Protein AF-0000000079923610 (afdb_homodimer)

Organism: NCBI:txid1123349

Radius of gyration: 21.25 Å; Cα contacts (8 Å, |Δi|>4): 1136; chains: 2; bounding box: 54×54×51 Å

Secondary structure (DSSP, 8-state):
--B-EEE-TTS-EEEEEE-BTTEEEHHHHHHHHHHHHHTT--EEEE-TTS-EEEEE-HHHHHHHHHHGGGGT-EE-B-SSBEEEEEE-S-STT--TT-SS-HHHHHHHHHHHHTT-B-SS-EEEEEESSTT-TT-GGGSSEEEEEEETTEEEEEE--B-SSSS-B--EEEEEEE-HHHHHHHHHHHHHHHHHHPPTT--HHHHHHHH-GGGG--TTS----------HHHH--/--B-EEE-TTS-EEEEEE-BTTEEEHHHHHHHHHHHHHTT--EEEE-TTS-EEEEE-HHHHHHHHHHGGGGT-EE-B-SSBEEEEEE-S-STT--TT-SS-HHHHHHHHHHHHTT-B-SS-EEEEEESSTT-TT-GGGSSEEEEEEETTEEEEEE--B-SSSS-B--EEEEEEE-HHHHHHHHHHHHHHHHHHPPTT--HHHHHHHH-GGGG--TTS----------HHHH--

Nearest PDB structures (foldseek):
  7npa-assembly3_I  TM=8.818E-01  e=2.682E-14  Methanothermococcus thermolithotrophicus DSM 2095
  7npa-assembly4_N  TM=8.803E-01  e=2.858E-14  Methanothermococcus thermolithotrophicus DSM 2095
  7np8-assembly1_B  TM=8.937E-01  e=8.966E-14  Methanocaldococcus jannaschii DSM 2661
  5h8v-assembly2_B  TM=7.619E-01  e=2.809E-09  Zea mays
  5h92-assembly2_B  TM=7.479E-01  e=3.859E-09  Zea mays

pLDDT: mean 93.89, std 13.65, range [26.11, 98.94]

Solvent-accessible surface area (backbone atoms only — not comparable to full-atom values): 22487 Å² total; per-residue (Å²): 129,56,61,32,63,43,72,23,63,68,66,35,27,37,34,35,31,33,40,59,35,16,43,40,44,23,66,36,52,21,56,48,27,47,51,38,44,74,60,62,35,57,34,33,31,39,33,55,64,19,29,47,31,41,38,31,46,64,71,48,47,56,54,46,64,69,50,35,54,83,49,61,27,41,77,27,64,50,62,42,17,28,41,72,28,28,26,31,62,12,32,94,40,51,33,71,69,42,38,30,50,23,22,55,52,26,35,52,49,30,74,72,40,49,64,43,74,35,35,18,56,38,40,37,14,19,10,13,22,66,53,17,76,42,33,20,43,38,16,39,36,12,32,30,20,77,27,75,62,18,26,33,33,25,37,36,12,34,57,41,37,84,77,58,35,70,30,45,78,77,46,48,36,21,36,62,70,49,50,53,52,47,50,51,49,36,50,52,48,41,53,70,68,33,47,85,71,32,44,61,42,57,39,31,70,72,72,39,64,69,75,57,55,63,82,84,63,69,60,47,77,75,79,72,79,78,59,65,76,61,70,81,100,130,56,62,32,64,42,72,24,62,70,66,34,27,38,35,36,32,34,40,60,36,14,41,39,44,24,65,36,51,20,56,47,26,48,51,38,42,75,60,62,36,58,36,34,31,39,31,56,66,19,29,46,30,40,37,32,46,64,70,47,47,55,54,45,66,68,50,35,54,83,50,62,27,41,75,28,64,49,62,43,17,29,42,72,28,29,26,33,64,11,34,93,44,52,33,72,69,43,39,30,49,22,22,55,51,28,35,54,49,28,74,72,42,50,63,42,74,34,36,19,58,37,40,37,13,19,10,12,23,64,51,17,75,41,32,18,43,38,16,38,36,10,31,32,21,75,28,74,62,18,26,32,33,26,38,36,12,35,55,40,38,85,76,59,37,70,30,47,79,77,45,49,37,20,36,62,68,49,50,54,52,46,49,52,50,35,50,51,47,40,52,70,69,32,46,83,71,34,43,60,44,57,41,32,71,73,73,39,64,69,75,57,56,62,85,86,62,69,60,47,78,74,80,72,79,80,60,66,74,60,71,82,99

InterPro domains:
  IPR006067 Nitrite/sulphite reductase 4Fe-4S domain [PF01077] (79-218)
  IPR045854 Nitrite and sulphite reductase 4Fe-4S domain-like superfamily [G3DSA:3.30.413.10] (77-231)
  IPR045854 Nitrite and sulphite reductase 4Fe-4S domain-like superfamily [SSF56014] (81-223)
  IPR052034 Nitrite reductase [NAD(P)H]-like [PTHR43809] (8-211)

Foldseek 3Di:
DAFQWDADPVRKIKWKKDALLLDFDPVLVVVLVVVLVVLVQPDWDQDLSNIIITIGHPVSVVVCQVCVVVSRIHTFHAWFFEGQENEDQQQDVRDPAFQEHQSVLSSVCRVPGGGHGFLTYFYAYEERAPVRPSQQQQGQWRWYHPHYQFIWIWHQFHDPDPDTGGTDTQAGTFGSVLSVVLVVQQRVCRRVQPHHNDRVNVSCVVPNPVSSHDPPGDHDPPPDDRPPVPVVD/DAFQWDADPVRKIKWKKDAQLLDFDPVLVVVLVVVLVVLVQPDWDQDLSNIIITIGHPVSVVVCQVCVVVSRIHTFHAWFFEGQENEDQQADVRDPAFQEHQSVLSSVCRVPGGGHGFLTYFYAYEERAPVRPSQQQQGQWRWYHPHYQFIWIWHQFHDPDPDTGGTDTQAGTFGSVLSVVLVVQQRVCRRVQPHHNDRVNVSCVVPNPVSSHDPVGDHDPPPDDRPVVPPVD

Structure (mmCIF, N/CA/C/O backbone):
data_AF-0000000079923610-model_v1
#
loop_
_entity.id
_entity.type
_entity.pdbx_description
1 polymer 'Nitrite and sulphite reductase 4Fe-4S domain-containing protein'
#
loop_
_atom_site.group_PDB
_atom_site.id
_atom_site.type_symbol
_atom_site.label_atom_id
_atom_site.label_alt_id
_atom_site.label_comp_id
_atom_site.label_asym_id
_atom_site.label_entity_id
_atom_site.label_seq_id
_atom_site.pdbx_PDB_ins_code
_atom_site.Cartn_x
_atom_site.Cartn_y
_atom_site.Cartn_z
_atom_site.occupancy
_atom_site.B_iso_or_equiv
_atom_site.auth_seq_id
_atom_site.auth_comp_id
_atom_site.auth_asym_id
_atom_site.auth_atom_id
_atom_site.pdbx_PDB_model_num
ATOM 1 N N . MET A 1 1 ? -1.993 -3.307 -24.953 1 66.62 1 MET A N 1
ATOM 2 C CA . MET A 1 1 ? -2.014 -3.08 -23.516 1 66.62 1 MET A CA 1
ATOM 3 C C . MET A 1 1 ? -1.85 -1.599 -23.203 1 66.62 1 MET A C 1
ATOM 5 O O . MET A 1 1 ? -0.992 -0.926 -23.766 1 66.62 1 MET A O 1
ATOM 9 N N . GLU A 1 2 ? -2.826 -1.087 -22.469 1 79.75 2 GLU A N 1
ATOM 10 C CA . GLU A 1 2 ? -2.674 0.305 -22.047 1 79.75 2 GLU A CA 1
ATOM 11 C C . GLU A 1 2 ? -1.567 0.454 -21.016 1 79.75 2 GLU A C 1
ATOM 13 O O . GLU A 1 2 ? -1.567 -0.243 -20 1 79.75 2 GLU A O 1
ATOM 18 N N . LYS A 1 3 ? -0.562 1.216 -21.406 1 88.75 3 LYS A N 1
ATOM 19 C CA . LYS A 1 3 ? 0.594 1.416 -20.547 1 88.75 3 LYS A CA 1
ATOM 20 C C . LYS A 1 3 ? 0.311 2.479 -19.484 1 88.75 3 LYS A C 1
ATOM 22 O O . LYS A 1 3 ? -0.433 3.43 -19.734 1 88.75 3 LYS A O 1
ATOM 27 N N . ALA A 1 4 ? 0.883 2.275 -18.297 1 91 4 ALA A N 1
ATOM 28 C CA . ALA A 1 4 ? 0.725 3.219 -17.188 1 91 4 ALA A CA 1
ATOM 29 C C . ALA A 1 4 ? 1.679 4.402 -17.328 1 91 4 ALA A C 1
ATOM 31 O O . ALA A 1 4 ? 2.639 4.531 -16.562 1 91 4 ALA A O 1
ATOM 32 N N . ILE A 1 5 ? 1.484 5.191 -18.297 1 92.75 5 ILE A N 1
ATOM 33 C CA . ILE A 1 5 ? 2.158 6.457 -18.578 1 92.75 5 ILE A CA 1
ATOM 34 C C . ILE A 1 5 ? 1.133 7.582 -18.641 1 92.75 5 ILE A C 1
ATOM 36 O O . ILE A 1 5 ? 0.252 7.574 -19.516 1 92.75 5 ILE A O 1
ATOM 40 N N . PHE A 1 6 ? 1.248 8.5 -17.734 1 93.75 6 PHE A N 1
ATOM 41 C CA . PHE A 1 6 ? 0.175 9.469 -17.547 1 93.75 6 PHE A CA 1
ATOM 42 C C . PHE A 1 6 ? 0.718 10.898 -17.609 1 93.75 6 PHE A C 1
ATOM 44 O O . PHE A 1 6 ? 1.656 11.234 -16.875 1 93.75 6 PHE A O 1
ATOM 51 N N . GLU A 1 7 ? 0.087 11.68 -18.375 1 94.81 7 GLU A N 1
ATOM 52 C CA . GLU A 1 7 ? 0.396 13.109 -18.328 1 94.81 7 GLU A CA 1
ATOM 53 C C . GLU A 1 7 ? -0.076 13.742 -17.031 1 94.81 7 GLU A C 1
ATOM 55 O O . GLU A 1 7 ? -1.139 13.391 -16.516 1 94.81 7 GLU A O 1
ATOM 60 N N . GLN A 1 8 ? 0.708 14.703 -16.516 1 95.19 8 GLN A N 1
ATOM 61 C CA . GLN A 1 8 ? 0.393 15.414 -15.281 1 95.19 8 GLN A CA 1
ATOM 62 C C . GLN A 1 8 ? -0.101 16.828 -15.57 1 95.19 8 GLN A C 1
ATOM 64 O O . GLN A 1 8 ? 0.015 17.312 -16.703 1 95.19 8 GLN A O 1
ATOM 69 N N . ILE A 1 9 ? -0.624 17.469 -14.539 1 94.19 9 ILE A N 1
ATOM 70 C CA . ILE A 1 9 ? -1.164 18.812 -14.672 1 94.19 9 ILE A CA 1
ATOM 71 C C . ILE A 1 9 ? -0.059 19.766 -15.109 1 94.19 9 ILE A C 1
ATOM 73 O O . ILE A 1 9 ? -0.289 20.656 -15.945 1 94.19 9 ILE A O 1
ATOM 77 N N . ASN A 1 10 ? 1.168 19.594 -14.664 1 95.44 10 ASN A N 1
ATOM 78 C CA . ASN A 1 10 ? 2.256 20.516 -14.938 1 95.44 10 ASN A CA 1
ATOM 79 C C . ASN A 1 10 ? 2.947 20.203 -16.266 1 95.44 10 ASN A C 1
ATOM 81 O O . ASN A 1 10 ? 3.973 20.797 -16.594 1 95.44 10 ASN A O 1
ATOM 85 N N . GLY A 1 11 ? 2.438 19.25 -16.969 1 96.19 11 GLY A N 1
ATOM 86 C CA . GLY A 1 11 ? 2.973 18.922 -18.281 1 96.19 11 GLY A CA 1
ATOM 87 C C . GLY A 1 11 ? 3.971 17.781 -18.25 1 96.19 11 GLY A C 1
ATOM 88 O O . GLY A 1 11 ? 4.328 17.234 -19.297 1 96.19 11 GLY A O 1
ATOM 89 N N . SER A 1 12 ? 4.43 17.422 -17.062 1 97 12 SER A N 1
ATOM 90 C CA . SER A 1 12 ? 5.289 16.25 -16.953 1 97 12 SER A CA 1
ATOM 91 C C . SER A 1 12 ? 4.488 14.969 -17.125 1 97 12 SER A C 1
ATOM 93 O O . SER A 1 12 ? 3.281 15.008 -17.375 1 97 12 SER A O 1
ATOM 95 N N . TYR A 1 13 ? 5.234 13.898 -17.109 1 97.81 13 TYR A N 1
ATOM 96 C CA . TYR A 1 13 ? 4.625 12.578 -17.203 1 97.81 13 TYR A CA 1
ATOM 97 C C . TYR A 1 13 ? 5.07 11.688 -16.047 1 97.81 13 TYR A C 1
ATOM 99 O O . TYR A 1 13 ? 6.152 11.883 -15.484 1 97.81 13 TYR A O 1
ATOM 107 N N . ALA A 1 14 ? 4.215 10.773 -15.688 1 98.12 14 ALA A N 1
ATOM 108 C CA . ALA A 1 14 ? 4.527 9.727 -14.727 1 98.12 14 ALA A CA 1
ATOM 109 C C . ALA A 1 14 ? 4.441 8.344 -15.367 1 98.12 14 ALA A C 1
ATOM 111 O O . ALA A 1 14 ? 3.496 8.047 -16.094 1 98.12 14 ALA A O 1
ATOM 112 N N . MET A 1 15 ? 5.426 7.531 -15.141 1 98.38 15 MET A N 1
ATOM 113 C CA . MET A 1 15 ? 5.469 6.156 -15.633 1 98.38 15 MET A CA 1
ATOM 114 C C . MET A 1 15 ? 5.648 5.172 -14.484 1 98.38 15 MET A C 1
ATOM 116 O O . MET A 1 15 ? 6.547 5.332 -13.656 1 98.38 15 MET A O 1
ATOM 120 N N . VAL A 1 16 ? 4.785 4.195 -14.453 1 98.5 16 VAL A N 1
ATOM 121 C CA . VAL A 1 16 ? 4.871 3.17 -13.414 1 98.5 16 VAL A CA 1
ATOM 122 C C . VAL A 1 16 ? 5.801 2.051 -13.875 1 98.5 16 VAL A C 1
ATOM 124 O O . VAL A 1 16 ? 5.641 1.506 -14.969 1 98.5 16 VAL A O 1
ATOM 127 N N . LEU A 1 17 ? 6.773 1.755 -13.062 1 98.81 17 LEU A N 1
ATOM 128 C CA . LEU A 1 17 ? 7.66 0.626 -13.32 1 98.81 17 LEU A CA 1
ATOM 129 C C . LEU A 1 17 ? 7.426 -0.492 -12.312 1 98.81 17 LEU A C 1
ATOM 131 O O . LEU A 1 17 ? 7.375 -0.245 -11.109 1 98.81 17 LEU A O 1
ATOM 135 N N . VAL A 1 18 ? 7.32 -1.68 -12.805 1 98.75 18 VAL A N 1
ATOM 136 C CA . VAL A 1 18 ? 6.977 -2.852 -12.008 1 98.75 18 VAL A CA 1
ATOM 137 C C . VAL A 1 18 ? 8.172 -3.799 -11.938 1 98.75 18 VAL A C 1
ATOM 139 O O . VAL A 1 18 ? 8.781 -4.117 -12.961 1 98.75 18 VAL A O 1
ATOM 142 N N . SER A 1 19 ? 8.562 -4.156 -10.719 1 98.62 19 SER A N 1
ATOM 143 C CA . SER A 1 19 ? 9.523 -5.227 -10.469 1 98.62 19 SER A CA 1
ATOM 144 C C . SER A 1 19 ? 8.828 -6.473 -9.922 1 98.62 19 SER A C 1
ATOM 146 O O . SER A 1 19 ? 7.605 -6.578 -9.977 1 98.62 19 SER A O 1
ATOM 148 N N . ASN A 1 20 ? 9.625 -7.438 -9.484 1 98.19 20 ASN A N 1
ATOM 149 C CA . ASN A 1 20 ? 9.07 -8.672 -8.938 1 98.19 20 ASN A CA 1
ATOM 150 C C . ASN A 1 20 ? 8.477 -8.453 -7.551 1 98.19 20 ASN A C 1
ATOM 152 O O . ASN A 1 20 ? 9.156 -8.656 -6.543 1 98.19 20 ASN A O 1
ATOM 156 N N . CYS A 1 21 ? 7.23 -8.094 -7.535 1 98.5 21 CYS A N 1
ATOM 157 C CA . CYS A 1 21 ? 6.543 -7.816 -6.281 1 98.5 21 CYS A CA 1
ATOM 158 C C . CYS A 1 21 ? 7.332 -6.828 -5.43 1 98.5 21 CYS A C 1
ATOM 160 O O . CYS A 1 21 ? 7.484 -7.027 -4.223 1 98.5 21 CYS A O 1
ATOM 162 N N . GLY A 1 22 ? 7.918 -5.863 -6.066 1 98.56 22 GLY A N 1
ATOM 163 C CA . GLY A 1 22 ? 8.602 -4.785 -5.371 1 98.56 22 GLY A CA 1
ATOM 164 C C . GLY A 1 22 ? 10.055 -5.109 -5.051 1 98.56 22 GLY A C 1
ATOM 165 O O . GLY A 1 22 ? 10.781 -4.266 -4.52 1 98.56 22 GLY A O 1
ATOM 166 N N . VAL A 1 23 ? 10.516 -6.336 -5.344 1 98.75 23 VAL A N 1
ATOM 167 C CA . VAL A 1 23 ? 11.898 -6.711 -5.07 1 98.75 23 VAL A CA 1
ATOM 168 C C . VAL A 1 23 ? 12.805 -6.176 -6.172 1 98.75 23 VAL A C 1
ATOM 170 O O . VAL A 1 23 ? 12.516 -6.336 -7.359 1 98.75 23 VAL A O 1
ATOM 173 N N . ILE A 1 24 ? 13.875 -5.543 -5.809 1 98.75 24 ILE A N 1
ATOM 174 C CA . ILE A 1 24 ? 14.859 -4.992 -6.727 1 98.75 24 ILE A CA 1
ATOM 175 C C . ILE A 1 24 ? 16.266 -5.312 -6.23 1 98.75 24 ILE A C 1
ATOM 177 O O . ILE A 1 24 ? 16.609 -5.008 -5.09 1 98.75 24 ILE A O 1
ATOM 181 N N . SER A 1 25 ? 17.047 -5.949 -7.027 1 98.69 25 SER A N 1
ATOM 182 C CA . SER A 1 25 ? 18.438 -6.102 -6.633 1 98.69 25 SER A CA 1
ATOM 183 C C . SER A 1 25 ? 19.125 -4.746 -6.523 1 98.69 25 SER A C 1
ATOM 185 O O . SER A 1 25 ? 18.844 -3.832 -7.301 1 98.69 25 SER A O 1
ATOM 187 N N . VAL A 1 26 ? 20.062 -4.672 -5.645 1 98.75 26 VAL A N 1
ATOM 188 C CA . VAL A 1 26 ? 20.781 -3.412 -5.48 1 98.75 26 VAL A CA 1
ATOM 189 C C . VAL A 1 26 ? 21.562 -3.094 -6.75 1 98.75 26 VAL A C 1
ATOM 191 O O . VAL A 1 26 ? 21.641 -1.934 -7.164 1 98.75 26 VAL A O 1
ATOM 194 N N . ASP A 1 27 ? 22.125 -4.105 -7.371 1 98.56 27 ASP A N 1
ATOM 195 C CA . ASP A 1 27 ? 22.828 -3.91 -8.633 1 98.56 27 ASP A CA 1
ATOM 196 C C . ASP A 1 27 ? 21.938 -3.248 -9.672 1 98.56 27 ASP A C 1
ATOM 198 O O . ASP A 1 27 ? 22.328 -2.264 -10.305 1 98.56 27 ASP A O 1
ATOM 202 N N . SER A 1 28 ? 20.75 -3.773 -9.852 1 98.56 28 SER A N 1
ATOM 203 C CA . SER A 1 28 ? 19.797 -3.229 -10.82 1 98.56 28 SER A CA 1
ATOM 204 C C . SER A 1 28 ? 19.375 -1.813 -10.438 1 98.56 28 SER A C 1
ATOM 206 O O . SER A 1 28 ? 19.281 -0.935 -11.297 1 98.56 28 SER A O 1
ATOM 208 N N . LEU A 1 29 ? 19.047 -1.631 -9.156 1 98.75 29 LEU A N 1
ATOM 209 C CA . LEU A 1 29 ? 18.641 -0.314 -8.688 1 98.75 29 LEU A CA 1
ATOM 210 C C . LEU A 1 29 ? 19.734 0.722 -8.945 1 98.75 29 LEU A C 1
ATOM 212 O O . LEU A 1 29 ? 19.438 1.831 -9.398 1 98.75 29 LEU A O 1
ATOM 216 N N . CYS A 1 30 ? 20.953 0.389 -8.578 1 98.69 30 CYS A N 1
ATOM 217 C CA . CYS A 1 30 ? 22.094 1.279 -8.758 1 98.69 30 CYS A CA 1
ATOM 218 C C . CYS A 1 30 ? 22.266 1.645 -10.219 1 98.69 30 CYS A C 1
ATOM 220 O O . CYS A 1 30 ? 22.266 2.824 -10.578 1 98.69 30 CYS A O 1
ATOM 222 N N . ASP A 1 31 ? 22.344 0.645 -11.078 1 98.56 31 ASP A N 1
ATOM 223 C CA . ASP A 1 31 ? 22.594 0.884 -12.5 1 98.56 31 ASP A CA 1
ATOM 224 C C . ASP A 1 31 ? 21.438 1.648 -13.141 1 98.56 31 ASP A C 1
ATOM 226 O O . ASP A 1 31 ? 21.656 2.535 -13.969 1 98.56 31 ASP A O 1
ATOM 230 N N . PHE A 1 32 ? 20.266 1.298 -12.797 1 98.88 32 PHE A N 1
ATOM 231 C CA . PHE A 1 32 ? 19.094 1.976 -13.328 1 98.88 32 PHE A CA 1
ATOM 232 C C . PHE A 1 32 ? 19.062 3.438 -12.898 1 98.88 32 PHE A C 1
ATOM 234 O O . PHE A 1 32 ? 18.797 4.324 -13.711 1 98.88 32 PHE A O 1
ATOM 241 N N . SER A 1 33 ? 19.328 3.711 -11.602 1 98.81 33 SER A N 1
ATOM 242 C CA . SER A 1 33 ? 19.281 5.074 -11.086 1 98.81 33 SER A CA 1
ATOM 243 C C . SER A 1 33 ? 20.375 5.934 -11.703 1 98.81 33 SER A C 1
ATOM 245 O O . SER A 1 33 ? 20.188 7.133 -11.914 1 98.81 33 SER A O 1
ATOM 247 N N . ILE A 1 34 ? 21.547 5.336 -12.016 1 98.69 34 ILE A N 1
ATOM 248 C CA . ILE A 1 34 ? 22.594 6.047 -12.727 1 98.69 34 ILE A CA 1
ATOM 249 C C . ILE A 1 34 ? 22.078 6.512 -14.086 1 98.69 34 ILE A C 1
ATOM 251 O O . ILE A 1 34 ? 22.297 7.664 -14.477 1 98.69 34 ILE A O 1
ATOM 255 N N . LYS A 1 35 ? 21.359 5.621 -14.781 1 98.75 35 LYS A N 1
ATOM 256 C CA . LYS A 1 35 ? 20.797 5.977 -16.078 1 98.75 35 LYS A CA 1
ATOM 257 C C . LYS A 1 35 ? 19.734 7.066 -15.945 1 98.75 35 LYS A C 1
ATOM 259 O O . LYS A 1 35 ? 19.656 7.973 -16.766 1 98.75 35 LYS A O 1
ATOM 264 N N . LEU A 1 36 ? 18.875 6.961 -14.93 1 98.88 36 LEU A N 1
ATOM 265 C CA . LEU A 1 36 ? 17.891 8.008 -14.688 1 98.88 36 LEU A CA 1
ATOM 266 C C . LEU A 1 36 ? 18.562 9.359 -14.508 1 98.88 36 LEU A C 1
ATOM 268 O O . LEU A 1 36 ? 18.094 10.375 -15.031 1 98.88 36 LEU A O 1
ATOM 272 N N . LYS A 1 37 ? 19.625 9.344 -13.703 1 98.75 37 LYS A N 1
ATOM 273 C CA . LYS A 1 37 ? 20.375 10.57 -13.445 1 98.75 37 LYS A CA 1
ATOM 274 C C . LYS A 1 37 ? 20.969 11.133 -14.734 1 98.75 37 LYS A C 1
ATOM 276 O O . LYS A 1 37 ? 20.922 12.344 -14.977 1 98.75 37 LYS A O 1
ATOM 281 N N . GLU A 1 38 ? 21.531 10.289 -15.602 1 98.62 38 GLU A N 1
ATOM 282 C CA . GLU A 1 38 ? 22.078 10.703 -16.891 1 98.62 38 GLU A CA 1
ATOM 283 C C . GLU A 1 38 ? 21 11.344 -17.766 1 98.62 38 GLU A C 1
ATOM 285 O O . GLU A 1 38 ? 21.281 12.281 -18.516 1 98.62 38 GLU A O 1
ATOM 290 N N . LEU A 1 39 ? 19.781 10.828 -17.672 1 98.75 39 LEU A N 1
ATOM 291 C CA . LEU A 1 39 ? 18.656 11.344 -18.438 1 98.75 39 LEU A CA 1
ATOM 292 C C . LEU A 1 39 ? 18.062 12.578 -17.781 1 98.75 39 LEU A C 1
ATOM 294 O O . LEU A 1 39 ? 17.109 13.164 -18.281 1 98.75 39 LEU A O 1
ATOM 298 N N . GLN A 1 40 ? 18.531 12.945 -16.594 1 98.62 40 GLN A N 1
ATOM 299 C CA . GLN A 1 40 ? 18.109 14.102 -15.82 1 98.62 40 GLN A CA 1
ATOM 300 C C . GLN A 1 40 ? 16.656 13.961 -15.367 1 98.62 40 GLN A C 1
ATOM 302 O O . GLN A 1 40 ? 15.914 14.945 -15.344 1 98.62 40 GLN A O 1
ATOM 307 N N . VAL A 1 41 ? 16.266 12.758 -15.219 1 98.75 41 VAL A N 1
ATOM 308 C CA . VAL A 1 41 ? 14.977 12.531 -14.57 1 98.75 41 VAL A CA 1
ATOM 309 C C . VAL A 1 41 ? 15.016 13.062 -13.141 1 98.75 41 VAL A C 1
ATOM 311 O O . VAL A 1 41 ? 15.938 12.734 -12.375 1 98.75 41 VAL A O 1
ATOM 314 N N . PRO A 1 42 ? 14.07 13.805 -12.719 1 98.31 42 PRO A N 1
ATOM 315 C CA . PRO A 1 42 ? 14.242 14.539 -11.469 1 98.31 42 PRO A CA 1
ATOM 316 C C . PRO A 1 42 ? 13.859 13.711 -10.242 1 98.31 42 PRO A C 1
ATOM 318 O O . PRO A 1 42 ? 14.492 13.828 -9.188 1 98.31 42 PRO A O 1
ATOM 321 N N . VAL A 1 43 ? 12.789 12.93 -10.375 1 98.38 43 VAL A N 1
ATOM 322 C CA . VAL A 1 43 ? 12.227 12.391 -9.141 1 98.38 43 VAL A CA 1
ATOM 323 C C . VAL A 1 43 ? 11.547 11.055 -9.422 1 98.38 43 VAL A C 1
ATOM 325 O O . VAL A 1 43 ? 11.117 10.797 -10.547 1 98.38 43 VAL A O 1
ATOM 328 N N . VAL A 1 44 ? 11.57 10.148 -8.461 1 98.69 44 VAL A N 1
ATOM 329 C CA . VAL A 1 44 ? 10.758 8.93 -8.453 1 98.69 44 VAL A CA 1
ATOM 330 C C . VAL A 1 44 ? 9.898 8.891 -7.191 1 98.69 44 VAL A C 1
ATOM 332 O O . VAL A 1 44 ? 10.148 9.633 -6.238 1 98.69 44 VAL A O 1
ATOM 335 N N . LYS A 1 45 ? 8.914 8.062 -7.219 1 98.69 45 LYS A N 1
ATOM 336 C CA . LYS A 1 45 ? 8.047 7.883 -6.059 1 98.69 45 LYS A CA 1
ATOM 337 C C . LYS A 1 45 ? 7.676 6.414 -5.867 1 98.69 45 LYS A C 1
ATOM 339 O O . LYS A 1 45 ? 7.367 5.719 -6.84 1 98.69 45 LYS A O 1
ATOM 344 N N . LEU A 1 46 ? 7.738 5.961 -4.625 1 98.81 46 LEU A N 1
ATOM 345 C CA . LEU A 1 46 ? 7.277 4.621 -4.27 1 98.81 46 LEU A CA 1
ATOM 346 C C . LEU A 1 46 ? 5.762 4.594 -4.113 1 98.81 46 LEU A C 1
ATOM 348 O O . LEU A 1 46 ? 5.184 5.461 -3.455 1 98.81 46 LEU A O 1
ATOM 352 N N . SER A 1 47 ? 5.117 3.635 -4.75 1 98.12 47 SER A N 1
ATOM 353 C CA . SER A 1 47 ? 3.66 3.588 -4.688 1 98.12 47 SER A CA 1
ATOM 354 C C . SER A 1 47 ? 3.184 2.557 -3.668 1 98.12 47 SER A C 1
ATOM 356 O O . SER A 1 47 ? 3.977 1.754 -3.172 1 98.12 47 SER A O 1
ATOM 358 N N . THR A 1 48 ? 1.899 2.564 -3.377 1 97.81 48 THR A N 1
ATOM 359 C CA . THR A 1 48 ? 1.294 1.642 -2.424 1 97.81 48 THR A CA 1
ATOM 360 C C . THR A 1 48 ? 1.247 0.227 -2.996 1 97.81 48 THR A C 1
ATOM 362 O O . THR A 1 48 ? 1.054 -0.741 -2.258 1 97.81 48 THR A O 1
ATOM 365 N N . ARG A 1 49 ? 1.353 0.094 -4.332 1 98.12 49 ARG A N 1
ATOM 366 C CA . ARG A 1 49 ? 1.346 -1.236 -4.934 1 98.12 49 ARG A CA 1
ATOM 367 C C . ARG A 1 49 ? 2.764 -1.718 -5.215 1 98.12 49 ARG A C 1
ATOM 369 O O . ARG A 1 49 ? 2.982 -2.531 -6.117 1 98.12 49 ARG A O 1
ATOM 376 N N . GLN A 1 50 ? 3.672 -1.146 -4.551 1 98.69 50 GLN A N 1
ATOM 377 C CA . GLN A 1 50 ? 5.066 -1.581 -4.543 1 98.69 50 GLN A CA 1
ATOM 378 C C . GLN A 1 50 ? 5.695 -1.429 -5.922 1 98.69 50 GLN A C 1
ATOM 380 O O . GLN A 1 50 ? 6.34 -2.354 -6.422 1 98.69 50 GLN A O 1
ATOM 385 N N . THR A 1 51 ? 5.461 -0.271 -6.543 1 98.75 51 THR A N 1
ATOM 386 C CA . THR A 1 51 ? 6.066 0.073 -7.824 1 98.75 51 THR A CA 1
ATOM 387 C C . THR A 1 51 ? 6.914 1.336 -7.699 1 98.75 51 THR A C 1
ATOM 389 O O . THR A 1 51 ? 6.828 2.051 -6.699 1 98.75 51 THR A O 1
ATOM 392 N N . LEU A 1 52 ? 7.754 1.489 -8.617 1 98.88 52 LEU A N 1
ATOM 393 C CA . LEU A 1 52 ? 8.547 2.703 -8.75 1 98.88 52 LEU A CA 1
ATOM 394 C C . LEU A 1 52 ? 7.965 3.627 -9.812 1 98.88 52 LEU A C 1
ATOM 396 O O . LEU A 1 52 ? 7.98 3.299 -11 1 98.88 52 LEU A O 1
ATOM 400 N N . VAL A 1 53 ? 7.441 4.758 -9.43 1 98.75 53 VAL A N 1
ATOM 401 C CA . VAL A 1 53 ? 6.887 5.723 -10.367 1 98.75 53 VAL A CA 1
ATOM 402 C C . VAL A 1 53 ? 7.953 6.742 -10.758 1 98.75 53 VAL A C 1
ATOM 404 O O . VAL A 1 53 ? 8.516 7.422 -9.898 1 98.75 53 VAL A O 1
ATOM 407 N N . VAL A 1 54 ? 8.242 6.84 -11.992 1 98.75 54 VAL A N 1
ATOM 408 C CA . VAL A 1 54 ? 9.219 7.789 -12.516 1 98.75 54 VAL A CA 1
ATOM 409 C C . VAL A 1 54 ? 8.508 9.008 -13.086 1 98.75 54 VAL A C 1
ATOM 411 O O . VAL A 1 54 ? 7.582 8.875 -13.891 1 98.75 54 VAL A O 1
ATOM 414 N N . VAL A 1 55 ? 8.898 10.172 -12.703 1 98.56 55 VAL A N 1
ATOM 415 C CA . VAL A 1 55 ? 8.266 11.406 -13.164 1 98.56 55 VAL A CA 1
ATOM 416 C C . VAL A 1 55 ? 9.289 12.25 -13.922 1 98.56 55 VAL A C 1
ATOM 418 O O . VAL A 1 55 ? 10.375 12.523 -13.414 1 98.56 55 VAL A O 1
ATOM 421 N N . GLY A 1 56 ? 8.961 12.641 -15.078 1 98.38 56 GLY A N 1
ATOM 422 C CA . GLY A 1 56 ? 9.828 13.438 -15.93 1 98.38 56 GLY A CA 1
ATOM 423 C C . GLY A 1 56 ? 9.148 13.891 -17.203 1 98.38 56 GLY A C 1
ATOM 424 O O . GLY A 1 56 ? 7.922 13.812 -17.328 1 98.38 56 GLY A O 1
ATOM 425 N N . SER A 1 57 ? 9.906 14.422 -18.125 1 98.25 57 SER A N 1
ATOM 426 C CA . SER A 1 57 ? 9.359 14.836 -19.406 1 98.25 57 SER A CA 1
ATOM 427 C C . SER A 1 57 ? 8.992 13.625 -20.266 1 98.25 57 SER A C 1
ATOM 429 O O . SER A 1 57 ? 9.422 12.508 -19.984 1 98.25 57 SER A O 1
ATOM 431 N N . GLU A 1 58 ? 8.195 13.922 -21.25 1 97.38 58 GLU A N 1
ATOM 432 C CA . GLU A 1 58 ? 7.805 12.875 -22.188 1 97.38 58 GLU A CA 1
ATOM 433 C C . GLU A 1 58 ? 9.031 12.234 -22.828 1 97.38 58 GLU A C 1
ATOM 435 O O . GLU A 1 58 ? 9.109 11.008 -22.953 1 97.38 58 GLU A O 1
ATOM 440 N N . GLU A 1 59 ? 10.008 13.023 -23.25 1 98.12 59 GLU A N 1
ATOM 441 C CA . GLU A 1 59 ? 11.219 12.539 -23.906 1 98.12 59 GLU A CA 1
ATOM 442 C C . GLU A 1 59 ? 12.039 11.656 -22.969 1 98.12 59 GLU A C 1
ATOM 444 O O . GLU A 1 59 ? 12.531 10.602 -23.375 1 98.12 59 GLU A O 1
ATOM 449 N N . GLN A 1 60 ? 12.172 12.125 -21.75 1 98.56 60 GLN A N 1
ATOM 450 C CA . GLN A 1 60 ? 12.875 11.344 -20.75 1 98.56 60 GLN A CA 1
ATOM 451 C C . GLN A 1 60 ? 12.227 9.969 -20.562 1 98.56 60 GLN A C 1
ATOM 453 O O . GLN A 1 60 ? 12.914 8.945 -20.547 1 98.56 60 GLN A O 1
ATOM 458 N N . LEU A 1 61 ? 10.93 9.883 -20.438 1 98.44 61 LEU A N 1
ATOM 459 C CA . LEU A 1 61 ? 10.227 8.656 -20.109 1 98.44 61 LEU A CA 1
ATOM 460 C C . LEU A 1 61 ? 10.195 7.703 -21.297 1 98.44 61 LEU A C 1
ATOM 462 O O . LEU A 1 61 ? 10.156 6.48 -21.125 1 98.44 61 LEU A O 1
ATOM 466 N N . LYS A 1 62 ? 10.227 8.25 -22.547 1 98.06 62 LYS A N 1
ATOM 467 C CA . LYS A 1 62 ? 10.375 7.383 -23.719 1 98.06 62 LYS A CA 1
ATOM 468 C C . LYS A 1 62 ? 11.672 6.578 -23.641 1 98.06 62 LYS A C 1
ATOM 470 O O . LYS A 1 62 ? 11.688 5.387 -23.953 1 98.06 62 LYS A O 1
ATOM 475 N N . LYS A 1 63 ? 12.703 7.234 -23.25 1 98.62 63 LYS A N 1
ATOM 476 C CA . LYS A 1 63 ? 13.992 6.566 -23.094 1 98.62 63 LYS A CA 1
ATOM 477 C C . LYS A 1 63 ? 13.961 5.574 -21.938 1 98.62 63 LYS A C 1
ATOM 479 O O . LYS A 1 63 ? 14.531 4.484 -22.031 1 98.62 63 LYS A O 1
ATOM 484 N N . VAL A 1 64 ? 13.297 5.93 -20.828 1 98.69 64 VAL A N 1
ATOM 485 C CA . VAL A 1 64 ? 13.164 5.055 -19.672 1 98.69 64 VAL A CA 1
ATOM 486 C C . VAL A 1 64 ? 12.406 3.791 -20.062 1 98.69 64 VAL A C 1
ATOM 488 O O . VAL A 1 64 ? 12.781 2.682 -19.672 1 98.69 64 VAL A O 1
ATOM 491 N N . GLU A 1 65 ? 11.336 3.99 -20.797 1 98 65 GLU A N 1
ATOM 492 C CA . GLU A 1 65 ? 10.523 2.865 -21.234 1 98 65 GLU A CA 1
ATOM 493 C C . GLU A 1 65 ? 11.367 1.839 -21.984 1 98 65 GLU A C 1
ATOM 495 O O . GLU A 1 65 ? 11.188 0.632 -21.812 1 98 65 GLU A O 1
ATOM 500 N N . ILE A 1 66 ? 12.32 2.279 -22.781 1 97.81 66 ILE A N 1
ATOM 501 C CA . ILE A 1 66 ? 13.141 1.418 -23.625 1 97.81 66 ILE A CA 1
ATOM 502 C C . ILE A 1 66 ? 14.172 0.687 -22.781 1 97.81 66 ILE A C 1
ATOM 504 O O . ILE A 1 66 ? 14.414 -0.508 -22.969 1 97.81 66 ILE A O 1
ATOM 508 N N . MET A 1 67 ? 14.703 1.316 -21.797 1 97.75 67 MET A N 1
ATOM 509 C CA . MET A 1 67 ? 15.844 0.747 -21.078 1 97.75 67 MET A CA 1
ATOM 510 C C . MET A 1 67 ? 15.391 -0.055 -19.859 1 97.75 67 MET A C 1
ATOM 512 O O . MET A 1 67 ? 16.125 -0.892 -19.359 1 97.75 67 MET A O 1
ATOM 516 N N . ALA A 1 68 ? 14.219 0.164 -19.328 1 98 68 ALA A N 1
ATOM 517 C CA . ALA A 1 68 ? 13.75 -0.359 -18.047 1 98 68 ALA A CA 1
ATOM 518 C C . ALA A 1 68 ? 13.875 -1.878 -17.984 1 98 68 ALA A C 1
ATOM 520 O O . ALA A 1 68 ? 14.312 -2.438 -16.984 1 98 68 ALA A O 1
ATOM 521 N N . PRO A 1 69 ? 13.523 -2.59 -19.125 1 97.62 69 PRO A N 1
ATOM 522 C CA . PRO A 1 69 ? 13.594 -4.051 -19.094 1 97.62 69 PRO A CA 1
ATOM 523 C C . PRO A 1 69 ? 15.008 -4.566 -18.828 1 97.62 69 PRO A C 1
ATOM 525 O O . PRO A 1 69 ? 15.18 -5.641 -18.25 1 97.62 69 PRO A O 1
ATOM 528 N N . GLU A 1 70 ? 16.047 -3.844 -19.25 1 97.88 70 GLU A N 1
ATOM 529 C CA . GLU A 1 70 ? 17.422 -4.242 -19.031 1 97.88 70 GLU A CA 1
ATOM 530 C C . GLU A 1 70 ? 17.75 -4.312 -17.547 1 97.88 70 GLU A C 1
ATOM 532 O O . GLU A 1 70 ? 18.719 -4.969 -17.141 1 97.88 70 GLU A O 1
ATOM 537 N N . TYR A 1 71 ? 17 -3.684 -16.75 1 97.81 71 TYR A N 1
ATOM 538 C CA . TYR A 1 71 ? 17.234 -3.637 -15.312 1 97.81 71 TYR A CA 1
ATOM 539 C C . TYR A 1 71 ? 16.125 -4.371 -14.555 1 97.81 71 TYR A C 1
ATOM 541 O O . TYR A 1 71 ? 15.898 -4.105 -13.375 1 97.81 71 TYR A O 1
ATOM 549 N N . ASN A 1 72 ? 15.344 -5.16 -15.242 1 97.25 72 ASN A N 1
ATOM 550 C CA . ASN A 1 72 ? 14.344 -6.066 -14.688 1 97.25 72 ASN A CA 1
ATOM 551 C C . ASN A 1 72 ? 13.094 -5.316 -14.242 1 97.25 72 ASN A C 1
ATOM 553 O O . ASN A 1 72 ? 12.484 -5.676 -13.234 1 97.25 72 ASN A O 1
ATOM 557 N N . PHE A 1 73 ? 12.82 -4.219 -14.906 1 98.12 73 PHE A N 1
ATOM 558 C CA . PHE A 1 73 ? 11.562 -3.506 -14.727 1 98.12 73 PHE A CA 1
ATOM 559 C C . PHE A 1 73 ? 10.656 -3.695 -15.93 1 98.12 73 PHE A C 1
ATOM 561 O O . PHE A 1 73 ? 11.133 -3.76 -17.062 1 98.12 73 PHE A O 1
ATOM 568 N N . LYS A 1 74 ? 9.422 -3.805 -15.734 1 96.94 74 LYS A N 1
ATOM 569 C CA . LYS A 1 74 ? 8.422 -3.676 -16.797 1 96.94 74 LYS A CA 1
ATOM 570 C C . LYS A 1 74 ? 7.578 -2.416 -16.594 1 96.94 74 LYS A C 1
ATOM 572 O O . LYS A 1 74 ? 7.391 -1.954 -15.477 1 96.94 74 LYS A O 1
ATOM 577 N N . VAL A 1 75 ? 7.145 -1.896 -17.703 1 97.5 75 VAL A N 1
ATOM 578 C CA . VAL A 1 75 ? 6.223 -0.767 -17.609 1 97.5 75 VAL A CA 1
ATOM 579 C C . VAL A 1 75 ? 4.867 -1.246 -17.094 1 97.5 75 VAL A C 1
ATOM 581 O O . VAL A 1 75 ? 4.32 -2.23 -17.594 1 97.5 75 VAL A O 1
ATOM 584 N N . GLY A 1 76 ? 4.395 -0.595 -16.078 1 97.25 76 GLY A N 1
ATOM 585 C CA . GLY A 1 76 ? 3.109 -0.949 -15.5 1 97.25 76 GLY A CA 1
ATOM 586 C C . GLY A 1 76 ? 1.958 -0.812 -16.484 1 97.25 76 GLY A C 1
ATOM 587 O O . GLY A 1 76 ? 2.125 -0.258 -17.562 1 97.25 76 GLY A O 1
ATOM 588 N N . ASN A 1 77 ? 0.84 -1.332 -16.062 1 94.44 77 ASN A N 1
ATOM 589 C CA . ASN A 1 77 ? -0.357 -1.261 -16.891 1 94.44 77 ASN A CA 1
ATOM 590 C C . ASN A 1 77 ? -1.496 -0.543 -16.172 1 94.44 77 ASN A C 1
ATOM 592 O O . ASN A 1 77 ? -1.378 -0.21 -14.992 1 94.44 77 ASN A O 1
ATOM 596 N N . PHE A 1 78 ? -2.463 -0.223 -16.922 1 89.88 78 PHE A N 1
ATOM 597 C CA . PHE A 1 78 ? -3.664 0.426 -16.406 1 89.88 78 PHE A CA 1
ATOM 598 C C . PHE A 1 78 ? -4.898 -0.041 -17.156 1 89.88 78 PHE A C 1
ATOM 600 O O . PHE A 1 78 ? -4.781 -0.689 -18.203 1 89.88 78 PHE A O 1
ATOM 607 N N . GLY A 1 79 ? -6.031 0.171 -16.547 1 90.81 79 GLY A N 1
ATOM 608 C CA . GLY A 1 79 ? -7.27 -0.175 -17.234 1 90.81 79 GLY A CA 1
ATOM 609 C C . GLY A 1 79 ? -7.715 -1.602 -16.969 1 90.81 79 GLY A C 1
ATOM 610 O O . GLY A 1 79 ? -7.516 -2.129 -15.875 1 90.81 79 GLY A O 1
ATOM 611 N N . SER A 1 80 ? -8.344 -2.258 -17.953 1 95.44 80 SER A N 1
ATOM 612 C CA . SER A 1 80 ? -9.055 -3.523 -17.828 1 95.44 80 SER A CA 1
ATOM 613 C C . SER A 1 80 ? -8.109 -4.711 -17.984 1 95.44 80 SER A C 1
ATOM 615 O O . SER A 1 80 ? -8.211 -5.457 -18.969 1 95.44 80 SER A O 1
ATOM 617 N N . GLN A 1 81 ? -7.285 -4.934 -17 1 97.38 81 GLN A N 1
ATOM 618 C CA . GLN A 1 81 ? -6.289 -6 -17.031 1 97.38 81 GLN A CA 1
ATOM 619 C C . GLN A 1 81 ? -5.836 -6.367 -15.625 1 97.38 81 GLN A C 1
ATOM 621 O O . GLN A 1 81 ? -6.027 -5.594 -14.688 1 97.38 81 GLN A O 1
ATOM 626 N N . VAL A 1 82 ? -5.191 -7.496 -15.477 1 98.5 82 VAL A N 1
ATOM 627 C CA . VAL A 1 82 ? -4.562 -7.895 -14.227 1 98.5 82 VAL A CA 1
ATOM 628 C C . VAL A 1 82 ? -3.367 -6.988 -13.938 1 98.5 82 VAL A C 1
ATOM 630 O O . VAL A 1 82 ? -2.482 -6.832 -14.781 1 98.5 82 VAL A O 1
ATOM 633 N N . ARG A 1 83 ? -3.344 -6.383 -12.773 1 98 83 ARG A N 1
ATOM 634 C CA . ARG A 1 83 ? -2.281 -5.477 -12.352 1 98 83 ARG A CA 1
ATOM 635 C C . ARG A 1 83 ? -1.13 -6.242 -11.711 1 98 83 ARG A C 1
ATOM 637 O O . ARG A 1 83 ? -1.202 -7.465 -11.555 1 98 83 ARG A O 1
ATOM 644 N N . ASN A 1 84 ? -0.035 -5.488 -11.414 1 98.38 84 ASN A N 1
ATOM 645 C CA . ASN A 1 84 ? 1.052 -6.117 -10.664 1 98.38 84 ASN A CA 1
ATOM 646 C C . ASN A 1 84 ? 0.58 -6.625 -9.305 1 98.38 84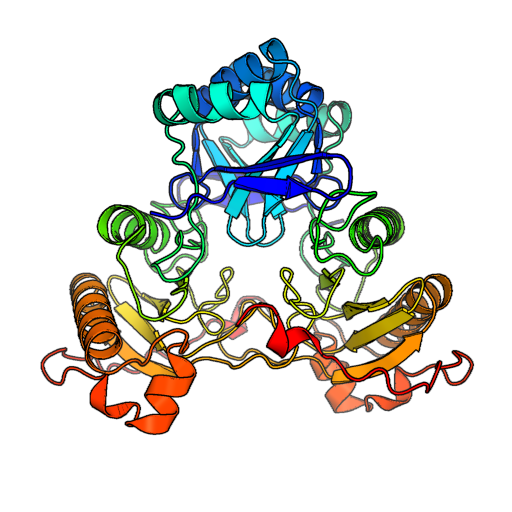 ASN A C 1
ATOM 648 O O . ASN A 1 84 ? -0.432 -6.156 -8.781 1 98.38 84 ASN A O 1
ATOM 652 N N . VAL A 1 85 ? 1.318 -7.57 -8.766 1 98.81 85 VAL A N 1
ATOM 653 C CA . VAL A 1 85 ? 0.911 -8.25 -7.539 1 98.81 85 VAL A CA 1
ATOM 654 C C . VAL A 1 85 ? 1.604 -7.613 -6.336 1 98.81 85 VAL A C 1
ATOM 656 O O . VAL A 1 85 ? 2.811 -7.363 -6.367 1 98.81 85 VAL A O 1
ATOM 659 N N . LYS A 1 86 ? 0.817 -7.273 -5.305 1 98.56 86 LYS A N 1
ATOM 660 C CA . LYS A 1 86 ? 1.413 -6.938 -4.016 1 98.56 86 LYS A CA 1
ATOM 661 C C . LYS A 1 86 ? 1.832 -8.195 -3.26 1 98.56 86 LYS A C 1
ATOM 663 O O . LYS A 1 86 ? 0.998 -9.055 -2.959 1 98.56 86 LYS A O 1
ATOM 668 N N . GLY A 1 87 ? 3.088 -8.273 -3.008 1 98.69 87 GLY A N 1
ATOM 669 C CA . GLY A 1 87 ? 3.604 -9.414 -2.268 1 98.69 87 GLY A CA 1
ATOM 670 C C . GLY A 1 87 ? 4.32 -9.023 -0.989 1 98.69 87 GLY A C 1
ATOM 671 O O . GLY A 1 87 ? 5.129 -8.094 -0.986 1 98.69 87 GLY A O 1
ATOM 672 N N . CYS A 1 88 ? 4.023 -9.734 0.101 1 97.56 88 CYS A N 1
ATOM 673 C CA . CYS A 1 88 ? 4.73 -9.43 1.341 1 97.56 88 CYS A CA 1
ATOM 674 C C . CYS A 1 88 ? 6.184 -9.875 1.266 1 97.56 88 CYS A C 1
ATOM 676 O O . CYS A 1 88 ? 6.664 -10.258 0.198 1 97.56 88 CYS A O 1
ATOM 678 N N . SER A 1 89 ? 6.926 -9.766 2.303 1 95.75 89 SER A N 1
ATOM 679 C CA . SER A 1 89 ? 8.367 -10.016 2.287 1 95.75 89 SER A CA 1
ATOM 680 C C . SER A 1 89 ? 8.672 -11.469 2.604 1 95.75 89 SER A C 1
ATOM 682 O O . SER A 1 89 ? 9.844 -11.844 2.748 1 95.75 89 SER A O 1
ATOM 684 N N . ALA A 1 90 ? 7.652 -12.273 2.689 1 93.81 90 ALA A N 1
ATOM 685 C CA . ALA A 1 90 ? 7.824 -13.672 3.09 1 93.81 90 ALA A CA 1
ATOM 686 C C . ALA A 1 90 ? 8.445 -14.492 1.963 1 93.81 90 ALA A C 1
ATOM 688 O O . ALA A 1 90 ? 7.816 -15.414 1.444 1 93.81 90 ALA A O 1
ATOM 689 N N . GLY A 1 91 ? 9.656 -14.203 1.568 1 94.56 91 GLY A N 1
ATOM 690 C CA . GLY A 1 91 ? 10.477 -15.039 0.702 1 94.56 91 GLY A CA 1
ATOM 691 C C . GLY A 1 91 ? 11.258 -16.094 1.456 1 94.56 91 GLY A C 1
ATOM 692 O O . GLY A 1 91 ? 10.992 -16.344 2.635 1 94.56 91 GLY A O 1
ATOM 693 N N . GLU A 1 92 ? 12.141 -16.797 0.792 1 92.56 92 GLU A N 1
ATOM 694 C CA . GLU A 1 92 ? 12.914 -17.844 1.452 1 92.56 92 GLU A CA 1
ATOM 695 C C . GLU A 1 92 ? 13.711 -17.281 2.625 1 92.56 92 GLU A C 1
ATOM 697 O O . GLU A 1 92 ? 14.766 -16.672 2.43 1 92.56 92 GLU A O 1
ATOM 702 N N . GLY A 1 93 ? 13.125 -17.422 3.885 1 90.94 93 GLY A N 1
ATOM 7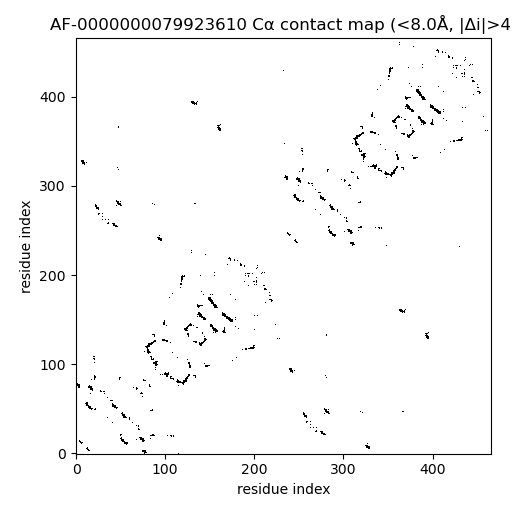03 C CA . GLY A 1 93 ? 13.789 -17.047 5.117 1 90.94 93 GLY A CA 1
ATOM 704 C C . GLY A 1 93 ? 13.82 -15.539 5.352 1 90.94 93 GLY A C 1
ATOM 705 O O . GLY A 1 93 ? 14.656 -15.039 6.109 1 90.94 93 GLY A O 1
ATOM 706 N N . LEU A 1 94 ? 12.93 -14.727 4.77 1 93.75 94 LEU A N 1
ATOM 707 C CA . LEU A 1 94 ? 13.078 -13.273 4.758 1 93.75 94 LEU A CA 1
ATOM 708 C C . LEU A 1 94 ? 12.047 -12.617 5.668 1 93.75 94 LEU A C 1
ATOM 710 O O . LEU A 1 94 ? 11.797 -11.406 5.566 1 93.75 94 LEU A O 1
ATOM 714 N N . CYS A 1 95 ? 11.414 -13.289 6.555 1 94.88 95 CYS A N 1
ATOM 715 C CA . CYS A 1 95 ? 10.508 -12.789 7.582 1 94.88 95 CYS A CA 1
ATOM 716 C C . CYS A 1 95 ? 10.375 -13.781 8.727 1 94.88 95 CYS A C 1
ATOM 718 O O . CYS A 1 95 ? 10.156 -14.977 8.5 1 94.88 95 CYS A O 1
ATOM 720 N N . LYS A 1 96 ? 10.398 -13.32 9.891 1 93.75 96 LYS A N 1
ATOM 721 C CA . LYS A 1 96 ? 10.328 -14.203 11.055 1 93.75 96 LYS A CA 1
ATOM 722 C C . LYS A 1 96 ? 8.914 -14.742 11.242 1 93.75 96 LYS A C 1
ATOM 724 O O . LYS A 1 96 ? 8.727 -15.773 11.891 1 93.75 96 LYS A O 1
ATOM 729 N N . ARG A 1 97 ? 8.016 -14.117 10.641 1 94.38 97 ARG A N 1
ATOM 730 C CA . ARG A 1 97 ? 6.617 -14.484 10.875 1 94.38 97 ARG A CA 1
ATOM 731 C C . ARG A 1 97 ? 6.094 -15.391 9.766 1 94.38 97 ARG A C 1
ATOM 733 O O . ARG A 1 97 ? 4.996 -15.938 9.867 1 94.38 97 ARG A O 1
ATOM 740 N N . GLN A 1 98 ? 6.871 -15.57 8.734 1 96.56 98 GLN A N 1
ATOM 741 C CA . GLN A 1 98 ? 6.367 -16.234 7.539 1 96.56 98 GLN A CA 1
ATOM 742 C C . GLN A 1 98 ? 5.973 -17.688 7.848 1 96.56 98 GLN A C 1
ATOM 744 O O . GLN A 1 98 ? 6.711 -18.406 8.516 1 96.56 98 GLN A O 1
ATOM 749 N N . LEU A 1 99 ? 4.816 -18.031 7.367 1 97.12 99 LEU A N 1
ATOM 750 C CA . LEU A 1 99 ? 4.348 -19.406 7.488 1 97.12 99 LEU A CA 1
ATOM 751 C C . LEU A 1 99 ? 4.648 -20.203 6.219 1 97.12 99 LEU A C 1
ATOM 753 O O . LEU A 1 99 ? 4.738 -21.438 6.254 1 97.12 99 LEU A O 1
ATOM 757 N N . ASP A 1 100 ? 4.711 -19.516 5.133 1 97.31 100 ASP A N 1
ATOM 758 C CA . ASP A 1 100 ? 5.164 -20.031 3.846 1 97.31 100 ASP A CA 1
ATOM 759 C C . ASP A 1 100 ? 5.734 -18.906 2.977 1 97.31 100 ASP A C 1
ATOM 761 O O . ASP A 1 100 ? 5.73 -17.75 3.375 1 97.31 100 ASP A O 1
ATOM 765 N N . THR A 1 101 ? 6.273 -19.25 1.787 1 97.88 101 THR A N 1
ATOM 766 C CA . THR A 1 101 ? 6.957 -18.297 0.915 1 97.88 101 THR A CA 1
ATOM 767 C C . THR A 1 101 ? 5.969 -17.641 -0.041 1 97.88 101 THR A C 1
ATOM 769 O O . THR A 1 101 ? 6.039 -17.844 -1.255 1 97.88 101 THR A O 1
ATOM 772 N N . ALA A 1 102 ? 5.152 -16.781 0.565 1 98.19 102 ALA A N 1
ATOM 773 C CA . ALA A 1 102 ? 4.102 -16.094 -0.18 1 98.19 102 ALA A CA 1
ATOM 774 C C . ALA A 1 102 ? 4.695 -15.164 -1.233 1 98.19 102 ALA A C 1
ATOM 776 O O . ALA A 1 102 ? 4.117 -14.977 -2.305 1 98.19 102 ALA A O 1
ATOM 777 N N . LEU A 1 103 ? 5.867 -14.586 -0.947 1 98.62 103 LEU A N 1
ATOM 778 C CA . LEU A 1 103 ? 6.531 -13.727 -1.923 1 98.62 103 LEU A CA 1
ATOM 779 C C . LEU A 1 103 ? 6.82 -14.492 -3.211 1 98.62 103 LEU A C 1
ATOM 781 O O . LEU A 1 103 ? 6.551 -13.992 -4.305 1 98.62 103 LEU A O 1
ATOM 785 N N . ASN A 1 104 ? 7.375 -15.688 -3.096 1 98.5 104 ASN A N 1
ATOM 786 C CA . ASN A 1 104 ? 7.66 -16.516 -4.266 1 98.5 104 ASN A CA 1
ATOM 787 C C . ASN A 1 104 ? 6.395 -16.812 -5.066 1 98.5 104 ASN A C 1
ATOM 789 O O . ASN A 1 104 ? 6.402 -16.734 -6.297 1 98.5 104 ASN A O 1
ATOM 793 N N . LEU A 1 105 ? 5.34 -17.109 -4.363 1 98.75 105 LEU A N 1
ATOM 794 C CA . LEU A 1 105 ? 4.059 -17.359 -5.02 1 98.75 105 LEU A CA 1
ATOM 795 C C . LEU A 1 105 ? 3.582 -16.109 -5.754 1 98.75 105 LEU A C 1
ATOM 797 O O . LEU A 1 105 ? 3.137 -16.188 -6.898 1 98.75 105 LEU A O 1
ATOM 801 N N . GLY A 1 106 ? 3.637 -14.961 -5.07 1 98.81 106 GLY A N 1
ATOM 802 C CA . GLY A 1 106 ? 3.242 -13.703 -5.684 1 98.81 106 GLY A CA 1
ATOM 803 C C . GLY A 1 106 ? 4.004 -13.398 -6.961 1 98.81 106 GLY A C 1
ATOM 804 O O . GLY A 1 106 ? 3.418 -12.969 -7.953 1 98.81 106 GLY A O 1
ATOM 805 N N . ILE A 1 107 ? 5.32 -13.625 -6.941 1 98.69 107 ILE A N 1
ATOM 806 C CA . ILE A 1 107 ? 6.168 -13.359 -8.094 1 98.69 107 ILE A CA 1
ATOM 807 C C . ILE A 1 107 ? 5.773 -14.281 -9.25 1 98.69 107 ILE A C 1
ATOM 809 O O . ILE A 1 107 ? 5.676 -13.844 -10.398 1 98.69 107 ILE A O 1
ATOM 813 N N . GLU A 1 108 ? 5.523 -15.531 -8.945 1 98.69 108 GLU A N 1
ATOM 814 C CA . GLU A 1 108 ? 5.078 -16.484 -9.961 1 98.69 108 GLU A CA 1
ATOM 815 C C . GLU A 1 108 ? 3.764 -16.031 -10.594 1 98.69 108 GLU A C 1
ATOM 817 O O . GLU A 1 108 ? 3.625 -16.031 -11.82 1 98.69 108 GLU A O 1
ATOM 822 N N . ILE A 1 109 ? 2.83 -15.633 -9.766 1 98.81 109 ILE A N 1
ATOM 823 C CA . ILE A 1 109 ? 1.516 -15.195 -10.227 1 98.81 109 ILE A CA 1
ATOM 824 C C . ILE A 1 109 ? 1.662 -13.938 -11.086 1 98.81 109 ILE A C 1
ATOM 826 O O . ILE A 1 109 ? 1.047 -13.828 -12.148 1 98.81 109 ILE A O 1
ATOM 830 N N . GLU A 1 110 ? 2.447 -12.984 -10.633 1 98.69 110 GLU A N 1
ATOM 831 C CA . GLU A 1 110 ? 2.658 -11.742 -11.375 1 98.69 110 GLU A CA 1
ATOM 832 C C . GLU A 1 110 ? 3.207 -12.023 -12.773 1 98.69 110 GLU A C 1
ATOM 834 O O . GLU A 1 110 ? 2.713 -11.477 -13.758 1 98.69 110 GLU A O 1
ATOM 839 N N . ASN A 1 111 ? 4.207 -12.875 -12.828 1 97.69 111 ASN A N 1
ATOM 840 C CA . ASN A 1 111 ? 4.852 -13.18 -14.102 1 97.69 111 ASN A CA 1
ATOM 841 C C . ASN A 1 111 ? 3.9 -13.898 -15.055 1 97.69 111 ASN A C 1
ATOM 843 O O . ASN A 1 111 ? 3.996 -13.734 -16.266 1 97.69 111 ASN A O 1
ATOM 847 N N . GLU A 1 112 ? 3.01 -14.625 -14.523 1 98.25 112 GLU A N 1
ATOM 848 C CA . GLU A 1 112 ? 2.109 -15.422 -15.344 1 98.25 112 GLU A CA 1
ATOM 849 C C . GLU A 1 112 ? 0.887 -14.617 -15.766 1 98.25 112 GLU A C 1
ATOM 851 O O . GLU A 1 112 ? 0.372 -14.797 -16.875 1 98.25 112 GLU A O 1
ATOM 856 N N . TYR A 1 113 ? 0.438 -13.688 -14.945 1 98.56 113 TYR A N 1
ATOM 857 C CA . TYR A 1 113 ? -0.907 -13.172 -15.18 1 98.56 113 TYR A CA 1
ATOM 858 C C . TYR A 1 113 ? -0.875 -11.68 -15.492 1 98.56 113 TYR A C 1
ATOM 860 O O . TYR A 1 113 ? -1.866 -11.117 -15.969 1 98.56 113 TYR A O 1
ATOM 868 N N . PHE A 1 114 ? 0.207 -11.008 -15.195 1 98.19 114 PHE A N 1
ATOM 869 C CA . PHE A 1 114 ? 0.31 -9.578 -15.438 1 98.19 114 PHE A CA 1
ATOM 870 C C . PHE A 1 114 ? -0.102 -9.234 -16.859 1 98.19 114 PHE A C 1
ATOM 872 O O . PHE A 1 114 ? 0.41 -9.82 -17.812 1 98.19 114 PHE A O 1
ATOM 879 N N . GLY A 1 115 ? -1.124 -8.367 -17.047 1 97.06 115 GLY A N 1
ATOM 880 C CA . GLY A 1 115 ? -1.472 -7.855 -18.359 1 97.06 115 GLY A CA 1
ATOM 881 C C . GLY A 1 115 ? -2.615 -8.609 -19.016 1 97.06 115 GLY A C 1
ATOM 882 O O . GLY A 1 115 ? -3.145 -8.18 -20.047 1 97.06 115 GLY A O 1
ATOM 883 N N . ILE A 1 116 ? -2.99 -9.711 -18.406 1 97.75 116 ILE A N 1
ATOM 884 C CA . ILE A 1 116 ? -4.145 -10.43 -18.938 1 97.75 116 ILE A CA 1
ATOM 885 C C . ILE A 1 116 ? -5.375 -9.523 -18.906 1 97.75 116 ILE A C 1
ATOM 887 O O . ILE A 1 116 ? -5.637 -8.852 -17.906 1 97.75 116 ILE A O 1
ATOM 891 N N . GLN A 1 117 ? -6.09 -9.539 -20.031 1 97.56 117 GLN A N 1
ATOM 892 C CA . GLN A 1 117 ? -7.258 -8.672 -20.141 1 97.56 117 GLN A CA 1
ATOM 893 C C . GLN A 1 117 ? -8.414 -9.188 -19.281 1 97.56 117 GLN A C 1
ATOM 895 O O . GLN A 1 117 ? -8.703 -10.383 -19.281 1 97.56 117 GLN A O 1
ATOM 900 N N . THR A 1 118 ? -9.055 -8.359 -18.547 1 98.19 118 THR A N 1
ATOM 901 C CA . THR A 1 118 ? -10.219 -8.609 -17.703 1 98.19 118 THR A CA 1
ATOM 902 C C . THR A 1 118 ? -11.273 -7.531 -17.906 1 98.19 118 THR A C 1
ATOM 904 O O . THR A 1 118 ? -11.008 -6.504 -18.547 1 98.19 118 THR A O 1
ATOM 907 N N . PRO A 1 119 ? -12.453 -7.746 -17.469 1 98.06 119 PRO A N 1
ATOM 908 C CA . PRO A 1 119 ? -13.516 -6.758 -17.656 1 98.06 119 PRO A CA 1
ATOM 909 C C . PRO A 1 119 ? -13.164 -5.391 -17.078 1 98.06 119 PRO A C 1
ATOM 911 O O . PRO A 1 119 ? -13.562 -4.359 -17.625 1 98.06 119 PRO A O 1
ATOM 914 N N . HIS A 1 120 ? -12.516 -5.336 -16.016 1 97.56 120 HIS A N 1
ATOM 915 C CA . HIS A 1 120 ? -11.969 -4.176 -15.328 1 97.56 120 HIS A CA 1
ATOM 916 C C . HIS A 1 120 ? -10.664 -4.523 -14.617 1 97.56 120 HIS A C 1
ATOM 918 O O . HIS A 1 120 ? -10.195 -5.664 -14.688 1 97.56 120 HIS A O 1
ATOM 924 N N . ASP A 1 121 ? -10.031 -3.527 -13.992 1 96.12 121 ASP A N 1
ATOM 925 C CA . ASP A 1 121 ? -8.758 -3.816 -13.336 1 96.12 121 ASP A CA 1
ATOM 926 C C . ASP A 1 121 ? -8.914 -4.941 -12.312 1 96.12 121 ASP A C 1
ATOM 928 O O . ASP A 1 121 ? -9.969 -5.074 -11.688 1 96.12 121 ASP A O 1
ATOM 932 N N . PHE A 1 122 ? -7.977 -5.785 -12.25 1 98.56 122 PHE A N 1
ATOM 933 C CA . PHE A 1 122 ? -7.938 -6.934 -11.352 1 98.56 122 PHE A CA 1
ATOM 934 C C . PHE A 1 122 ? -6.652 -6.938 -10.531 1 98.56 122 PHE A C 1
ATOM 936 O O . PHE A 1 122 ? -5.574 -7.207 -11.062 1 98.56 122 PHE A O 1
ATOM 943 N N . LYS A 1 123 ? -6.777 -6.707 -9.219 1 98.62 123 LYS A N 1
ATOM 944 C CA . LYS A 1 123 ? -5.613 -6.57 -8.344 1 98.62 123 LYS A CA 1
ATOM 945 C C . LYS A 1 123 ? -5.465 -7.789 -7.438 1 98.62 123 LYS A C 1
ATOM 947 O O . LYS A 1 123 ? -6.441 -8.258 -6.852 1 98.62 123 LYS A O 1
ATOM 952 N N . ILE A 1 124 ? -4.258 -8.258 -7.316 1 98.88 124 ILE A N 1
ATOM 953 C CA . ILE A 1 124 ? -3.941 -9.445 -6.523 1 98.88 124 ILE A CA 1
ATOM 954 C C . ILE A 1 124 ? -3.004 -9.07 -5.383 1 98.88 124 ILE A C 1
ATOM 956 O O . ILE A 1 124 ? -2.115 -8.227 -5.551 1 98.88 124 ILE A O 1
ATOM 960 N N . ALA A 1 125 ? -3.18 -9.641 -4.215 1 98.88 125 ALA A N 1
ATOM 961 C CA . ALA A 1 125 ? -2.301 -9.453 -3.064 1 98.88 125 ALA A CA 1
ATOM 962 C C . ALA A 1 125 ? -2.045 -10.773 -2.348 1 98.88 125 ALA A C 1
ATOM 964 O O . ALA A 1 125 ? -2.963 -11.578 -2.164 1 98.88 125 ALA A O 1
ATOM 965 N N . VAL A 1 126 ? -0.804 -11.039 -1.956 1 98.88 126 VAL A N 1
ATOM 966 C CA . VAL A 1 126 ? -0.423 -12.281 -1.293 1 98.88 126 VAL A CA 1
ATOM 967 C C . VAL A 1 126 ? 0.322 -11.969 0.003 1 98.88 126 VAL A C 1
ATOM 969 O O . VAL A 1 126 ? 1.171 -11.078 0.038 1 98.88 126 VAL A O 1
ATOM 972 N N . ALA A 1 127 ? -0.006 -12.695 1.063 1 98.75 127 ALA A N 1
ATOM 973 C CA . ALA A 1 127 ? 0.623 -12.516 2.369 1 98.75 127 ALA A CA 1
ATOM 974 C C . ALA A 1 127 ? 1.089 -13.844 2.943 1 98.75 127 ALA A C 1
ATOM 976 O O . ALA A 1 127 ? 0.434 -14.875 2.754 1 98.75 127 ALA A O 1
ATOM 977 N N . GLY A 1 128 ? 2.158 -13.797 3.668 1 98.38 128 GLY A N 1
ATOM 978 C CA . GLY A 1 128 ? 2.789 -15.016 4.145 1 98.38 128 GLY A CA 1
ATOM 979 C C . GLY A 1 128 ? 2.314 -15.43 5.527 1 98.38 128 GLY A C 1
ATOM 980 O O . GLY A 1 128 ? 2.736 -16.469 6.047 1 98.38 128 GLY A O 1
ATOM 981 N N . CYS A 1 129 ? 1.497 -14.656 6.145 1 97.75 129 CYS A N 1
ATOM 982 C CA . CYS A 1 129 ? 0.916 -14.953 7.449 1 97.75 129 CYS A CA 1
ATOM 983 C C . CYS A 1 129 ? -0.338 -14.125 7.695 1 97.75 129 CYS A C 1
ATOM 985 O O . CYS A 1 129 ? -0.71 -13.297 6.863 1 97.75 129 CYS A O 1
ATOM 987 N N . SER A 1 130 ? -0.949 -14.281 8.805 1 95.62 130 SER A N 1
ATOM 988 C CA . SER A 1 130 ? -2.248 -13.688 9.109 1 95.62 130 SER A CA 1
ATOM 989 C C . SER A 1 130 ? -2.127 -12.188 9.352 1 95.62 130 SER A C 1
ATOM 991 O O . SER A 1 130 ? -3.133 -11.477 9.391 1 95.62 130 SER A O 1
ATOM 993 N N . ARG A 1 131 ? -0.896 -11.719 9.523 1 94.81 131 ARG A N 1
ATOM 994 C CA . ARG A 1 131 ? -0.745 -10.266 9.633 1 94.81 131 ARG A CA 1
ATOM 995 C C . ARG A 1 131 ? -1.273 -9.57 8.391 1 94.81 131 ARG A C 1
ATOM 997 O O . ARG A 1 131 ? -1.852 -8.484 8.477 1 94.81 131 ARG A O 1
ATOM 1004 N N . GLY A 1 132 ? -1.071 -10.242 7.25 1 96.62 132 GLY A N 1
ATOM 1005 C CA . GLY A 1 132 ? -1.648 -9.703 6.031 1 96.62 132 GLY A CA 1
ATOM 1006 C C . GLY A 1 132 ? -1.125 -8.32 5.684 1 96.62 132 GLY A C 1
ATOM 1007 O O . GLY A 1 132 ? -1.903 -7.406 5.395 1 96.62 132 GLY A O 1
ATOM 1008 N N . CYS A 1 133 ? 0.186 -8.141 5.664 1 96.5 133 CYS A N 1
ATOM 1009 C CA . CYS A 1 133 ? 0.808 -6.828 5.5 1 96.5 133 CYS A CA 1
ATOM 1010 C C . CYS A 1 133 ? 0.47 -6.23 4.141 1 96.5 133 CYS A C 1
ATOM 1012 O O . CYS A 1 133 ? 0.58 -5.016 3.943 1 96.5 133 CYS A O 1
ATOM 1014 N N . THR A 1 134 ? 0.031 -7.078 3.211 1 98.25 134 THR A N 1
ATOM 1015 C CA . THR A 1 134 ? -0.279 -6.594 1.87 1 98.25 134 THR A CA 1
ATOM 1016 C C . THR A 1 134 ? -1.78 -6.375 1.708 1 98.25 134 THR A C 1
ATOM 1018 O O . THR A 1 134 ? -2.264 -6.152 0.597 1 98.25 134 THR A O 1
ATOM 1021 N N . ASP A 1 135 ? -2.559 -6.562 2.74 1 97.88 135 ASP A N 1
ATOM 1022 C CA . ASP A 1 135 ? -4 -6.344 2.797 1 97.88 135 ASP A CA 1
ATOM 1023 C C . ASP A 1 135 ? -4.723 -7.188 1.75 1 97.88 135 ASP A C 1
ATOM 1025 O O . ASP A 1 135 ? -5.488 -6.66 0.938 1 97.88 135 ASP A O 1
ATOM 1029 N N . PRO A 1 136 ? -4.59 -8.477 1.848 1 98.56 136 PRO A N 1
ATOM 1030 C CA . PRO A 1 136 ? -5.207 -9.344 0.841 1 98.56 136 PRO A CA 1
ATOM 1031 C C . PRO A 1 136 ? -6.727 -9.18 0.771 1 98.56 136 PRO A C 1
ATOM 1033 O O . PRO A 1 136 ? -7.316 -9.344 -0.298 1 98.56 136 PRO A O 1
ATOM 1036 N N . LEU A 1 137 ? -7.355 -8.797 1.826 1 98.31 137 LEU A N 1
ATOM 1037 C CA . LEU A 1 137 ? -8.805 -8.68 1.844 1 98.31 137 LEU A CA 1
ATOM 1038 C C . LEU A 1 137 ? -9.266 -7.418 1.122 1 98.31 137 LEU A C 1
ATOM 1040 O O . LEU A 1 137 ? -10.461 -7.223 0.894 1 98.31 137 LEU A O 1
ATOM 1044 N N . CYS A 1 138 ? -8.367 -6.582 0.772 1 97.25 138 CYS A N 1
ATOM 1045 C CA . CYS A 1 138 ? -8.703 -5.359 0.053 1 97.25 138 CYS A CA 1
ATOM 1046 C C . CYS A 1 138 ? -8.445 -5.52 -1.441 1 97.25 138 CYS A C 1
ATOM 1048 O O . CYS A 1 138 ? -8.539 -4.547 -2.197 1 97.25 138 CYS A O 1
ATOM 1050 N N . ALA A 1 139 ? -8.156 -6.695 -1.902 1 98.31 139 ALA A N 1
ATOM 1051 C CA . ALA A 1 139 ? -7.844 -6.977 -3.301 1 98.31 139 ALA A CA 1
ATOM 1052 C C . ALA A 1 139 ? -8.953 -7.789 -3.959 1 98.31 139 ALA A C 1
ATOM 1054 O O . ALA A 1 139 ? -9.781 -8.391 -3.273 1 98.31 139 ALA A O 1
ATOM 1055 N N . ASP A 1 140 ? -8.961 -7.781 -5.27 1 98.81 140 ASP A N 1
ATOM 1056 C CA . ASP A 1 140 ? -9.898 -8.617 -6.016 1 98.81 140 ASP A CA 1
ATOM 1057 C C . ASP A 1 140 ? -9.656 -10.102 -5.738 1 98.81 140 ASP A C 1
ATOM 1059 O O . ASP A 1 140 ? -10.602 -10.883 -5.672 1 98.81 140 ASP A O 1
ATOM 1063 N N . PHE A 1 141 ? -8.445 -10.453 -5.629 1 98.94 141 PHE A N 1
ATOM 1064 C CA . PHE A 1 141 ? -7.984 -11.789 -5.281 1 98.94 141 PHE A CA 1
ATOM 1065 C C . PHE A 1 141 ? -6.887 -11.727 -4.227 1 98.94 141 PHE A C 1
ATOM 1067 O O . PHE A 1 141 ? -5.812 -11.18 -4.473 1 98.94 141 PHE A O 1
ATOM 1074 N N . GLY A 1 142 ? -7.168 -12.258 -3.062 1 98.88 142 GLY A N 1
ATOM 1075 C CA . GLY A 1 142 ? -6.242 -12.219 -1.941 1 98.88 142 GLY A CA 1
ATOM 1076 C C . GLY A 1 142 ? -5.867 -13.602 -1.433 1 98.88 142 GLY A C 1
ATOM 1077 O O . GLY A 1 142 ? -6.707 -14.5 -1.389 1 98.88 142 GLY A O 1
ATOM 1078 N N . VAL A 1 143 ? -4.613 -13.742 -1.046 1 98.94 143 VAL A N 1
ATOM 1079 C CA . VAL A 1 143 ? -4.082 -15.016 -0.579 1 98.94 143 VAL A CA 1
ATOM 1080 C C . VAL A 1 143 ? -3.342 -14.812 0.743 1 98.94 143 VAL A C 1
ATOM 1082 O O . VAL A 1 143 ? -2.557 -13.875 0.886 1 98.94 143 VAL A O 1
ATOM 1085 N N . ILE A 1 144 ? -3.594 -15.656 1.724 1 98.75 144 ILE A N 1
ATOM 1086 C CA . ILE A 1 144 ? -2.898 -15.602 3.004 1 98.75 144 ILE A CA 1
ATOM 1087 C C . ILE A 1 144 ? -2.387 -16.984 3.377 1 98.75 144 ILE A C 1
ATOM 1089 O O . ILE A 1 144 ? -3.16 -17.953 3.432 1 98.75 144 ILE A O 1
ATOM 1093 N N . ALA A 1 145 ? -1.117 -17.094 3.637 1 98.56 145 ALA A N 1
ATOM 1094 C CA . ALA A 1 145 ? -0.562 -18.359 4.117 1 98.56 145 ALA A CA 1
ATOM 1095 C C . ALA A 1 145 ? -1.022 -18.656 5.543 1 98.56 145 ALA A C 1
ATOM 1097 O O . ALA A 1 145 ? -1.032 -17.766 6.395 1 98.56 145 ALA A O 1
ATOM 1098 N N . LYS A 1 146 ? -1.379 -19.859 5.75 1 97.25 146 LYS A N 1
ATOM 1099 C CA . LYS A 1 146 ? -1.842 -20.312 7.062 1 97.25 146 LYS A CA 1
ATOM 1100 C C . LYS A 1 146 ? -0.914 -21.375 7.637 1 97.25 146 LYS A C 1
ATOM 1102 O O . LYS A 1 146 ? -1.079 -21.797 8.781 1 97.25 146 LYS A O 1
ATOM 1107 N N . GLY A 1 147 ? -0.008 -21.781 6.918 1 96.69 147 GLY A N 1
ATOM 1108 C CA . GLY A 1 147 ? 0.995 -22.797 7.188 1 96.69 147 GLY A CA 1
ATOM 1109 C C . GLY A 1 147 ? 1.774 -23.219 5.957 1 96.69 147 GLY A C 1
ATOM 1110 O O . GLY A 1 147 ? 1.656 -22.594 4.902 1 96.69 147 GLY A O 1
ATOM 1111 N N . LYS A 1 148 ? 2.629 -24.234 6.105 1 95.94 148 LYS A N 1
ATOM 1112 C CA . LYS A 1 148 ? 3.363 -24.75 4.949 1 95.94 148 LYS A CA 1
ATOM 1113 C C . LYS A 1 148 ? 2.412 -25.328 3.906 1 95.94 148 LYS A C 1
ATOM 1115 O O . LYS A 1 148 ? 1.63 -26.234 4.207 1 95.94 148 LYS A O 1
ATOM 1120 N N . ASP A 1 149 ? 2.432 -24.766 2.764 1 96.81 149 ASP A N 1
ATOM 1121 C CA . ASP A 1 149 ? 1.634 -25.188 1.615 1 96.81 149 ASP A CA 1
ATOM 1122 C C . ASP A 1 149 ? 0.142 -25.141 1.938 1 96.81 149 ASP A C 1
ATOM 1124 O O . ASP A 1 149 ? -0.619 -26 1.494 1 96.81 149 ASP A O 1
ATOM 1128 N N . LYS A 1 150 ? -0.28 -24.25 2.746 1 97.69 150 LYS A N 1
ATOM 1129 C CA . LYS A 1 150 ? -1.668 -24.016 3.129 1 97.69 150 LYS A CA 1
ATOM 1130 C C . LYS A 1 150 ? -2.023 -22.531 3.006 1 97.69 150 LYS A C 1
ATOM 1132 O O . LYS A 1 150 ? -1.399 -21.688 3.646 1 97.69 150 LYS A O 1
ATOM 1137 N N . TYR A 1 151 ? -2.994 -22.266 2.217 1 98.38 151 TYR A N 1
ATOM 1138 C CA . TYR A 1 151 ? -3.365 -20.891 1.936 1 98.38 151 TYR A CA 1
ATOM 1139 C C . TYR A 1 151 ? -4.879 -20.719 1.971 1 98.38 151 TYR A C 1
ATOM 1141 O O . TYR A 1 151 ? -5.621 -21.594 1.521 1 98.38 151 TYR A O 1
ATOM 1149 N N . ASP A 1 152 ? -5.305 -19.641 2.553 1 98.56 152 ASP A N 1
ATOM 1150 C CA . ASP A 1 152 ? -6.676 -19.172 2.373 1 98.56 152 ASP A CA 1
ATOM 1151 C C . ASP A 1 152 ? -6.781 -18.234 1.171 1 98.56 152 ASP A C 1
ATOM 1153 O O . ASP A 1 152 ? -5.836 -17.516 0.863 1 98.56 152 ASP A O 1
ATOM 1157 N N . VAL A 1 153 ? -7.918 -18.281 0.493 1 98.81 153 VAL A N 1
ATOM 1158 C CA . VAL A 1 153 ? -8.133 -17.438 -0.677 1 98.81 153 VAL A CA 1
ATOM 1159 C C . VAL A 1 153 ? -9.391 -16.594 -0.477 1 98.81 153 VAL A C 1
ATOM 1161 O O . VAL A 1 153 ? -10.414 -17.094 -0.006 1 98.81 153 VAL A O 1
ATOM 1164 N N . TYR A 1 154 ? -9.266 -15.367 -0.8 1 98.81 154 TYR A N 1
ATOM 1165 C CA . TYR A 1 154 ? -10.344 -14.391 -0.695 1 98.81 154 TYR A CA 1
ATOM 1166 C C . TYR A 1 154 ? -10.602 -13.719 -2.039 1 98.81 154 TYR A C 1
ATOM 1168 O O . TYR A 1 154 ? -9.672 -13.492 -2.816 1 98.81 154 TYR A O 1
ATOM 1176 N N . ILE A 1 155 ? -11.922 -13.328 -2.32 1 98.88 155 ILE A N 1
ATOM 1177 C CA . ILE A 1 155 ? -12.18 -12.609 -3.564 1 98.88 155 ILE A CA 1
ATOM 1178 C C . ILE A 1 155 ? -13.195 -11.5 -3.314 1 98.88 155 ILE A C 1
ATOM 1180 O O . ILE A 1 155 ? -13.945 -11.539 -2.336 1 98.88 155 ILE A O 1
ATOM 1184 N N . GLY A 1 156 ? -13.125 -10.484 -4.148 1 98.69 156 GLY A N 1
ATOM 1185 C CA . GLY A 1 156 ? -14.18 -9.484 -4.188 1 98.69 156 GLY A CA 1
ATOM 1186 C C . GLY A 1 156 ? -13.859 -8.242 -3.367 1 98.69 156 GLY A C 1
ATOM 1187 O O . GLY A 1 156 ? -14.734 -7.418 -3.111 1 98.69 156 GLY A O 1
ATOM 1188 N N . GLY A 1 157 ? -12.641 -8.133 -2.896 1 98.12 157 GLY A N 1
ATOM 1189 C CA . GLY A 1 157 ? -12.234 -6.914 -2.223 1 98.12 157 GLY A CA 1
ATOM 1190 C C . GLY A 1 157 ? -12.094 -5.73 -3.162 1 98.12 157 GLY A C 1
ATOM 1191 O O . GLY A 1 157 ? -11.961 -5.91 -4.375 1 98.12 157 GLY A O 1
ATOM 1192 N N . ARG A 1 158 ? -12.172 -4.574 -2.584 1 96.12 158 ARG A N 1
ATOM 1193 C CA . ARG A 1 158 ? -12.039 -3.336 -3.342 1 96.12 158 ARG A CA 1
ATOM 1194 C C . ARG A 1 158 ? -11.391 -2.244 -2.5 1 96.12 158 ARG A C 1
ATOM 1196 O O . ARG A 1 158 ? -11.836 -1.964 -1.385 1 96.12 158 ARG A O 1
ATOM 1203 N N . GLY A 1 159 ? -10.281 -1.75 -3.002 1 93.81 159 GLY A N 1
ATOM 1204 C CA . GLY A 1 159 ? -9.633 -0.604 -2.385 1 93.81 159 GLY A CA 1
ATOM 1205 C C . GLY A 1 159 ? -9.562 0.606 -3.299 1 93.81 159 GLY A C 1
ATOM 1206 O O . GLY A 1 159 ? -10.266 0.664 -4.312 1 93.81 159 GLY A O 1
ATOM 1207 N N . SER A 1 160 ? -8.859 1.633 -2.822 1 92.12 160 SER A N 1
ATOM 1208 C CA . SER A 1 160 ? -8.688 2.863 -3.586 1 92.12 160 SER A CA 1
ATOM 1209 C C . SER A 1 160 ? -10.031 3.484 -3.951 1 92.12 160 SER A C 1
ATOM 1211 O O . SER A 1 160 ? -10.297 3.756 -5.125 1 92.12 160 SER A O 1
ATOM 1213 N N . THR A 1 161 ? -10.859 3.617 -3.027 1 92 161 THR A N 1
ATOM 1214 C CA . THR A 1 161 ? -12.195 4.168 -3.189 1 92 161 THR A CA 1
ATOM 1215 C C . THR A 1 161 ? -12.75 4.648 -1.852 1 92 161 THR A C 1
ATOM 1217 O O . THR A 1 161 ? -12.242 4.277 -0.793 1 92 161 THR A O 1
ATOM 1220 N N . VAL A 1 162 ? -13.703 5.484 -1.926 1 92.5 162 VAL A N 1
ATOM 1221 C CA . VAL A 1 162 ? -14.383 5.945 -0.722 1 92.5 162 VAL A CA 1
ATOM 1222 C C . VAL A 1 162 ? -15.422 4.914 -0.288 1 92.5 162 VAL A C 1
ATOM 1224 O O . VAL A 1 162 ? -16.016 5.035 0.79 1 92.5 162 VAL A O 1
ATOM 1227 N N . LYS A 1 163 ? -15.688 3.949 -1.054 1 94.94 163 LYS A N 1
ATOM 1228 C CA . LYS A 1 163 ? -16.609 2.867 -0.715 1 94.94 163 LYS A CA 1
ATOM 1229 C C . LYS A 1 163 ? -15.914 1.513 -0.762 1 94.94 163 LYS A C 1
ATOM 1231 O O . LYS A 1 163 ? -16.297 0.637 -1.54 1 94.94 163 LYS A O 1
ATOM 1236 N N . PRO A 1 164 ? -15.008 1.341 0.088 1 96.88 164 PRO A N 1
ATOM 1237 C CA . PRO A 1 164 ? -14.211 0.109 0.052 1 96.88 164 PRO A CA 1
ATOM 1238 C C . PRO A 1 164 ? -15.008 -1.115 0.507 1 96.88 164 PRO A C 1
ATOM 1240 O O . PRO A 1 164 ? -15.984 -0.981 1.247 1 96.88 164 PRO A O 1
ATOM 1243 N N . ILE A 1 165 ? -14.625 -2.291 -0 1 97.62 165 ILE A N 1
ATOM 1244 C CA . ILE A 1 165 ? -15.227 -3.58 0.324 1 97.62 165 ILE A CA 1
ATOM 1245 C C . ILE A 1 165 ? -14.133 -4.574 0.713 1 97.62 165 ILE A C 1
ATOM 1247 O O . ILE A 1 165 ? -13.078 -4.633 0.073 1 97.62 165 ILE A O 1
ATOM 1251 N N . HIS A 1 166 ? -14.352 -5.316 1.794 1 98.25 166 HIS A N 1
ATOM 1252 C CA . HIS A 1 166 ? -13.453 -6.41 2.141 1 98.25 166 HIS A CA 1
ATOM 1253 C C . HIS A 1 166 ? -13.867 -7.707 1.452 1 98.25 166 HIS A C 1
ATOM 1255 O O . HIS A 1 166 ? -15.055 -8.008 1.355 1 98.25 166 HIS A O 1
ATOM 1261 N N . ALA A 1 167 ? -12.961 -8.438 1.036 1 98.56 167 ALA A N 1
ATOM 1262 C CA . ALA A 1 167 ? -13.164 -9.664 0.278 1 98.56 167 ALA A CA 1
ATOM 1263 C C . ALA A 1 167 ? -13.758 -10.766 1.159 1 98.56 167 ALA A C 1
ATOM 1265 O O . ALA A 1 167 ? -13.727 -10.664 2.389 1 98.56 167 ALA A O 1
ATOM 1266 N N . THR A 1 168 ? -14.312 -11.789 0.493 1 98.25 168 THR A N 1
ATOM 1267 C CA . THR A 1 168 ? -14.891 -12.953 1.147 1 98.25 168 THR A CA 1
ATOM 1268 C C . THR A 1 168 ? -14.016 -14.188 0.928 1 98.25 168 THR A C 1
ATOM 1270 O O . THR A 1 168 ? -13.539 -14.422 -0.184 1 98.25 168 THR A O 1
ATOM 1273 N N . LYS A 1 169 ? -13.844 -14.938 2.012 1 97.94 169 LYS A N 1
ATOM 1274 C CA . LYS A 1 169 ? -13.062 -16.172 1.908 1 97.94 169 LYS A CA 1
ATOM 1275 C C . LYS A 1 169 ? -13.805 -17.234 1.11 1 97.94 169 LYS A C 1
ATOM 1277 O O . LYS A 1 169 ? -14.977 -17.516 1.382 1 97.94 169 LYS A O 1
ATOM 1282 N N . ILE A 1 170 ? -13.078 -17.875 0.119 1 98.12 170 ILE A N 1
ATOM 1283 C CA . ILE A 1 170 ? -13.781 -18.875 -0.672 1 98.12 170 ILE A CA 1
ATOM 1284 C C . ILE A 1 170 ? -13.07 -20.219 -0.54 1 98.12 170 ILE A C 1
ATOM 1286 O O . ILE A 1 170 ? -13.641 -21.266 -0.854 1 98.12 170 ILE A O 1
ATOM 1290 N N . TYR A 1 171 ? -11.82 -20.266 -0.214 1 97.94 171 TYR A N 1
ATOM 1291 C CA . TYR A 1 171 ? -11.094 -21.5 0.041 1 97.94 171 TYR A CA 1
ATOM 1292 C C . TYR A 1 171 ? -10.305 -21.406 1.342 1 97.94 171 TYR A C 1
ATOM 1294 O O . TYR A 1 171 ? -9.719 -20.359 1.65 1 97.94 171 TYR A O 1
ATOM 1302 N N . ASN A 1 172 ? -10.281 -22.453 2.078 1 96.62 172 ASN A N 1
ATOM 1303 C CA . ASN A 1 172 ? -9.523 -22.594 3.32 1 96.62 172 ASN A CA 1
ATOM 1304 C C . ASN A 1 172 ? -8.43 -23.641 3.205 1 96.62 172 ASN A C 1
ATOM 1306 O O . ASN A 1 172 ? -8.703 -24.797 2.869 1 96.62 172 ASN A O 1
ATOM 1310 N N . ASN A 1 173 ? -7.18 -23.188 3.463 1 96.94 173 ASN A N 1
ATOM 1311 C CA . ASN A 1 173 ? -6.059 -24.109 3.609 1 96.94 173 ASN A CA 1
ATOM 1312 C C . ASN A 1 173 ? -5.852 -24.953 2.348 1 96.94 173 ASN A C 1
ATOM 1314 O O . ASN A 1 173 ? -5.746 -26.172 2.42 1 96.94 173 ASN A O 1
ATOM 1318 N N . ILE A 1 174 ? -5.828 -24.328 1.294 1 97.81 174 ILE A N 1
ATOM 1319 C CA . ILE A 1 174 ? -5.559 -25.078 0.068 1 97.81 174 ILE A CA 1
ATOM 1320 C C . ILE A 1 174 ? -4.074 -24.984 -0.274 1 97.81 174 ILE A C 1
ATOM 1322 O O . ILE A 1 174 ? -3.367 -24.109 0.216 1 97.81 174 ILE A O 1
ATOM 1326 N N . SER A 1 175 ? -3.607 -25.891 -1.09 1 97.19 175 SER A N 1
ATOM 1327 C CA . SER A 1 175 ? -2.195 -25.953 -1.45 1 97.19 175 SER A CA 1
ATOM 1328 C C . SER A 1 175 ? -1.81 -24.812 -2.379 1 97.19 175 SER A C 1
ATOM 1330 O O . SER A 1 175 ? -2.68 -24.156 -2.957 1 97.19 175 SER A O 1
ATOM 1332 N N . ARG A 1 176 ? -0.54 -24.609 -2.508 1 97.69 176 ARG A N 1
ATOM 1333 C CA . ARG A 1 176 ? 0.016 -23.609 -3.418 1 97.69 176 ARG A CA 1
ATOM 1334 C C . ARG A 1 176 ? -0.48 -23.828 -4.844 1 97.69 176 ARG A C 1
ATOM 1336 O O . ARG A 1 176 ? -0.889 -22.891 -5.52 1 97.69 176 ARG A O 1
ATOM 1343 N N . GLU A 1 177 ? -0.38 -25.047 -5.277 1 97.31 177 GLU A N 1
ATOM 1344 C CA . GLU A 1 177 ? -0.862 -25.391 -6.613 1 97.31 177 GLU A CA 1
ATOM 1345 C C . GLU A 1 177 ? -2.348 -25.062 -6.762 1 97.31 177 GLU A C 1
ATOM 1347 O O . GLU A 1 177 ? -2.777 -24.547 -7.797 1 97.31 177 GLU A O 1
ATOM 1352 N N . ASN A 1 178 ? -3.098 -25.328 -5.738 1 98.12 178 ASN A N 1
ATOM 1353 C CA . ASN A 1 178 ? -4.535 -25.078 -5.797 1 98.12 178 ASN A CA 1
ATOM 1354 C C . ASN A 1 178 ? -4.859 -23.594 -5.73 1 98.12 178 ASN A C 1
ATOM 1356 O O . ASN A 1 178 ? -5.918 -23.156 -6.199 1 98.12 178 ASN A O 1
ATOM 1360 N N . VAL A 1 179 ? -3.971 -22.797 -5.117 1 98.75 179 VAL A N 1
ATOM 1361 C CA . VAL A 1 179 ? -4.137 -21.344 -5.199 1 98.75 179 VAL A CA 1
ATOM 1362 C C . VAL A 1 179 ? -4.086 -20.906 -6.66 1 98.75 179 VAL A C 1
ATOM 1364 O O . VAL A 1 179 ? -4.91 -20.094 -7.098 1 98.75 179 VAL A O 1
ATOM 1367 N N . LYS A 1 180 ? -3.139 -21.453 -7.391 1 98.56 180 LYS A N 1
ATOM 1368 C CA . LYS A 1 180 ? -2.998 -21.125 -8.805 1 98.56 180 LYS A CA 1
ATOM 1369 C C . LYS A 1 180 ? -4.219 -21.578 -9.602 1 98.56 180 LYS A C 1
ATOM 1371 O O . LYS A 1 180 ? -4.719 -20.844 -10.453 1 98.56 180 LYS A O 1
ATOM 1376 N N . ASN A 1 181 ? -4.656 -22.766 -9.289 1 98.44 181 ASN A N 1
ATOM 1377 C CA . ASN A 1 181 ? -5.867 -23.266 -9.938 1 98.44 181 ASN A CA 1
ATOM 1378 C C . ASN A 1 181 ? -7.07 -22.375 -9.617 1 98.44 181 ASN A C 1
ATOM 1380 O O . ASN A 1 181 ? -7.902 -22.125 -10.492 1 98.44 181 ASN A O 1
ATOM 1384 N N . ALA A 1 182 ? -7.152 -22 -8.375 1 98.75 182 ALA A N 1
ATOM 1385 C CA . ALA A 1 182 ? -8.242 -21.125 -7.953 1 98.75 182 ALA A CA 1
ATOM 1386 C C . ALA A 1 182 ? -8.211 -19.797 -8.711 1 98.75 182 ALA A C 1
ATOM 1388 O O . ALA A 1 182 ? -9.25 -19.328 -9.18 1 98.75 182 ALA A O 1
ATOM 1389 N N . LEU A 1 183 ? -7.055 -19.203 -8.812 1 98.88 183 LEU A N 1
ATOM 1390 C CA . LEU A 1 183 ? -6.91 -17.953 -9.539 1 98.88 183 LEU A CA 1
ATOM 1391 C C . LEU A 1 183 ? -7.344 -18.109 -10.992 1 98.88 183 LEU A C 1
ATOM 1393 O O . LEU A 1 183 ? -8.086 -17.281 -11.516 1 98.88 183 LEU A O 1
ATOM 1397 N N . LYS A 1 184 ? -6.848 -19.156 -11.609 1 98.75 184 LYS A N 1
ATOM 1398 C CA . LYS A 1 184 ? -7.234 -19.422 -12.992 1 98.75 184 LYS A CA 1
ATOM 1399 C C . LYS A 1 184 ? -8.75 -19.516 -13.133 1 98.75 184 LYS A C 1
ATOM 1401 O O . LYS A 1 184 ? -9.344 -18.922 -14.031 1 98.75 184 LYS A O 1
ATOM 1406 N N . TYR A 1 185 ? -9.336 -20.234 -12.258 1 98.81 185 TYR A N 1
ATOM 1407 C CA . TYR A 1 185 ? -10.773 -20.453 -12.312 1 98.81 185 TYR A CA 1
ATOM 1408 C C . TYR A 1 185 ? -11.523 -19.141 -12.102 1 98.81 185 TYR A C 1
ATOM 1410 O O . TYR A 1 185 ? -12.445 -18.812 -12.852 1 98.81 185 TYR A O 1
ATOM 1418 N N . VAL A 1 186 ? -11.148 -18.391 -11.102 1 98.88 186 VAL A N 1
ATOM 1419 C CA . VAL A 1 186 ? -11.781 -17.125 -10.789 1 98.88 186 VAL A CA 1
ATOM 1420 C C . VAL A 1 186 ? -11.664 -16.172 -11.984 1 98.88 186 VAL A C 1
ATOM 1422 O O . VAL A 1 186 ? -12.641 -15.531 -12.375 1 98.88 186 VAL A O 1
ATOM 1425 N N . LEU A 1 187 ? -10.484 -16.094 -12.57 1 98.88 187 LEU A N 1
ATOM 1426 C CA . LEU A 1 187 ? -10.258 -15.219 -13.719 1 98.88 187 LEU A CA 1
ATOM 1427 C C . LEU A 1 187 ? -11.102 -15.664 -14.914 1 98.88 187 LEU A C 1
ATOM 1429 O O . LEU A 1 187 ? -11.68 -14.828 -15.609 1 98.88 187 LEU A O 1
ATOM 1433 N N . ASP A 1 188 ? -11.148 -16.969 -15.156 1 98.69 188 ASP A N 1
ATOM 1434 C CA . ASP A 1 188 ? -11.953 -17.484 -16.266 1 98.69 188 ASP A CA 1
ATOM 1435 C C . ASP A 1 188 ? -13.422 -17.094 -16.109 1 98.69 188 ASP A C 1
ATOM 1437 O O . ASP A 1 188 ? -14.047 -16.609 -17.062 1 98.69 188 ASP A O 1
ATOM 1441 N N . VAL A 1 189 ? -13.977 -17.328 -14.93 1 98.81 189 VAL A N 1
ATOM 1442 C CA . VAL A 1 189 ? -15.367 -16.969 -14.664 1 98.81 189 VAL A CA 1
ATOM 1443 C C . VAL A 1 189 ? -15.555 -15.469 -14.828 1 98.81 189 VAL A C 1
ATOM 1445 O O . VAL A 1 189 ? -16.516 -15.023 -15.461 1 98.81 189 VAL A O 1
ATOM 1448 N N . TYR A 1 190 ? -14.688 -14.68 -14.273 1 98.88 190 TYR A N 1
ATOM 1449 C CA . TYR A 1 190 ? -14.773 -13.227 -14.336 1 98.88 190 TYR A CA 1
ATOM 1450 C C . TYR A 1 190 ? -14.75 -12.734 -15.781 1 98.88 190 TYR A C 1
ATOM 1452 O O . TYR A 1 190 ? -15.555 -11.891 -16.172 1 98.88 190 TYR A O 1
ATOM 1460 N N . ILE A 1 191 ? -13.828 -13.273 -16.594 1 98.56 191 ILE A N 1
ATOM 1461 C CA . ILE A 1 191 ? -13.688 -12.883 -17.984 1 98.56 191 ILE A CA 1
ATOM 1462 C C . ILE A 1 191 ? -14.938 -13.289 -18.766 1 98.56 191 ILE A C 1
ATOM 1464 O O . ILE A 1 191 ? -15.398 -12.547 -19.641 1 98.56 191 ILE A O 1
ATOM 1468 N N . GLU A 1 192 ? -15.516 -14.367 -18.422 1 98.5 192 GLU A N 1
ATOM 1469 C CA . GLU A 1 192 ? -16.688 -14.883 -19.125 1 98.5 192 GLU A CA 1
ATOM 1470 C C . GLU A 1 192 ? -17.953 -14.141 -18.719 1 98.5 192 GLU A C 1
ATOM 1472 O O . GLU A 1 192 ? -18.781 -13.797 -19.562 1 98.5 192 GLU A O 1
ATOM 1477 N N . GLU A 1 193 ? -18.078 -13.906 -17.438 1 98.62 193 GLU A N 1
ATOM 1478 C CA . GLU A 1 193 ? -19.359 -13.461 -16.906 1 98.62 193 GLU A CA 1
ATOM 1479 C C . GLU A 1 193 ? -19.359 -11.961 -16.641 1 98.62 193 GLU A C 1
ATOM 1481 O O . GLU A 1 193 ? -20.406 -11.344 -16.484 1 98.62 193 GLU A O 1
ATOM 1486 N N . GLY A 1 194 ? -18.188 -11.367 -16.453 1 98.5 194 GLY A N 1
ATOM 1487 C CA . GLY A 1 194 ? -18.109 -9.945 -16.141 1 98.5 194 GLY A CA 1
ATOM 1488 C C . GLY A 1 194 ? -18.562 -9.062 -17.281 1 98.5 194 GLY A C 1
ATOM 1489 O O . GLY A 1 194 ? -18.328 -9.367 -18.453 1 98.5 194 GLY A O 1
ATOM 1490 N N . LYS A 1 195 ? -19.156 -7.957 -16.969 1 98.12 195 LYS A N 1
ATOM 1491 C CA . LYS A 1 195 ? -19.516 -6.938 -17.953 1 98.12 195 LYS A CA 1
ATOM 1492 C C . LYS A 1 195 ? -18.391 -5.902 -18.109 1 98.12 195 LYS A C 1
ATOM 1494 O O . LYS A 1 195 ? -17.562 -5.754 -17.219 1 98.12 195 LYS A O 1
ATOM 1499 N N . LYS A 1 196 ? -18.406 -5.238 -19.234 1 96.38 196 LYS A N 1
ATOM 1500 C CA . LYS A 1 196 ? -17.391 -4.211 -19.484 1 96.38 196 LYS A CA 1
ATOM 1501 C C . LYS A 1 196 ? -17.375 -3.17 -18.359 1 96.38 196 LYS A C 1
ATOM 1503 O O . LYS A 1 196 ? -18.438 -2.658 -17.969 1 96.38 196 LYS A O 1
ATOM 1508 N N . LYS A 1 197 ? -16.203 -2.934 -17.781 1 94.94 197 LYS A N 1
ATOM 1509 C CA . LYS A 1 197 ? -15.945 -1.928 -16.75 1 94.94 197 LYS A CA 1
ATOM 1510 C C . LYS A 1 197 ? -16.562 -2.34 -15.422 1 94.94 197 LYS A C 1
ATOM 1512 O O . LYS A 1 197 ? -16.844 -1.49 -14.57 1 94.94 197 LYS A O 1
ATOM 1517 N N . GLU A 1 198 ? -16.844 -3.564 -15.336 1 97 198 GLU A N 1
ATOM 1518 C CA . GLU A 1 198 ? -17.375 -4.094 -14.094 1 97 198 GLU A CA 1
ATOM 1519 C C . GLU A 1 198 ? -16.281 -4.727 -13.242 1 97 198 GLU A C 1
ATOM 1521 O O . GLU A 1 198 ? -15.641 -5.691 -13.656 1 97 198 GLU A O 1
ATOM 1526 N N . ARG A 1 199 ? -16.094 -4.152 -12.062 1 97.12 199 ARG A N 1
ATOM 1527 C CA . ARG A 1 199 ? -15.18 -4.789 -11.117 1 97.12 199 ARG A CA 1
ATOM 1528 C C . ARG A 1 199 ? -15.719 -6.133 -10.648 1 97.12 199 ARG A C 1
ATOM 1530 O O . ARG A 1 199 ? -16.938 -6.34 -10.617 1 97.12 199 ARG A O 1
ATOM 1537 N N . ILE A 1 200 ? -14.875 -6.98 -10.242 1 98.56 200 ILE A N 1
ATOM 1538 C CA . ILE A 1 200 ? -15.273 -8.359 -9.977 1 98.56 200 ILE A CA 1
ATOM 1539 C C . ILE A 1 200 ? -16.281 -8.398 -8.828 1 98.56 200 ILE A C 1
ATOM 1541 O O . ILE A 1 200 ? -17.172 -9.242 -8.812 1 98.56 200 ILE A O 1
ATOM 1545 N N . PHE A 1 201 ? -16.172 -7.508 -7.816 1 98.06 201 PHE A N 1
ATOM 1546 C CA . PHE A 1 201 ? -17.125 -7.535 -6.711 1 98.06 201 PHE A CA 1
ATOM 1547 C C . PHE A 1 201 ? -18.547 -7.348 -7.215 1 98.06 201 PHE A C 1
ATOM 1549 O O . PHE A 1 201 ? -19.5 -7.93 -6.672 1 98.06 201 PHE A O 1
ATOM 1556 N N . ARG A 1 202 ? -18.75 -6.559 -8.211 1 98 202 ARG A N 1
ATOM 1557 C CA . ARG A 1 202 ? -20.062 -6.359 -8.805 1 98 202 ARG A CA 1
ATOM 1558 C C . ARG A 1 202 ? -20.531 -7.613 -9.539 1 98 202 ARG A C 1
ATOM 1560 O O . ARG A 1 202 ? -21.719 -7.945 -9.531 1 98 202 ARG A O 1
ATOM 1567 N N . THR A 1 203 ? -19.609 -8.227 -10.281 1 98.69 203 THR A N 1
ATOM 1568 C CA . THR A 1 203 ? -19.938 -9.492 -10.938 1 98.69 203 THR A CA 1
ATOM 1569 C C . THR A 1 203 ? -20.391 -10.531 -9.922 1 98.69 203 THR A C 1
ATOM 1571 O O . THR A 1 203 ? -21.391 -11.219 -10.133 1 98.69 203 THR A O 1
ATOM 1574 N N . ILE A 1 204 ? -19.656 -10.602 -8.812 1 98.75 204 ILE A N 1
ATOM 1575 C CA . ILE A 1 204 ? -19.984 -11.523 -7.734 1 98.75 204 ILE A CA 1
ATOM 1576 C C . ILE A 1 204 ? -21.406 -11.227 -7.23 1 98.75 204 ILE A C 1
ATOM 1578 O O . ILE A 1 204 ? -22.188 -12.148 -7.023 1 98.75 204 ILE A O 1
ATOM 1582 N N . ASN A 1 205 ? -21.703 -9.961 -7.031 1 98.06 205 ASN A N 1
ATOM 1583 C CA . ASN A 1 205 ? -23.016 -9.562 -6.547 1 98.06 205 ASN A CA 1
ATOM 1584 C C . ASN A 1 205 ? -24.125 -9.969 -7.52 1 98.06 205 ASN A C 1
ATOM 1586 O O . ASN A 1 205 ? -25.234 -10.312 -7.105 1 98.06 205 ASN A O 1
ATOM 1590 N N . ARG A 1 206 ? -23.828 -9.906 -8.805 1 98.31 206 ARG A N 1
ATOM 1591 C CA . ARG A 1 206 ? -24.828 -10.164 -9.836 1 98.31 206 ARG A CA 1
ATOM 1592 C C . ARG A 1 206 ? -25.078 -11.664 -9.992 1 98.31 206 ARG A C 1
ATOM 1594 O O . ARG A 1 206 ? -26.219 -12.102 -10.086 1 98.31 206 ARG A O 1
ATOM 1601 N N . ILE A 1 207 ? -24.016 -12.484 -9.969 1 98.44 207 ILE A N 1
ATOM 1602 C CA . ILE A 1 207 ? -24.219 -13.867 -10.391 1 98.44 207 ILE A CA 1
ATOM 1603 C C . ILE A 1 207 ? -24.047 -14.805 -9.195 1 98.44 207 ILE A C 1
ATOM 1605 O O . ILE A 1 207 ? -24.359 -15.992 -9.273 1 98.44 207 ILE A O 1
ATOM 1609 N N . GLY A 1 208 ? -23.484 -14.297 -8.07 1 98.44 208 GLY A N 1
ATOM 1610 C CA . GLY A 1 208 ? -23.281 -15.102 -6.879 1 98.44 208 GLY A CA 1
ATOM 1611 C C . GLY A 1 208 ? -21.859 -15.57 -6.715 1 98.44 208 GLY A C 1
ATOM 1612 O O . GLY A 1 208 ? -21.203 -15.961 -7.691 1 98.44 208 GLY A O 1
ATOM 1613 N N . ILE A 1 209 ? -21.391 -15.656 -5.484 1 98.38 209 ILE A N 1
ATOM 1614 C CA . ILE A 1 209 ? -20 -15.969 -5.176 1 98.38 209 ILE A CA 1
ATOM 1615 C C . ILE A 1 209 ? -19.734 -17.453 -5.422 1 98.38 209 ILE A C 1
ATOM 1617 O O . ILE A 1 209 ? -18.609 -17.844 -5.734 1 98.38 209 ILE A O 1
ATOM 1621 N N . ASP A 1 210 ? -20.781 -18.266 -5.332 1 97.69 210 ASP A N 1
ATOM 1622 C CA . ASP A 1 210 ? -20.641 -19.703 -5.492 1 97.69 210 ASP A CA 1
ATOM 1623 C C . ASP A 1 210 ? -20.141 -20.062 -6.895 1 97.69 210 ASP A C 1
ATOM 1625 O O . ASP A 1 210 ? -19.453 -21.062 -7.082 1 97.69 210 ASP A O 1
ATOM 1629 N N . LYS A 1 211 ? -20.438 -19.203 -7.844 1 98.25 211 LYS A N 1
ATOM 1630 C CA . LYS A 1 211 ? -20.031 -19.438 -9.227 1 98.25 211 LYS A CA 1
ATOM 1631 C C . LYS A 1 211 ? -18.516 -19.344 -9.375 1 98.25 211 LYS A C 1
ATOM 1633 O O . LYS A 1 211 ? -17.953 -19.812 -10.367 1 98.25 211 LYS A O 1
ATOM 1638 N N . PHE A 1 212 ? -17.844 -18.781 -8.367 1 98.69 212 PHE A N 1
ATOM 1639 C CA . PHE A 1 212 ? -16.406 -18.578 -8.43 1 98.69 212 PHE A CA 1
ATOM 1640 C C . PHE A 1 212 ? -15.664 -19.672 -7.656 1 98.69 212 PHE A C 1
ATOM 1642 O O . PHE A 1 212 ? -14.445 -19.625 -7.516 1 98.69 212 PHE A O 1
ATOM 1649 N N . ILE A 1 213 ? -16.391 -20.625 -7.207 1 98 213 ILE A N 1
ATOM 1650 C CA . ILE A 1 213 ? -15.805 -21.719 -6.445 1 98 213 ILE A CA 1
ATOM 1651 C C . ILE A 1 213 ? -15.742 -22.984 -7.309 1 98 213 ILE A C 1
ATOM 1653 O O . ILE A 1 213 ? -16.766 -23.453 -7.805 1 98 213 ILE A O 1
ATOM 1657 N N . ASP A 1 214 ? -14.555 -23.438 -7.57 1 97.38 214 ASP A N 1
ATOM 1658 C CA . ASP A 1 214 ? -14.352 -24.719 -8.227 1 97.38 214 ASP A CA 1
ATOM 1659 C C . ASP A 1 214 ? -14.422 -25.875 -7.227 1 97.38 214 ASP A C 1
ATOM 1661 O O . ASP A 1 214 ? -13.508 -26.047 -6.414 1 97.38 214 ASP A O 1
ATOM 1665 N N . GLU A 1 215 ? -15.352 -26.672 -7.336 1 93 215 GLU A N 1
ATOM 1666 C CA . GLU A 1 215 ? -15.617 -27.734 -6.387 1 93 215 GLU A CA 1
ATOM 1667 C C . GLU A 1 215 ? -14.516 -28.797 -6.43 1 93 215 GLU A C 1
ATOM 1669 O O . GLU A 1 215 ? -14.375 -29.594 -5.5 1 93 215 GLU A O 1
ATOM 1674 N N . ASN A 1 216 ? -13.75 -28.781 -7.453 1 94.12 216 ASN A N 1
ATOM 1675 C CA . ASN A 1 216 ? -12.688 -29.766 -7.59 1 94.12 216 ASN A CA 1
ATOM 1676 C C . ASN A 1 216 ? -11.461 -29.406 -6.758 1 94.12 216 ASN A C 1
ATOM 1678 O O . ASN A 1 216 ? -10.555 -30.219 -6.59 1 94.12 216 ASN A O 1
ATOM 1682 N N . ILE A 1 217 ? -11.438 -28.188 -6.242 1 94 217 ILE A N 1
ATOM 1683 C CA . ILE A 1 217 ? -10.32 -27.766 -5.406 1 94 217 ILE A CA 1
ATOM 1684 C C . ILE A 1 217 ? -10.555 -28.219 -3.967 1 94 217 ILE A C 1
ATOM 1686 O O . ILE A 1 217 ? -11.492 -27.75 -3.309 1 94 217 ILE A O 1
ATOM 1690 N N . LYS A 1 218 ? -9.766 -29.141 -3.492 1 85 218 LYS A N 1
ATOM 1691 C CA . LYS A 1 218 ? -9.898 -29.766 -2.178 1 85 218 LYS A CA 1
ATOM 1692 C C . LYS A 1 218 ? -9.359 -28.844 -1.082 1 85 218 LYS A C 1
ATOM 1694 O O . LYS A 1 218 ? -8.25 -28.328 -1.189 1 85 218 LYS A O 1
ATOM 1699 N N . GLU A 1 219 ? -10.195 -28.578 -0.103 1 87.5 219 GLU A N 1
ATOM 1700 C CA . GLU A 1 219 ? -9.781 -27.812 1.067 1 87.5 219 GLU A CA 1
ATOM 1701 C C . GLU A 1 219 ? -9.273 -28.719 2.178 1 87.5 219 GLU A C 1
ATOM 1703 O O . GLU A 1 219 ? -9.672 -29.891 2.26 1 87.5 219 GLU A O 1
ATOM 1708 N N . ASN A 1 220 ? -8.172 -28.297 2.754 1 77 220 ASN A N 1
ATOM 1709 C CA . ASN A 1 220 ? -7.688 -29.031 3.916 1 77 220 ASN A CA 1
ATOM 1710 C C . ASN A 1 220 ? -8.359 -28.562 5.203 1 77 220 ASN A C 1
ATOM 1712 O O . ASN A 1 220 ? -8.234 -27.391 5.574 1 77 220 ASN A O 1
ATOM 1716 N N . LYS A 1 221 ? -9.461 -29.031 5.648 1 61.62 221 LYS A N 1
ATOM 1717 C CA . LYS A 1 221 ? -10.289 -28.625 6.781 1 61.62 221 LYS A CA 1
ATOM 1718 C C . LYS A 1 221 ? -9.523 -28.734 8.094 1 61.62 221 LYS A C 1
ATOM 1720 O O . LYS A 1 221 ? -10.125 -28.766 9.172 1 61.62 221 LYS A O 1
ATOM 1725 N N . LYS A 1 222 ? -8.305 -28.984 8.227 1 55.78 222 LYS A N 1
ATOM 1726 C CA . LYS A 1 222 ? -7.852 -29.016 9.617 1 55.78 222 LYS A CA 1
ATOM 1727 C C . LYS A 1 222 ? -7.797 -27.625 10.219 1 55.78 222 LYS A C 1
ATOM 1729 O O . LYS A 1 222 ? -7.234 -26.703 9.617 1 55.78 222 LYS A O 1
ATOM 1734 N N . GLU A 1 223 ? -8.75 -27.203 11.023 1 49.03 223 GLU A N 1
ATOM 1735 C CA . GLU A 1 223 ? -8.93 -25.906 11.68 1 49.03 223 GLU A CA 1
ATOM 1736 C C . GLU A 1 223 ? -7.66 -25.484 12.414 1 49.03 223 GLU A C 1
ATOM 1738 O O . GLU A 1 223 ? -7.168 -26.203 13.281 1 49.03 223 GLU A O 1
ATOM 1743 N N . TYR A 1 224 ? -6.723 -25 11.82 1 45.25 224 TYR A N 1
ATOM 1744 C CA . TYR A 1 224 ? -5.609 -24.5 12.609 1 45.25 224 TYR A CA 1
ATOM 1745 C C . TYR A 1 224 ? -6.008 -23.234 13.375 1 45.25 224 TYR A C 1
ATOM 1747 O O . TYR A 1 224 ? -6.758 -22.406 12.859 1 45.25 224 TYR A O 1
ATOM 1755 N N . ILE A 1 225 ? -6.039 -23.312 14.719 1 40.12 225 ILE A N 1
ATOM 1756 C CA . ILE A 1 225 ? -6.234 -22.203 15.641 1 40.12 225 ILE A CA 1
ATOM 1757 C C . ILE A 1 225 ? -5.215 -21.109 15.344 1 40.12 225 ILE A C 1
ATOM 1759 O O . ILE A 1 225 ? -4.012 -21.359 15.273 1 40.12 225 ILE A O 1
ATOM 1763 N N . ASP A 1 226 ? -5.492 -20.156 14.68 1 42.75 226 ASP A N 1
ATOM 1764 C CA . ASP A 1 226 ? -4.746 -18.922 14.461 1 42.75 226 ASP A CA 1
ATOM 1765 C C . ASP A 1 226 ? -4.215 -18.359 15.773 1 42.75 226 ASP A C 1
ATOM 1767 O O . ASP A 1 226 ? -4.984 -17.891 16.609 1 42.75 226 ASP A O 1
ATOM 1771 N N . GLU A 1 227 ? -3.273 -18.984 16.375 1 36.84 227 GLU A N 1
ATOM 1772 C CA . GLU A 1 227 ? -2.662 -18.469 17.594 1 36.84 227 GLU A CA 1
ATOM 1773 C C . GLU A 1 227 ? -2.111 -17.062 17.391 1 36.84 227 GLU A C 1
ATOM 1775 O O . GLU A 1 227 ? -1.522 -16.469 18.297 1 36.84 227 GLU A O 1
ATOM 1780 N N . GLU A 1 228 ? -2.057 -16.609 16.344 1 37.16 228 GLU A N 1
ATOM 1781 C CA . GLU A 1 228 ? -1.166 -15.477 16.094 1 37.16 228 GLU A CA 1
ATOM 1782 C C . GLU A 1 228 ? -1.553 -14.266 16.938 1 37.16 228 GLU A C 1
ATOM 1784 O O . GLU A 1 228 ? -0.845 -13.258 16.953 1 37.16 228 GLU A O 1
ATOM 1789 N N . PHE A 1 229 ? -2.771 -13.977 17.266 1 35.81 229 PHE A N 1
ATOM 1790 C CA . PHE A 1 229 ? -2.922 -12.766 18.062 1 35.81 229 PHE A CA 1
ATOM 1791 C C . PHE A 1 229 ? -2.092 -12.844 19.344 1 35.81 229 PHE A C 1
ATOM 1793 O O . PHE A 1 229 ? -1.817 -11.828 19.969 1 35.81 229 PHE A O 1
ATOM 1800 N N . LEU A 1 230 ? -1.71 -13.969 19.812 1 33.06 230 LEU A N 1
ATOM 1801 C CA . LEU A 1 230 ? -1.099 -14.031 21.141 1 33.06 230 LEU A CA 1
ATOM 1802 C C . LEU A 1 230 ? 0.301 -13.43 21.125 1 33.06 230 LEU A C 1
ATOM 1804 O O . LEU A 1 230 ? 0.833 -13.055 22.172 1 33.06 230 LEU A O 1
ATOM 1808 N N . ALA A 1 231 ? 1.053 -13.758 20.047 1 30.86 231 ALA A N 1
ATOM 1809 C CA . ALA A 1 231 ? 2.475 -13.5 20.25 1 30.86 231 ALA A CA 1
ATOM 1810 C C . ALA A 1 231 ? 2.775 -12.008 20.203 1 30.86 231 ALA A C 1
ATOM 1812 O O . ALA A 1 231 ? 3.889 -11.578 20.5 1 30.86 231 ALA A O 1
ATOM 1813 N N . PHE A 1 232 ? 2.08 -11.219 19.359 1 31.69 232 PHE A N 1
ATOM 1814 C CA . PHE A 1 232 ? 2.523 -9.828 19.422 1 31.69 232 PHE A CA 1
ATOM 1815 C C . PHE A 1 232 ? 2.055 -9.164 20.719 1 31.69 232 PHE A C 1
ATOM 1817 O O . PHE A 1 232 ? 2.344 -7.992 20.953 1 31.69 232 PHE A O 1
ATOM 1824 N N . ILE A 1 233 ? 1.258 -9.812 21.453 1 26.47 233 ILE A N 1
ATOM 1825 C CA . ILE A 1 233 ? 1.041 -9.156 22.734 1 26.47 233 ILE A CA 1
ATOM 1826 C C . ILE A 1 233 ? 2.332 -9.18 23.562 1 26.47 233 ILE A C 1
ATOM 1828 O O . ILE A 1 233 ? 2.945 -10.234 23.734 1 26.47 233 ILE A O 1
ATOM 1832 N N . MET B 1 1 ? 13.156 5.25 20.703 1 66.94 1 MET B N 1
ATOM 1833 C CA . MET B 1 1 ? 12.305 4.844 19.578 1 66.94 1 MET B CA 1
ATOM 1834 C C . MET B 1 1 ? 12.719 3.475 19.047 1 66.94 1 MET B C 1
ATOM 1836 O O . MET B 1 1 ? 13.914 3.213 18.875 1 66.94 1 MET B O 1
ATOM 1840 N N . GLU B 1 2 ? 11.75 2.561 19.062 1 79 2 GLU B N 1
ATOM 1841 C CA . GLU B 1 2 ? 12.07 1.262 18.469 1 79 2 GLU B CA 1
ATOM 1842 C C . GLU B 1 2 ? 12.242 1.364 16.953 1 79 2 GLU B C 1
ATOM 1844 O O . GLU B 1 2 ? 11.359 1.885 16.266 1 79 2 GLU B O 1
ATOM 1849 N N . LYS B 1 3 ? 13.445 1.054 16.531 1 88.75 3 LYS B N 1
ATOM 1850 C CA . LYS B 1 3 ? 13.781 1.151 15.117 1 88.75 3 LYS B CA 1
ATOM 1851 C C . LYS B 1 3 ? 13.281 -0.071 14.352 1 88.75 3 LYS B C 1
ATOM 1853 O O . LYS B 1 3 ? 13.25 -1.178 14.891 1 88.75 3 LYS B O 1
ATOM 1858 N N . ALA B 1 4 ? 12.875 0.162 13.094 1 90.62 4 ALA B N 1
ATOM 1859 C CA . ALA B 1 4 ? 12.391 -0.911 12.219 1 90.62 4 ALA B CA 1
ATOM 1860 C C . ALA B 1 4 ? 13.562 -1.663 11.586 1 90.62 4 ALA B C 1
ATOM 1862 O O . ALA B 1 4 ? 13.797 -1.554 10.383 1 90.62 4 ALA B O 1
ATOM 1863 N N . ILE B 1 5 ? 14.305 -2.342 12.359 1 92.31 5 ILE B N 1
ATOM 1864 C CA . ILE B 1 5 ? 15.383 -3.25 11.984 1 92.31 5 ILE B CA 1
ATOM 1865 C C . ILE B 1 5 ? 15.102 -4.645 12.547 1 92.31 5 ILE B C 1
ATOM 1867 O O . ILE B 1 5 ? 15.023 -4.828 13.766 1 92.31 5 ILE B O 1
ATOM 1871 N N . PHE B 1 6 ? 14.93 -5.574 11.656 1 93.5 6 PHE B N 1
ATOM 1872 C CA . PHE B 1 6 ? 14.398 -6.867 12.07 1 93.5 6 PHE B CA 1
ATOM 1873 C C . PHE B 1 6 ? 15.297 -8 11.594 1 93.5 6 PHE B C 1
ATOM 1875 O O . PHE B 1 6 ? 15.625 -8.086 10.406 1 93.5 6 PHE B O 1
ATOM 1882 N N . GLU B 1 7 ? 15.609 -8.852 12.477 1 94.69 7 GLU B N 1
ATOM 1883 C CA . GLU B 1 7 ? 16.297 -10.078 12.078 1 94.69 7 GLU B CA 1
ATOM 1884 C C . GLU B 1 7 ? 15.359 -11.008 11.297 1 94.69 7 GLU B C 1
ATOM 1886 O O . GLU B 1 7 ? 14.172 -11.109 11.617 1 94.69 7 GLU B O 1
ATOM 1891 N N . GLN B 1 8 ? 15.914 -11.703 10.289 1 94.94 8 GLN B N 1
ATOM 1892 C CA . GLN B 1 8 ? 15.148 -12.625 9.461 1 94.94 8 GLN B CA 1
ATOM 1893 C C . GLN B 1 8 ? 15.477 -14.078 9.812 1 94.94 8 GLN B C 1
ATOM 1895 O O . GLN B 1 8 ? 16.438 -14.344 10.523 1 94.94 8 GLN B O 1
ATOM 1900 N N . ILE B 1 9 ? 14.672 -14.977 9.289 1 94 9 ILE B N 1
ATOM 1901 C CA . ILE B 1 9 ? 14.844 -16.406 9.562 1 94 9 ILE B CA 1
ATOM 1902 C C . ILE B 1 9 ? 16.219 -16.859 9.047 1 94 9 ILE B C 1
ATOM 1904 O O . ILE B 1 9 ? 16.891 -17.656 9.703 1 94 9 ILE B O 1
ATOM 1908 N N . ASN B 1 10 ? 16.703 -16.328 7.945 1 95.31 10 ASN B N 1
ATOM 1909 C CA . ASN B 1 10 ? 17.953 -16.781 7.332 1 95.31 10 ASN B CA 1
ATOM 1910 C C . ASN B 1 10 ? 19.156 -16.094 7.938 1 95.31 10 ASN B C 1
ATOM 1912 O O . ASN B 1 10 ? 20.281 -16.25 7.457 1 95.31 10 ASN B O 1
ATOM 1916 N N . GLY B 1 11 ? 18.938 -15.289 8.945 1 96.06 11 GLY B N 1
ATOM 1917 C CA . GLY B 1 11 ? 20.031 -14.648 9.656 1 96.06 11 GLY B CA 1
ATOM 1918 C C . GLY B 1 11 ? 20.312 -13.242 9.156 1 96.06 11 GLY B C 1
ATOM 1919 O O . GLY B 1 11 ? 21.031 -12.484 9.805 1 96.06 11 GLY B O 1
ATOM 1920 N N . SER B 1 12 ? 19.75 -12.883 7.988 1 96.94 12 SER B N 1
ATOM 1921 C CA . SER B 1 12 ? 19.891 -11.508 7.52 1 96.94 12 SER B CA 1
ATOM 1922 C C . SER B 1 12 ? 19 -10.555 8.312 1 96.94 12 SER B C 1
ATOM 1924 O O . SER B 1 12 ? 18.328 -10.977 9.258 1 96.94 12 SER B O 1
ATOM 1926 N N . TYR B 1 13 ? 19.156 -9.32 7.977 1 97.75 13 TYR B N 1
ATOM 1927 C CA . TYR B 1 13 ? 18.344 -8.281 8.602 1 97.75 13 TYR B CA 1
ATOM 1928 C C . TYR B 1 13 ? 17.625 -7.445 7.543 1 97.75 13 TYR B C 1
ATOM 1930 O O . TYR B 1 13 ? 18.094 -7.328 6.41 1 97.75 13 TYR B O 1
ATOM 1938 N N . ALA B 1 14 ? 16.484 -6.926 7.934 1 98.12 14 ALA B N 1
ATOM 1939 C CA . ALA B 1 14 ? 15.742 -5.965 7.125 1 98.12 14 ALA B CA 1
ATOM 1940 C C . ALA B 1 14 ? 15.609 -4.629 7.848 1 98.12 14 ALA B C 1
ATOM 1942 O O . ALA B 1 14 ? 15.305 -4.59 9.047 1 98.12 14 ALA B O 1
ATOM 1943 N N . MET B 1 15 ? 15.867 -3.562 7.16 1 98.38 15 MET B N 1
ATOM 1944 C CA . MET B 1 15 ? 15.734 -2.205 7.684 1 98.38 15 MET B CA 1
ATOM 1945 C C . MET B 1 15 ? 14.805 -1.374 6.812 1 98.38 15 MET B C 1
ATOM 1947 O O . MET B 1 15 ? 14.969 -1.319 5.594 1 98.38 15 MET B O 1
ATOM 1951 N N . VAL B 1 16 ? 13.852 -0.767 7.449 1 98.44 16 VAL B N 1
ATOM 1952 C CA . VAL B 1 16 ? 12.906 0.083 6.73 1 98.44 16 VAL B CA 1
ATOM 1953 C C . VAL B 1 16 ? 13.461 1.505 6.641 1 98.44 16 VAL B C 1
ATOM 1955 O O . VAL B 1 16 ? 13.836 2.094 7.656 1 98.44 16 VAL B O 1
ATOM 1958 N N . LEU B 1 17 ? 13.531 2.02 5.453 1 98.81 17 LEU B N 1
ATOM 1959 C CA . LEU B 1 17 ? 13.922 3.408 5.242 1 98.81 17 LEU B CA 1
ATOM 1960 C C . LEU B 1 17 ? 12.742 4.238 4.75 1 98.81 17 LEU B C 1
ATOM 1962 O O . LEU B 1 17 ? 12.039 3.836 3.822 1 98.81 17 LEU B O 1
ATOM 1966 N N . VAL B 1 18 ? 12.57 5.355 5.34 1 98.75 18 VAL B N 1
ATOM 1967 C CA . VAL B 1 18 ? 11.422 6.223 5.094 1 98.75 18 VAL B CA 1
ATOM 1968 C C . VAL B 1 18 ? 11.883 7.508 4.41 1 98.75 18 VAL B C 1
ATOM 1970 O O . VAL B 1 18 ? 12.844 8.148 4.855 1 98.75 18 VAL B O 1
ATOM 1973 N N . SER B 1 19 ? 11.273 7.828 3.277 1 98.56 19 SER B N 1
ATOM 1974 C CA . SER B 1 19 ? 11.422 9.125 2.621 1 98.56 19 SER B CA 1
ATOM 1975 C C . SER B 1 19 ? 10.164 9.977 2.789 1 98.56 19 SER B C 1
ATOM 1977 O O . SER B 1 19 ? 9.312 9.664 3.619 1 98.56 19 SER B O 1
ATOM 1979 N N . ASN B 1 20 ? 10.109 11.086 2.07 1 98.12 20 ASN B N 1
ATOM 1980 C CA . ASN B 1 20 ? 8.961 11.977 2.158 1 98.12 20 ASN B CA 1
ATOM 1981 C C . ASN B 1 20 ? 7.746 11.391 1.438 1 98.12 20 ASN B C 1
ATOM 1983 O O . ASN B 1 20 ? 7.512 11.688 0.266 1 98.12 20 ASN B O 1
ATOM 1987 N N . CYS B 1 21 ? 6.992 10.625 2.158 1 98.5 21 CYS B N 1
ATOM 1988 C CA . CYS B 1 21 ? 5.82 9.969 1.594 1 98.5 21 CYS B CA 1
ATOM 1989 C C . CYS B 1 21 ? 6.176 9.211 0.318 1 98.5 21 CYS B C 1
ATOM 1991 O O . CYS B 1 21 ? 5.457 9.297 -0.679 1 98.5 21 CYS B O 1
ATOM 1993 N N . GLY B 1 22 ? 7.328 8.594 0.31 1 98.56 22 GLY B N 1
ATOM 1994 C CA . GLY B 1 22 ? 7.738 7.742 -0.793 1 98.56 22 GLY B CA 1
ATOM 1995 C C . GLY B 1 22 ? 8.438 8.5 -1.905 1 98.56 22 GLY B C 1
ATOM 1996 O O . GLY B 1 22 ? 8.898 7.898 -2.877 1 98.56 22 GLY B O 1
ATOM 1997 N N . VAL B 1 23 ? 8.516 9.836 -1.808 1 98.75 23 VAL B N 1
ATOM 1998 C CA . VAL B 1 23 ? 9.188 10.625 -2.838 1 98.75 23 VAL B CA 1
ATOM 1999 C C . VAL B 1 23 ? 10.695 10.586 -2.623 1 98.75 23 VAL B C 1
ATOM 2001 O O . VAL B 1 23 ? 11.18 10.789 -1.507 1 98.75 23 VAL B O 1
ATOM 2004 N N . ILE B 1 24 ? 11.43 10.32 -3.662 1 98.75 24 ILE B N 1
ATOM 2005 C CA . ILE B 1 24 ? 12.891 10.258 -3.637 1 98.75 24 ILE B CA 1
ATOM 2006 C C . ILE B 1 24 ? 13.453 10.984 -4.855 1 98.75 24 ILE B C 1
ATOM 2008 O O . ILE B 1 24 ? 13.086 10.68 -5.992 1 98.75 24 ILE B O 1
ATOM 2012 N N . SER B 1 25 ? 14.273 11.938 -4.645 1 98.69 25 SER B N 1
ATOM 2013 C CA . SER B 1 25 ? 14.953 12.516 -5.797 1 98.69 25 SER B CA 1
ATOM 2014 C C . SER B 1 25 ? 15.836 11.477 -6.488 1 98.69 25 SER B C 1
ATOM 2016 O O . SER B 1 25 ? 16.438 10.625 -5.824 1 98.69 25 SER B O 1
ATOM 2018 N N . VAL B 1 26 ? 15.969 11.617 -7.766 1 98.75 26 VAL B N 1
ATOM 2019 C CA . VAL B 1 26 ? 16.797 10.672 -8.5 1 98.75 26 VAL B CA 1
ATOM 2020 C C . VAL B 1 26 ? 18.25 10.805 -8.055 1 98.75 26 VAL B C 1
ATOM 2022 O O . VAL B 1 26 ? 18.969 9.805 -7.934 1 98.75 26 VAL B O 1
ATOM 2025 N N . ASP B 1 27 ? 18.688 12.016 -7.793 1 98.5 27 ASP B N 1
ATOM 2026 C CA . ASP B 1 27 ? 20.047 12.234 -7.293 1 98.5 27 ASP B CA 1
ATOM 2027 C C . ASP B 1 27 ? 20.297 11.438 -6.012 1 98.5 27 ASP B C 1
ATOM 2029 O O . ASP B 1 27 ? 21.297 10.734 -5.898 1 98.5 27 ASP B O 1
ATOM 2033 N N . SER B 1 28 ? 19.391 11.555 -5.062 1 98.56 28 SER B N 1
ATOM 2034 C CA . SER B 1 28 ? 19.516 10.836 -3.797 1 98.56 28 SER B CA 1
ATOM 2035 C C . SER B 1 28 ? 19.469 9.328 -4.008 1 98.56 28 SER B C 1
ATOM 2037 O O . SER B 1 28 ? 20.234 8.586 -3.398 1 98.56 28 SER B O 1
ATOM 2039 N N . LEU B 1 29 ? 18.516 8.891 -4.816 1 98.75 29 LEU B N 1
ATOM 2040 C CA . LEU B 1 29 ? 18.375 7.461 -5.09 1 98.75 29 LEU B CA 1
ATOM 2041 C C . LEU B 1 29 ? 19.656 6.906 -5.707 1 98.75 29 LEU B C 1
ATOM 2043 O O . LEU B 1 29 ? 20.125 5.828 -5.32 1 98.75 29 LEU B O 1
ATOM 2047 N N . CYS B 1 30 ? 20.172 7.594 -6.711 1 98.69 30 CYS B N 1
ATOM 2048 C CA . CYS B 1 30 ? 21.391 7.184 -7.402 1 98.69 30 CYS B CA 1
ATOM 2049 C C . CYS B 1 30 ? 22.562 7.09 -6.434 1 98.69 30 CYS B C 1
ATOM 2051 O O . CYS B 1 30 ? 23.172 6.035 -6.305 1 98.69 30 CYS B O 1
ATOM 2053 N N . ASP B 1 31 ? 22.797 8.148 -5.688 1 98.56 31 ASP B N 1
ATOM 2054 C CA . ASP B 1 31 ? 23.953 8.188 -4.789 1 98.56 31 ASP B CA 1
ATOM 2055 C C . ASP B 1 31 ? 23.797 7.164 -3.666 1 98.56 31 ASP B C 1
ATOM 2057 O O . ASP B 1 31 ? 24.781 6.52 -3.279 1 98.56 31 ASP B O 1
ATOM 2061 N N . PHE B 1 32 ? 22.656 7.051 -3.145 1 98.88 32 PHE B N 1
ATOM 2062 C CA . PHE B 1 32 ? 22.391 6.082 -2.084 1 98.88 32 PHE B CA 1
ATOM 2063 C C . PHE B 1 32 ? 22.609 4.66 -2.586 1 98.88 32 PHE B C 1
ATOM 2065 O O . PHE B 1 32 ? 23.234 3.844 -1.903 1 98.88 32 PHE B O 1
ATOM 2072 N N . SER B 1 33 ? 22.078 4.324 -3.781 1 98.75 33 SER B N 1
ATOM 2073 C CA . SER B 1 33 ? 22.188 2.977 -4.324 1 98.75 33 SER B CA 1
ATOM 2074 C C . SER B 1 33 ? 23.641 2.633 -4.645 1 98.75 33 SER B C 1
ATOM 2076 O O . SER B 1 33 ? 24.047 1.479 -4.516 1 98.75 33 SER B O 1
ATOM 2078 N N . ILE B 1 34 ? 24.453 3.625 -5.07 1 98.75 34 ILE B N 1
ATOM 2079 C CA . ILE B 1 34 ? 25.875 3.42 -5.27 1 98.75 34 ILE B CA 1
ATOM 2080 C C . ILE B 1 34 ? 26.531 2.979 -3.959 1 98.75 34 ILE B C 1
ATOM 2082 O O . ILE B 1 34 ? 27.312 2.031 -3.938 1 98.75 34 ILE B O 1
ATOM 2086 N N . LYS B 1 35 ? 26.141 3.65 -2.854 1 98.75 35 LYS B N 1
ATOM 2087 C CA . LYS B 1 35 ? 26.688 3.291 -1.546 1 98.75 35 LYS B CA 1
ATOM 2088 C C . LYS B 1 35 ? 26.234 1.895 -1.129 1 98.75 35 LYS B C 1
ATOM 2090 O O . LYS B 1 35 ? 27.016 1.128 -0.559 1 98.75 35 LYS B O 1
ATOM 2095 N N . LEU B 1 36 ? 24.969 1.57 -1.352 1 98.88 36 LEU B N 1
ATOM 2096 C CA . LEU B 1 36 ? 24.484 0.225 -1.05 1 98.88 36 LEU B CA 1
ATOM 2097 C C . LEU B 1 36 ? 25.312 -0.824 -1.787 1 98.88 36 LEU B C 1
ATOM 2099 O O . LEU B 1 36 ? 25.656 -1.86 -1.217 1 98.88 36 LEU B O 1
ATOM 2103 N N . LYS B 1 37 ? 25.547 -0.553 -3.08 1 98.75 37 LYS B N 1
ATOM 2104 C CA . LYS B 1 37 ? 26.328 -1.474 -3.896 1 98.75 37 LYS B CA 1
ATOM 2105 C C . LYS B 1 37 ? 27.75 -1.624 -3.348 1 98.75 37 LYS B C 1
ATOM 2107 O O . LYS B 1 37 ? 28.281 -2.734 -3.275 1 98.75 37 LYS B O 1
ATOM 2112 N N . GLU B 1 38 ? 28.391 -0.524 -2.936 1 98.62 38 GLU B N 1
ATOM 2113 C CA . GLU B 1 38 ? 29.719 -0.56 -2.332 1 98.62 38 GLU B CA 1
ATOM 2114 C C . GLU B 1 38 ? 29.734 -1.415 -1.068 1 98.62 38 GLU B C 1
ATOM 2116 O O . GLU B 1 38 ? 30.719 -2.102 -0.786 1 98.62 38 GLU B O 1
ATOM 2121 N N . LEU B 1 39 ? 28.656 -1.355 -0.3 1 98.69 39 LEU B N 1
ATOM 2122 C CA . LEU B 1 39 ? 28.531 -2.125 0.933 1 98.69 39 LEU B CA 1
ATOM 2123 C C . LEU B 1 39 ? 28.125 -3.564 0.636 1 98.69 39 LEU B C 1
ATOM 2125 O O . LEU B 1 39 ? 27.969 -4.375 1.555 1 98.69 39 LEU B O 1
ATOM 2129 N N . GLN B 1 40 ? 27.844 -3.891 -0.625 1 98.62 40 GLN B N 1
ATOM 2130 C CA . GLN B 1 40 ? 27.453 -5.215 -1.103 1 98.62 40 GLN B CA 1
ATOM 2131 C C . GLN B 1 40 ? 26.109 -5.645 -0.522 1 98.62 40 GLN B C 1
ATOM 2133 O O . GLN B 1 40 ? 25.922 -6.816 -0.194 1 98.62 40 GLN B O 1
ATOM 2138 N N . VAL B 1 41 ? 25.312 -4.68 -0.239 1 98.69 41 VAL B N 1
ATOM 2139 C CA . VAL B 1 41 ? 23.938 -4.996 0.098 1 98.69 41 VAL B CA 1
ATOM 2140 C C . VAL B 1 41 ? 23.25 -5.66 -1.095 1 98.69 41 VAL B C 1
ATOM 2142 O O . VAL B 1 41 ? 23.297 -5.148 -2.215 1 98.69 41 VAL B O 1
ATOM 2145 N N . PRO B 1 42 ? 22.578 -6.734 -0.907 1 98.31 42 PRO B N 1
ATOM 2146 C CA . PRO B 1 42 ? 22.172 -7.52 -2.07 1 98.31 42 PRO B CA 1
ATOM 2147 C C . PRO B 1 42 ? 20.844 -7.035 -2.67 1 98.31 42 PRO B C 1
ATOM 2149 O O . PRO B 1 42 ? 20.672 -7.059 -3.891 1 98.31 42 PRO B O 1
ATOM 2152 N N . VAL B 1 43 ? 19.922 -6.66 -1.8 1 98.44 43 VAL B N 1
ATOM 2153 C CA . VAL B 1 43 ? 18.562 -6.5 -2.336 1 98.44 43 VAL B CA 1
ATOM 2154 C C . VAL B 1 43 ? 17.812 -5.453 -1.525 1 98.44 43 VAL B C 1
ATOM 2156 O O . VAL B 1 43 ? 18.109 -5.223 -0.354 1 98.44 43 VAL B O 1
ATOM 2159 N N . VAL B 1 44 ? 16.906 -4.719 -2.168 1 98.69 44 VAL B N 1
ATOM 2160 C CA . VAL B 1 44 ? 15.922 -3.869 -1.517 1 98.69 44 VAL B CA 1
ATOM 2161 C C . VAL B 1 44 ? 14.516 -4.293 -1.945 1 98.69 44 VAL B C 1
ATOM 2163 O O . VAL B 1 44 ? 14.352 -5.016 -2.932 1 98.69 44 VAL B O 1
ATOM 2166 N N . LYS B 1 45 ? 13.547 -3.863 -1.188 1 98.69 45 LYS B N 1
ATOM 2167 C CA . LYS B 1 45 ? 12.156 -4.141 -1.524 1 98.69 45 LYS B CA 1
ATOM 2168 C C . LYS B 1 45 ? 11.273 -2.928 -1.251 1 98.69 45 LYS B C 1
ATOM 2170 O O . LYS B 1 45 ? 11.422 -2.266 -0.222 1 98.69 45 LYS B O 1
ATOM 2175 N N . LEU B 1 46 ? 10.383 -2.643 -2.189 1 98.81 46 LEU B N 1
ATOM 2176 C CA . LEU B 1 46 ? 9.375 -1.602 -2.004 1 98.81 46 LEU B CA 1
ATOM 2177 C C . LEU B 1 46 ? 8.203 -2.117 -1.172 1 98.81 46 LEU B C 1
ATOM 2179 O O . LEU B 1 46 ? 7.688 -3.207 -1.429 1 98.81 46 LEU B O 1
ATOM 2183 N N . SER B 1 47 ? 7.828 -1.361 -0.157 1 98.12 47 SER B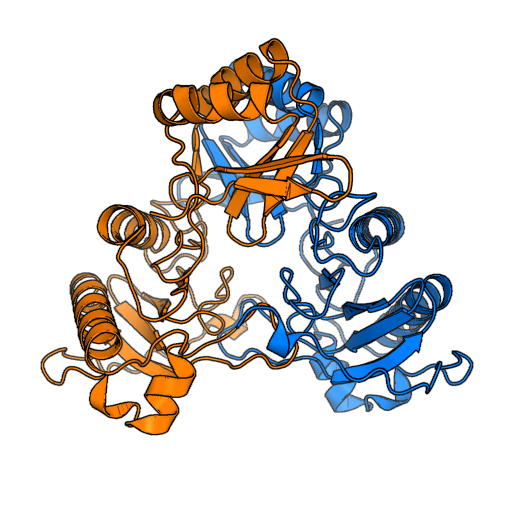 N 1
ATOM 2184 C CA . SER B 1 47 ? 6.754 -1.828 0.715 1 98.12 47 SER B CA 1
ATOM 2185 C C . SER B 1 47 ? 5.426 -1.169 0.359 1 98.12 47 SER B C 1
ATOM 2187 O O . SER B 1 47 ? 5.391 -0.209 -0.413 1 98.12 47 SER B O 1
ATOM 2189 N N . THR B 1 48 ? 4.348 -1.671 0.929 1 97.75 48 THR B N 1
ATOM 2190 C CA . THR B 1 48 ? 3.008 -1.147 0.691 1 97.75 48 THR B CA 1
ATOM 2191 C C . THR B 1 48 ? 2.838 0.222 1.343 1 97.75 48 THR B C 1
ATOM 2193 O O . THR B 1 48 ? 1.904 0.958 1.02 1 97.75 48 THR B O 1
ATOM 2196 N N . ARG B 1 49 ? 3.705 0.563 2.33 1 98.06 49 ARG B N 1
ATOM 2197 C CA . ARG B 1 49 ? 3.615 1.871 2.971 1 98.06 49 ARG B CA 1
ATOM 2198 C C . ARG B 1 49 ? 4.609 2.85 2.357 1 98.06 49 ARG B C 1
ATOM 2200 O O . ARG B 1 49 ? 5.035 3.803 3.014 1 98.06 49 ARG B O 1
ATOM 2207 N N . GLN B 1 50 ? 5.027 2.545 1.192 1 98.69 50 GLN B N 1
ATOM 2208 C CA . GLN B 1 50 ? 5.848 3.43 0.372 1 98.69 50 GLN B CA 1
ATOM 2209 C C . GLN B 1 50 ? 7.203 3.686 1.023 1 98.69 50 GLN B C 1
ATOM 2211 O O . GLN B 1 50 ? 7.645 4.832 1.119 1 98.69 50 GLN B O 1
ATOM 2216 N N . THR B 1 51 ? 7.82 2.611 1.501 1 98.75 51 THR B N 1
ATOM 2217 C CA . THR B 1 51 ? 9.164 2.666 2.066 1 98.75 51 THR B CA 1
ATOM 2218 C C . THR B 1 51 ? 10.117 1.766 1.283 1 98.75 51 THR B C 1
ATOM 2220 O O . THR B 1 51 ? 9.68 0.945 0.473 1 98.75 51 THR B O 1
ATOM 2223 N N . LEU B 1 52 ? 11.336 2.033 1.44 1 98.88 52 LEU B N 1
ATOM 2224 C CA . LEU B 1 52 ? 12.398 1.196 0.89 1 98.88 52 LEU B CA 1
ATOM 2225 C C . LEU B 1 52 ? 12.969 0.271 1.959 1 98.88 52 LEU B C 1
ATOM 2227 O O . LEU B 1 52 ? 13.602 0.732 2.91 1 98.88 52 LEU B O 1
ATOM 2231 N N . VAL B 1 53 ? 12.758 -1.009 1.842 1 98.75 53 VAL B N 1
ATOM 2232 C CA . VAL B 1 53 ? 13.289 -1.979 2.793 1 98.75 53 VAL B CA 1
ATOM 2233 C C . VAL B 1 53 ? 14.633 -2.508 2.293 1 98.75 53 VAL B C 1
ATOM 2235 O O . VAL B 1 53 ? 14.727 -3.053 1.19 1 98.75 53 VAL B O 1
ATOM 2238 N N . VAL B 1 54 ? 15.641 -2.346 3.051 1 98.75 54 VAL B N 1
ATOM 2239 C CA . VAL B 1 54 ? 16.984 -2.824 2.721 1 98.75 54 VAL B CA 1
ATOM 2240 C C . VAL B 1 54 ? 17.25 -4.137 3.455 1 98.75 54 VAL B C 1
ATOM 2242 O O . VAL B 1 54 ? 17.062 -4.223 4.672 1 98.75 54 VAL B O 1
ATOM 2245 N N . VAL B 1 55 ? 17.688 -5.133 2.762 1 98.56 55 VAL B N 1
ATOM 2246 C CA . VAL B 1 55 ? 17.953 -6.441 3.35 1 98.56 55 VAL B CA 1
ATOM 2247 C C . VAL B 1 55 ? 19.438 -6.785 3.193 1 98.56 55 VAL B C 1
ATOM 2249 O O . VAL B 1 55 ? 19.984 -6.73 2.088 1 98.56 55 VAL B O 1
ATOM 2252 N N . GLY B 1 56 ? 20.078 -7.105 4.238 1 98.38 56 GLY B N 1
ATOM 2253 C CA . GLY B 1 56 ? 21.484 -7.449 4.254 1 98.38 56 GLY B CA 1
ATOM 2254 C C . GLY B 1 56 ? 21.969 -7.941 5.605 1 98.38 56 GLY B C 1
ATOM 2255 O O . GLY B 1 56 ? 21.156 -8.273 6.473 1 98.38 56 GLY B O 1
ATOM 2256 N N . SER B 1 57 ? 23.25 -8.047 5.77 1 98.25 57 SER B N 1
ATOM 2257 C CA . SER B 1 57 ? 23.812 -8.461 7.051 1 98.25 57 SER B CA 1
ATOM 2258 C C . SER B 1 57 ? 23.672 -7.355 8.094 1 98.25 57 SER B C 1
ATOM 2260 O O . SER B 1 57 ? 23.422 -6.199 7.754 1 98.25 57 SER B O 1
ATOM 2262 N N . GLU B 1 58 ? 23.828 -7.789 9.312 1 97.25 58 GLU B N 1
ATOM 2263 C CA . GLU B 1 58 ? 23.781 -6.824 10.406 1 97.25 58 GLU B CA 1
ATOM 2264 C C . GLU B 1 58 ? 24.828 -5.73 10.227 1 97.25 58 GLU B C 1
ATOM 2266 O O . GLU B 1 58 ? 24.531 -4.547 10.438 1 97.25 58 GLU B O 1
ATOM 2271 N N . GLU B 1 59 ? 26.047 -6.07 9.844 1 98.12 59 GLU B N 1
ATOM 2272 C CA . GLU B 1 59 ? 27.125 -5.117 9.648 1 98.12 59 GLU B CA 1
ATOM 2273 C C . GLU B 1 59 ? 26.812 -4.133 8.523 1 98.12 59 GLU B C 1
ATOM 2275 O O . GLU B 1 59 ? 27.047 -2.932 8.664 1 98.12 59 GLU B O 1
ATOM 2280 N N . GLN B 1 60 ? 26.312 -4.68 7.445 1 98.5 60 GLN B N 1
ATOM 2281 C CA . GLN B 1 60 ? 25.906 -3.832 6.328 1 98.5 60 GLN B CA 1
ATOM 2282 C C . GLN B 1 60 ? 24.859 -2.807 6.758 1 98.5 60 GLN B C 1
ATOM 2284 O O . GLN B 1 60 ? 24.984 -1.62 6.453 1 98.5 60 GLN B O 1
ATOM 2289 N N . LEU B 1 61 ? 23.859 -3.191 7.5 1 98.38 61 LEU B N 1
ATOM 2290 C CA . LEU B 1 61 ? 22.719 -2.332 7.84 1 98.38 61 LEU B CA 1
ATOM 2291 C C . LEU B 1 61 ? 23.125 -1.303 8.891 1 98.38 61 LEU B C 1
ATOM 2293 O O . LEU B 1 61 ? 22.562 -0.203 8.93 1 98.38 61 LEU B O 1
ATOM 2297 N N . LYS B 1 62 ? 24.109 -1.637 9.758 1 98.06 62 LYS B N 1
ATOM 2298 C CA . LYS B 1 62 ? 24.641 -0.631 10.672 1 98.06 62 LYS B CA 1
ATOM 2299 C C . LYS B 1 62 ? 25.234 0.552 9.906 1 98.06 62 LYS B C 1
ATOM 2301 O O . LYS B 1 62 ? 25.031 1.707 10.289 1 98.06 62 LYS B O 1
ATOM 2306 N N . LYS B 1 63 ? 25.953 0.247 8.883 1 98.62 63 LYS B N 1
ATOM 2307 C CA . LYS B 1 63 ? 26.531 1.293 8.047 1 98.62 63 LYS B CA 1
ATOM 2308 C C . LYS B 1 63 ? 25.438 2.057 7.297 1 98.62 63 LYS B C 1
ATOM 2310 O O . LYS B 1 63 ? 25.516 3.279 7.148 1 98.62 63 LYS B O 1
ATOM 2315 N N . VAL B 1 64 ? 24.406 1.356 6.812 1 98.69 64 VAL B N 1
ATOM 2316 C CA . VAL B 1 64 ? 23.281 1.981 6.113 1 98.69 64 VAL B CA 1
ATOM 2317 C C . VAL B 1 64 ? 22.562 2.945 7.055 1 98.69 64 VAL B C 1
ATOM 2319 O O . VAL B 1 64 ? 22.203 4.055 6.656 1 98.69 64 VAL B O 1
ATOM 2322 N N . GLU B 1 65 ? 22.328 2.475 8.258 1 98 65 GLU B N 1
ATOM 2323 C CA . GLU B 1 65 ? 21.656 3.301 9.25 1 98 65 GLU B CA 1
ATOM 2324 C C . GLU B 1 65 ? 22.359 4.641 9.43 1 98 65 GLU B C 1
ATOM 2326 O O . GLU B 1 65 ? 21.703 5.68 9.555 1 98 65 GLU B O 1
ATOM 2331 N N . ILE B 1 66 ? 23.672 4.664 9.383 1 97.81 66 ILE B N 1
ATOM 2332 C CA . ILE B 1 66 ? 24.484 5.855 9.625 1 97.81 66 ILE B CA 1
ATOM 2333 C C . ILE B 1 66 ? 24.422 6.781 8.414 1 97.81 66 ILE B C 1
ATOM 2335 O O . ILE B 1 66 ? 24.297 8 8.562 1 97.81 66 ILE B O 1
ATOM 2339 N N . MET B 1 67 ? 24.391 6.25 7.246 1 97.75 67 MET B N 1
ATOM 2340 C CA . MET B 1 67 ? 24.547 7.082 6.059 1 97.75 67 MET B CA 1
ATOM 2341 C C . MET B 1 67 ? 23.188 7.516 5.516 1 97.75 67 MET B C 1
ATOM 2343 O O . MET B 1 67 ? 23.094 8.484 4.758 1 97.75 67 MET B O 1
ATOM 2347 N N . ALA B 1 68 ? 22.109 6.836 5.805 1 98 68 ALA B N 1
ATOM 2348 C CA . ALA B 1 68 ? 20.797 7 5.184 1 98 68 ALA B CA 1
ATOM 2349 C C . ALA B 1 68 ? 20.328 8.453 5.25 1 98 68 ALA B C 1
ATOM 2351 O O . ALA B 1 68 ? 19.812 8.992 4.273 1 98 68 ALA B O 1
ATOM 2352 N N . PRO B 1 69 ? 20.547 9.141 6.445 1 97.62 69 PRO B N 1
ATOM 2353 C CA . PRO B 1 69 ? 20.078 10.516 6.559 1 97.62 69 PRO B CA 1
ATOM 2354 C C . PRO B 1 69 ? 20.719 11.453 5.539 1 97.62 69 PRO B C 1
ATOM 2356 O O . PRO B 1 69 ? 20.109 12.438 5.121 1 97.62 69 PRO B O 1
ATOM 2359 N N . GLU B 1 70 ? 21.953 11.188 5.113 1 97.81 70 GLU B N 1
ATOM 2360 C CA . GLU B 1 70 ? 22.641 12.008 4.125 1 97.81 70 GLU B CA 1
ATOM 2361 C C . GLU B 1 70 ? 21.922 11.992 2.783 1 97.81 70 GLU B C 1
ATOM 2363 O O . GLU B 1 70 ? 22.109 12.891 1.956 1 97.81 70 GLU B O 1
ATOM 2368 N N . TYR B 1 71 ? 21.109 11.055 2.57 1 97.81 71 TYR B N 1
ATOM 2369 C CA . TYR B 1 71 ? 20.391 10.906 1.312 1 97.81 71 TYR B CA 1
ATOM 2370 C C . TYR B 1 71 ? 18.891 11.117 1.512 1 97.81 71 TYR B C 1
ATOM 2372 O O . TYR B 1 71 ? 18.078 10.633 0.718 1 97.81 71 TYR B O 1
ATOM 2380 N N . ASN B 1 72 ? 18.5 11.672 2.629 1 97.25 72 ASN B N 1
ATOM 2381 C CA . ASN B 1 72 ? 17.156 12.102 2.945 1 97.25 72 ASN B CA 1
ATOM 2382 C C . ASN B 1 72 ? 16.25 10.914 3.285 1 97.25 72 ASN B C 1
ATOM 2384 O O . ASN B 1 72 ? 15.07 10.906 2.939 1 97.25 72 ASN B O 1
ATOM 2388 N N . PHE B 1 73 ? 16.859 9.883 3.834 1 98.06 73 PHE B N 1
ATOM 2389 C CA . PHE B 1 73 ? 16.109 8.758 4.395 1 98.06 73 PHE B CA 1
ATOM 2390 C C . PHE B 1 73 ? 16.156 8.781 5.918 1 98.06 73 PHE B C 1
ATOM 2392 O O . PHE B 1 73 ? 17.188 9.141 6.5 1 98.06 73 PHE B O 1
ATOM 2399 N N . LYS B 1 74 ? 15.133 8.438 6.543 1 96.94 74 LYS B N 1
ATOM 2400 C CA . LYS B 1 74 ? 15.133 8.109 7.965 1 96.94 74 LYS B CA 1
ATOM 2401 C C . LYS B 1 74 ? 14.867 6.621 8.188 1 96.94 74 LYS B C 1
ATOM 2403 O O . LYS B 1 74 ? 14.188 5.98 7.379 1 96.94 74 LYS B O 1
ATOM 2408 N N . VAL B 1 75 ? 15.43 6.129 9.25 1 97.44 75 VAL B N 1
ATOM 2409 C CA . VAL B 1 75 ? 15.117 4.746 9.609 1 97.44 75 VAL B CA 1
ATOM 2410 C C . VAL B 1 75 ? 13.688 4.656 10.125 1 97.44 75 VAL B C 1
ATOM 2412 O O . VAL B 1 75 ? 13.273 5.445 10.977 1 97.44 75 VAL B O 1
ATOM 2415 N N . GLY B 1 76 ? 12.945 3.756 9.555 1 97.19 76 GLY B N 1
ATOM 2416 C CA . GLY B 1 76 ? 11.562 3.564 9.961 1 97.19 76 GLY B CA 1
ATOM 2417 C C . GLY B 1 76 ? 11.414 3.17 11.414 1 97.19 76 GLY B C 1
ATOM 2418 O O . GLY B 1 76 ? 12.406 2.848 12.078 1 97.19 76 GLY B O 1
ATOM 2419 N N . ASN B 1 77 ? 10.195 3.219 11.867 1 94.25 77 ASN B N 1
ATOM 2420 C CA . ASN B 1 77 ? 9.898 2.85 13.242 1 94.25 77 ASN B CA 1
ATOM 2421 C C . ASN B 1 77 ? 8.906 1.692 13.312 1 94.25 77 ASN B C 1
ATOM 2423 O O . ASN B 1 77 ? 8.352 1.276 12.289 1 94.25 77 ASN B O 1
ATOM 2427 N N . PHE B 1 78 ? 8.805 1.149 14.453 1 89.69 78 PHE B N 1
ATOM 2428 C CA . PHE B 1 78 ? 7.879 0.058 14.734 1 89.69 78 PHE B CA 1
ATOM 2429 C C . PHE B 1 78 ? 7.324 0.168 16.141 1 89.69 78 PHE B C 1
ATOM 2431 O O . PHE B 1 78 ? 7.828 0.945 16.953 1 89.69 78 PHE B O 1
ATOM 2438 N N . GLY B 1 79 ? 6.227 -0.495 16.359 1 90.62 79 GLY B N 1
ATOM 2439 C CA . GLY B 1 79 ? 5.672 -0.512 17.703 1 90.62 79 GLY B CA 1
ATOM 2440 C C . GLY B 1 79 ? 4.699 0.625 17.953 1 90.62 79 GLY B C 1
ATOM 2441 O O . GLY B 1 79 ? 3.971 1.042 17.047 1 90.62 79 GLY B O 1
ATOM 2442 N N . SER B 1 80 ? 4.652 1.15 19.188 1 95.38 80 SER B N 1
ATOM 2443 C CA . SER B 1 80 ? 3.635 2.062 19.703 1 95.38 80 SER B CA 1
ATOM 2444 C C . SER B 1 80 ? 3.984 3.514 19.391 1 95.38 80 SER B C 1
ATOM 2446 O O . SER B 1 80 ? 4.262 4.301 20.297 1 95.38 80 SER B O 1
ATOM 2448 N N . GLN B 1 81 ? 3.869 3.883 18.141 1 97.38 81 GLN B N 1
ATOM 2449 C CA . GLN B 1 81 ? 4.219 5.2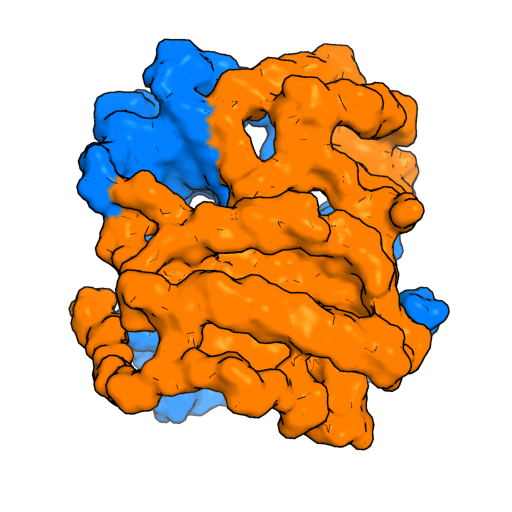23 17.672 1 97.38 81 GLN B CA 1
ATOM 2450 C C . GLN B 1 81 ? 3.523 5.539 16.359 1 97.38 81 GLN B C 1
ATOM 2452 O O . GLN B 1 81 ? 3.066 4.633 15.648 1 97.38 81 GLN B O 1
ATOM 2457 N N . VAL B 1 82 ? 3.49 6.797 15.984 1 98.5 82 VAL B N 1
ATOM 2458 C CA . VAL B 1 82 ? 3.006 7.223 14.672 1 98.5 82 VAL B CA 1
ATOM 2459 C C . VAL B 1 82 ? 3.973 6.758 13.586 1 98.5 82 VAL B C 1
ATOM 2461 O O . VAL B 1 82 ? 5.176 7.023 13.664 1 98.5 82 VAL B O 1
ATOM 2464 N N . ARG B 1 83 ? 3.475 6.059 12.602 1 98 83 ARG B N 1
ATOM 2465 C CA . ARG B 1 83 ? 4.262 5.527 11.492 1 98 83 ARG B CA 1
ATOM 2466 C C . ARG B 1 83 ? 4.402 6.555 10.375 1 98 83 ARG B C 1
ATOM 2468 O O . ARG B 1 83 ? 3.844 7.652 10.461 1 98 83 ARG B O 1
ATOM 2475 N N . ASN B 1 84 ? 5.238 6.188 9.359 1 98.38 84 ASN B N 1
ATOM 2476 C CA . ASN B 1 84 ? 5.316 7.051 8.188 1 98.38 84 ASN B CA 1
ATOM 2477 C C . ASN B 1 84 ? 3.963 7.188 7.5 1 98.38 84 ASN B C 1
ATOM 2479 O O . ASN B 1 84 ? 3.088 6.336 7.664 1 98.38 84 ASN B O 1
ATOM 2483 N N . VAL B 1 85 ? 3.807 8.25 6.746 1 98.81 85 VAL B N 1
ATOM 2484 C CA . VAL B 1 85 ? 2.521 8.586 6.145 1 98.81 85 VAL B CA 1
ATOM 2485 C C . VAL B 1 85 ? 2.475 8.078 4.703 1 98.81 85 VAL B C 1
ATOM 2487 O O . VAL B 1 85 ? 3.426 8.273 3.939 1 98.81 85 VAL B O 1
ATOM 2490 N N . LYS B 1 86 ? 1.407 7.359 4.352 1 98.56 86 LYS B N 1
ATOM 2491 C CA . LYS B 1 86 ? 1.133 7.086 2.941 1 98.56 86 LYS B CA 1
ATOM 2492 C C . LYS B 1 86 ? 0.516 8.305 2.258 1 98.56 86 LYS B C 1
ATOM 2494 O O . LYS B 1 86 ? -0.551 8.773 2.658 1 98.56 86 LYS B O 1
ATOM 2499 N N . GLY B 1 87 ? 1.198 8.789 1.275 1 98.69 87 GLY B N 1
ATOM 2500 C CA . GLY B 1 87 ? 0.696 9.93 0.528 1 98.69 87 GLY B CA 1
ATOM 2501 C C . GLY B 1 87 ? 0.533 9.648 -0.954 1 98.69 87 GLY B C 1
ATOM 2502 O O . GLY B 1 87 ? 1.417 9.055 -1.58 1 98.69 87 GLY B O 1
ATOM 2503 N N . CYS B 1 88 ? -0.595 10.055 -1.521 1 97.56 88 CYS B N 1
ATOM 2504 C CA . CYS B 1 88 ? -0.773 9.859 -2.955 1 97.56 88 CYS B CA 1
ATOM 2505 C C . CYS B 1 88 ? 0.134 10.789 -3.75 1 97.56 88 CYS B C 1
ATOM 2507 O O . CYS B 1 88 ? 1.013 11.445 -3.184 1 97.56 88 CYS B O 1
ATOM 2509 N N . SER B 1 89 ? 0.037 10.82 -5.023 1 95.75 89 SER B N 1
ATOM 2510 C CA . SER B 1 89 ? 0.96 11.555 -5.879 1 95.75 89 SER B CA 1
ATOM 2511 C C . SER B 1 89 ? 0.462 12.969 -6.145 1 95.75 89 SER B C 1
ATOM 2513 O O . SER B 1 89 ? 1.029 13.688 -6.969 1 95.75 89 SER B O 1
ATOM 2515 N N . ALA B 1 90 ? -0.568 13.352 -5.445 1 93.94 90 ALA B N 1
ATOM 2516 C CA . ALA B 1 90 ? -1.181 14.656 -5.676 1 93.94 90 ALA B CA 1
ATOM 2517 C C . ALA B 1 90 ? -0.321 15.773 -5.09 1 93.94 90 ALA B C 1
ATOM 2519 O O . ALA B 1 90 ? -0.749 16.484 -4.176 1 93.94 90 ALA B O 1
ATOM 2520 N N . GLY B 1 91 ? 0.857 15.984 -5.598 1 94.44 91 GLY B N 1
ATOM 2521 C CA . GLY B 1 91 ? 1.695 17.141 -5.32 1 94.44 91 GLY B CA 1
ATOM 2522 C C . GLY B 1 91 ? 1.432 18.297 -6.258 1 94.44 91 GLY B C 1
ATOM 2523 O O . GLY B 1 91 ? 0.474 18.281 -7.031 1 94.44 91 GLY B O 1
ATOM 2524 N N . GLU B 1 92 ? 2.199 19.328 -6.141 1 91.75 92 GLU B N 1
ATOM 2525 C CA . GLU B 1 92 ? 1.999 20.5 -6.996 1 91.75 92 GLU B CA 1
ATOM 2526 C C . GLU B 1 92 ? 2.078 20.125 -8.469 1 91.75 92 GLU B C 1
ATOM 2528 O O . GLU B 1 92 ? 3.162 19.844 -8.984 1 91.75 92 GLU B O 1
ATOM 2533 N N . GLY B 1 93 ? 0.897 19.969 -9.109 1 90.44 93 GLY B N 1
ATOM 2534 C CA . GLY B 1 93 ? 0.798 19.75 -10.547 1 90.44 93 GLY B CA 1
ATOM 2535 C C . GLY B 1 93 ? 1.111 18.312 -10.945 1 90.44 93 GLY B C 1
ATOM 2536 O O . GLY B 1 93 ? 1.413 18.047 -12.109 1 90.44 93 GLY B O 1
ATOM 2537 N N . LEU B 1 94 ? 1.062 17.172 -10.125 1 92 94 LEU B N 1
ATOM 2538 C CA . LEU B 1 94 ? 1.632 15.852 -10.414 1 92 94 LEU B CA 1
ATOM 2539 C C . LEU B 1 94 ? 0.532 14.82 -10.625 1 92 94 LEU B C 1
ATOM 2541 O O . LEU B 1 94 ? 0.818 13.641 -10.875 1 92 94 LEU B O 1
ATOM 2545 N N . CYS B 1 95 ? -0.695 15.102 -10.688 1 94.19 95 CYS B N 1
ATOM 2546 C CA . CYS B 1 95 ? -1.826 14.227 -10.945 1 94.19 95 CYS B CA 1
ATOM 2547 C C . CYS B 1 95 ? -2.98 14.992 -11.578 1 94.19 95 CYS B C 1
ATOM 2549 O O . CYS B 1 95 ? -3.4 16.031 -11.062 1 94.19 95 CYS B O 1
ATOM 2551 N N . LYS B 1 96 ? -3.523 14.414 -12.562 1 94 96 LYS B N 1
ATOM 2552 C CA . LYS B 1 96 ? -4.605 15.102 -13.266 1 94 96 LYS B CA 1
ATOM 2553 C C . LYS B 1 96 ? -5.898 15.062 -12.461 1 94 96 LYS B C 1
ATOM 2555 O O . LYS B 1 96 ? -6.797 15.875 -12.68 1 94 96 LYS B O 1
ATOM 2560 N N . ARG B 1 97 ? -5.91 14.203 -11.531 1 94.38 97 ARG B N 1
ATOM 2561 C CA . ARG B 1 97 ? -7.152 14.008 -10.789 1 94.38 97 ARG B CA 1
ATOM 2562 C C . ARG B 1 97 ? -7.141 14.805 -9.484 1 94.38 97 ARG B C 1
ATOM 2564 O O . ARG B 1 97 ? -8.164 14.914 -8.812 1 94.38 97 ARG B O 1
ATOM 2571 N N . GLN B 1 98 ? -6.012 15.367 -9.156 1 96.56 98 GLN B N 1
ATOM 2572 C CA . GLN B 1 98 ? -5.852 15.961 -7.832 1 96.56 98 GLN B CA 1
ATOM 2573 C C . GLN B 1 98 ? -6.824 17.125 -7.629 1 96.56 98 GLN B C 1
ATOM 2575 O O . GLN B 1 98 ? -6.984 17.969 -8.516 1 96.56 98 GLN B O 1
ATOM 2580 N N . LEU B 1 99 ? -7.453 17.109 -6.496 1 97.06 99 LEU B N 1
ATOM 2581 C CA . LEU B 1 99 ? -8.336 18.203 -6.117 1 97.06 99 LEU B CA 1
ATOM 2582 C C . LEU B 1 99 ? -7.602 19.219 -5.23 1 97.06 99 LEU B C 1
ATOM 2584 O O . LEU B 1 99 ? -7.988 20.375 -5.16 1 97.06 99 LEU B O 1
ATOM 2588 N N . ASP B 1 100 ? -6.648 18.734 -4.527 1 97.31 100 ASP B N 1
ATOM 2589 C CA . ASP B 1 100 ? -5.703 19.547 -3.758 1 97.31 100 ASP B CA 1
ATOM 2590 C C . ASP B 1 100 ? -4.375 18.812 -3.584 1 97.31 100 ASP B C 1
ATOM 2592 O O . ASP B 1 100 ? -4.223 17.672 -4.035 1 97.31 100 ASP B O 1
ATOM 2596 N N . THR B 1 101 ? -3.375 19.469 -2.973 1 97.88 101 THR B N 1
ATOM 2597 C CA . THR B 1 101 ? -2.025 18.938 -2.848 1 97.88 101 THR B CA 1
ATOM 2598 C C . THR B 1 101 ? -1.89 18.109 -1.578 1 97.88 101 THR B C 1
ATOM 2600 O O . THR B 1 101 ? -1.154 18.469 -0.661 1 97.88 101 THR B O 1
ATOM 2603 N N . ALA B 1 102 ? -2.543 16.953 -1.648 1 98.19 102 ALA B N 1
ATOM 2604 C CA . ALA B 1 102 ? -2.57 16.031 -0.507 1 98.19 102 ALA B CA 1
ATOM 2605 C C . ALA B 1 102 ? -1.173 15.516 -0.192 1 98.19 102 ALA B C 1
ATOM 2607 O O . ALA B 1 102 ? -0.841 15.273 0.971 1 98.19 102 ALA B O 1
ATOM 2608 N N . LEU B 1 103 ? -0.338 15.336 -1.218 1 98.62 103 LEU B N 1
ATOM 2609 C CA . LEU B 1 103 ? 1.034 14.891 -0.993 1 98.62 103 LEU B CA 1
ATOM 2610 C C . LEU B 1 103 ? 1.778 15.867 -0.087 1 98.62 103 LEU B C 1
ATOM 2612 O O . LEU B 1 103 ? 2.447 15.453 0.861 1 98.62 103 LEU B O 1
ATOM 2616 N N . ASN B 1 104 ? 1.686 17.156 -0.375 1 98.5 104 ASN B N 1
ATOM 2617 C CA . ASN B 1 104 ? 2.334 18.172 0.45 1 98.5 104 ASN B CA 1
ATOM 2618 C C . ASN B 1 104 ? 1.851 18.109 1.896 1 98.5 104 ASN B C 1
ATOM 2620 O O . ASN B 1 104 ? 2.652 18.203 2.828 1 98.5 104 ASN B O 1
ATOM 2624 N N . LEU B 1 105 ? 0.566 17.938 2.055 1 98.75 105 LEU B N 1
ATOM 2625 C CA . LEU B 1 105 ? -0.002 17.812 3.393 1 98.75 105 LEU B CA 1
ATOM 2626 C C . LEU B 1 105 ? 0.558 16.578 4.098 1 98.75 105 LEU B C 1
ATOM 2628 O O . LEU B 1 105 ? 0.938 16.641 5.266 1 98.75 105 LEU B O 1
ATOM 2632 N N . GLY B 1 106 ? 0.559 15.445 3.391 1 98.81 106 GLY B N 1
ATOM 2633 C CA . GLY B 1 106 ? 1.104 14.219 3.951 1 98.81 106 GLY B CA 1
ATOM 2634 C C . GLY B 1 106 ? 2.541 14.359 4.414 1 98.81 106 GLY B C 1
ATOM 2635 O O . GLY B 1 106 ? 2.902 13.883 5.492 1 98.81 106 GLY B O 1
ATOM 2636 N N . ILE B 1 107 ? 3.371 15.016 3.6 1 98.69 107 ILE B N 1
ATOM 2637 C CA . ILE B 1 107 ? 4.781 15.211 3.922 1 98.69 107 ILE B CA 1
ATOM 2638 C C . ILE B 1 107 ? 4.91 16.078 5.172 1 98.69 107 ILE B C 1
ATOM 2640 O O . ILE B 1 107 ? 5.711 15.781 6.059 1 98.69 107 ILE B O 1
ATOM 2644 N N . GLU B 1 108 ? 4.117 17.125 5.258 1 98.75 108 GLU B N 1
ATOM 2645 C CA . GLU B 1 108 ? 4.117 17.969 6.441 1 98.75 108 GLU B CA 1
ATOM 2646 C C . GLU B 1 108 ? 3.75 17.188 7.691 1 98.75 108 GLU B C 1
ATOM 2648 O O . GLU B 1 108 ? 4.422 17.297 8.719 1 98.75 108 GLU B O 1
ATOM 2653 N N . ILE B 1 109 ? 2.707 16.391 7.598 1 98.88 109 ILE B N 1
ATOM 2654 C CA . ILE B 1 109 ? 2.229 15.578 8.719 1 98.88 109 ILE B CA 1
ATOM 2655 C C . ILE B 1 109 ? 3.303 14.57 9.125 1 98.88 109 ILE B C 1
ATOM 2657 O O . ILE B 1 109 ? 3.578 14.398 10.312 1 98.88 109 ILE B O 1
ATOM 2661 N N . GLU B 1 110 ? 3.9 13.906 8.156 1 98.69 110 GLU B N 1
ATOM 2662 C CA . GLU B 1 110 ? 4.941 12.922 8.438 1 98.69 110 GLU B CA 1
ATOM 2663 C C . GLU B 1 110 ? 6.105 13.555 9.203 1 98.69 110 GLU B C 1
ATOM 2665 O O . GLU B 1 110 ? 6.57 13 10.203 1 98.69 110 GLU B O 1
ATOM 2670 N N . ASN B 1 111 ? 6.547 14.695 8.727 1 97.75 111 ASN B N 1
ATOM 2671 C CA . ASN B 1 111 ? 7.691 15.367 9.336 1 97.75 111 ASN B CA 1
ATOM 2672 C C . ASN B 1 111 ? 7.379 15.82 10.758 1 97.75 111 ASN B C 1
ATOM 2674 O O . ASN B 1 111 ? 8.266 15.859 11.617 1 97.75 111 ASN B O 1
ATOM 2678 N N . GLU B 1 112 ? 6.168 16.125 11 1 98.25 112 GLU B N 1
ATOM 2679 C CA . GLU B 1 112 ? 5.781 16.656 12.305 1 98.25 112 GLU B CA 1
ATOM 2680 C C . GLU B 1 112 ? 5.473 15.547 13.297 1 98.25 112 GLU B C 1
ATOM 2682 O O . GLU B 1 112 ? 5.746 15.68 14.484 1 98.25 112 GLU B O 1
ATOM 2687 N N . TYR B 1 113 ? 4.953 14.43 12.828 1 98.56 113 TYR B N 1
ATOM 2688 C CA . TYR B 1 113 ? 4.336 13.516 13.781 1 98.56 113 TYR B CA 1
ATOM 2689 C C . TYR B 1 113 ? 5.07 12.18 13.82 1 98.56 113 TYR B C 1
ATOM 2691 O O . TYR B 1 113 ? 4.867 11.375 14.727 1 98.56 113 TYR B O 1
ATOM 2699 N N . PHE B 1 114 ? 5.875 11.891 12.82 1 98.12 114 PHE B N 1
ATOM 2700 C CA . PHE B 1 114 ? 6.594 10.617 12.758 1 98.12 114 PHE B CA 1
ATOM 2701 C C . PHE B 1 114 ? 7.316 10.344 14.07 1 98.12 114 PHE B C 1
ATOM 2703 O O . PHE B 1 114 ? 8.07 11.188 14.562 1 98.12 114 PHE B O 1
ATOM 2710 N N . GLY B 1 115 ? 7.012 9.211 14.742 1 97.06 115 GLY B N 1
ATOM 2711 C CA . GLY B 1 115 ? 7.77 8.773 15.906 1 97.06 115 GLY B CA 1
ATOM 2712 C C . GLY B 1 115 ? 7.121 9.164 17.219 1 97.06 115 GLY B C 1
ATOM 2713 O O . GLY B 1 115 ? 7.543 8.711 18.281 1 97.06 115 GLY B O 1
ATOM 2714 N N . ILE B 1 116 ? 6.094 9.977 17.141 1 97.75 116 ILE B N 1
ATOM 2715 C CA . ILE B 1 116 ? 5.371 10.312 18.359 1 97.75 116 ILE B CA 1
ATOM 2716 C C . ILE B 1 116 ? 4.809 9.039 18.984 1 97.75 116 ILE B C 1
ATOM 2718 O O . ILE B 1 116 ? 4.234 8.203 18.297 1 97.75 116 ILE B O 1
ATOM 2722 N N . GLN B 1 117 ? 5 8.953 20.297 1 97.56 117 GLN B N 1
ATOM 2723 C CA . GLN B 1 117 ? 4.559 7.762 21.016 1 97.56 117 GLN B CA 1
ATOM 2724 C C . GLN B 1 117 ? 3.039 7.727 21.141 1 97.56 117 GLN B C 1
ATOM 2726 O O . GLN B 1 117 ? 2.418 8.734 21.469 1 97.56 117 GLN B O 1
ATOM 2731 N N . THR B 1 118 ? 2.412 6.645 20.875 1 98.19 118 THR B N 1
ATOM 2732 C CA . THR B 1 118 ? 0.985 6.363 20.984 1 98.19 118 THR B CA 1
ATOM 2733 C C . THR B 1 118 ? 0.75 5.023 21.672 1 98.19 118 THR B C 1
ATOM 2735 O O . THR B 1 118 ? 1.686 4.242 21.859 1 98.19 118 THR B O 1
ATOM 2738 N N . PRO B 1 119 ? -0.432 4.762 22.094 1 98.06 119 PRO B N 1
ATOM 2739 C CA . PRO B 1 119 ? -0.706 3.496 22.781 1 98.06 119 PRO B CA 1
ATOM 2740 C C . PRO B 1 119 ? -0.357 2.275 21.922 1 98.06 119 PRO B C 1
ATOM 2742 O O . PRO B 1 119 ? 0.074 1.25 22.469 1 98.06 119 PRO B O 1
ATOM 2745 N N . HIS B 1 120 ? -0.544 2.309 20.703 1 97.5 120 HIS B N 1
ATOM 2746 C CA . HIS B 1 120 ? -0.192 1.332 19.688 1 97.5 120 HIS B CA 1
ATOM 2747 C C . HIS B 1 120 ? 0.153 2.018 18.359 1 97.5 120 HIS B C 1
ATOM 2749 O O . HIS B 1 120 ? 0.132 3.248 18.281 1 97.5 120 HIS B O 1
ATOM 2755 N N . ASP B 1 121 ? 0.549 1.236 17.359 1 96.12 121 ASP B N 1
ATOM 2756 C CA . ASP B 1 121 ? 0.927 1.86 16.094 1 96.12 121 ASP B CA 1
ATOM 2757 C C . ASP B 1 121 ? -0.208 2.723 15.547 1 96.12 121 ASP B C 1
ATOM 2759 O O . ASP B 1 121 ? -1.383 2.402 15.734 1 96.12 121 ASP B O 1
ATOM 2763 N N . PHE B 1 122 ? 0.117 3.824 15.016 1 98.56 122 PHE B N 1
ATOM 2764 C CA . PHE B 1 122 ? -0.814 4.793 14.445 1 98.56 122 PHE B CA 1
ATOM 2765 C C . PHE B 1 122 ? -0.429 5.137 13.008 1 98.56 122 PHE B C 1
ATOM 2767 O O . PHE B 1 122 ? 0.565 5.824 12.781 1 98.56 122 PHE B O 1
ATOM 2774 N N . LYS B 1 123 ? -1.257 4.699 12.047 1 98.62 123 LYS B N 1
ATOM 2775 C CA . LYS B 1 123 ? -0.949 4.863 10.633 1 98.62 123 LYS B CA 1
ATOM 2776 C C . LYS B 1 123 ? -1.831 5.934 10 1 98.62 123 LYS B C 1
ATOM 2778 O O . LYS B 1 123 ? -3.043 5.957 10.219 1 98.62 123 LYS B O 1
ATOM 2783 N N . ILE B 1 124 ? -1.224 6.781 9.195 1 98.88 124 ILE B N 1
ATOM 2784 C CA . ILE B 1 124 ? -1.909 7.891 8.547 1 98.88 124 ILE B CA 1
ATOM 2785 C C . ILE B 1 124 ? -1.839 7.723 7.031 1 98.88 124 ILE B C 1
ATOM 2787 O O . ILE B 1 124 ? -0.821 7.277 6.496 1 98.88 124 ILE B O 1
ATOM 2791 N N . ALA B 1 125 ? -2.887 8.039 6.32 1 98.88 125 ALA B N 1
ATOM 2792 C CA . ALA B 1 125 ? -2.93 8.023 4.859 1 98.88 125 ALA B CA 1
ATOM 2793 C C . ALA B 1 125 ? -3.656 9.25 4.316 1 98.88 125 ALA B C 1
ATOM 2795 O O . ALA B 1 125 ? -4.688 9.656 4.859 1 98.88 125 ALA B O 1
ATOM 2796 N N . VAL B 1 126 ? -3.135 9.875 3.264 1 98.88 126 VAL B N 1
ATOM 2797 C CA . VAL B 1 126 ? -3.721 11.07 2.674 1 98.88 126 VAL B CA 1
ATOM 2798 C C . VAL B 1 126 ? -3.902 10.875 1.17 1 98.88 126 VAL B C 1
ATOM 2800 O O . VAL B 1 126 ? -3.021 10.328 0.499 1 98.88 126 VAL B O 1
ATOM 2803 N N . ALA B 1 127 ? -5.035 11.289 0.656 1 98.69 127 ALA B N 1
ATOM 2804 C CA . ALA B 1 127 ? -5.352 11.172 -0.766 1 98.69 127 ALA B CA 1
ATOM 2805 C C . ALA B 1 127 ? -5.848 12.5 -1.327 1 98.69 127 ALA B C 1
ATOM 2807 O O . ALA B 1 127 ? -6.547 13.25 -0.64 1 98.69 127 ALA B O 1
ATOM 2808 N N . GLY B 1 128 ? -5.539 12.727 -2.559 1 98.31 128 GLY B N 1
ATOM 2809 C CA . GLY B 1 128 ? -5.824 14.023 -3.166 1 98.31 128 GLY B CA 1
ATOM 2810 C C . GLY B 1 128 ? -7.16 14.062 -3.877 1 98.31 128 GLY B C 1
ATOM 2811 O O . GLY B 1 128 ? -7.559 15.109 -4.402 1 98.31 128 GLY B O 1
ATOM 2812 N N . CYS B 1 129 ? -7.852 12.984 -3.939 1 97.62 129 CYS B N 1
ATOM 2813 C CA . CYS B 1 129 ? -9.172 12.898 -4.543 1 97.62 129 CYS B CA 1
ATOM 2814 C C . CYS B 1 129 ? -9.922 11.656 -4.055 1 97.62 129 CYS B C 1
ATOM 2816 O O . CYS B 1 129 ? -9.375 10.867 -3.285 1 97.62 129 CYS B O 1
ATOM 2818 N N . SER B 1 130 ? -11.094 11.453 -4.512 1 95.69 130 SER B N 1
ATOM 2819 C CA . SER B 1 130 ? -11.984 10.414 -4.004 1 95.69 130 SER B CA 1
ATOM 2820 C C . SER B 1 130 ? -11.539 9.031 -4.461 1 95.69 130 SER B C 1
ATOM 2822 O O . SER B 1 130 ? -12.023 8.016 -3.951 1 95.69 130 SER B O 1
ATOM 2824 N N . ARG B 1 131 ? -10.617 9 -5.422 1 94.81 131 ARG B N 1
ATOM 2825 C CA . ARG B 1 131 ? -10.086 7.688 -5.777 1 94.81 131 ARG B CA 1
ATOM 2826 C C . ARG B 1 131 ? -9.43 7.012 -4.574 1 94.81 131 ARG B C 1
ATOM 2828 O O . ARG B 1 131 ? -9.523 5.793 -4.418 1 94.81 131 ARG B O 1
ATOM 2835 N N . GLY B 1 132 ? -8.812 7.852 -3.748 1 96.69 132 GLY B N 1
ATOM 2836 C CA . GLY B 1 132 ? -8.258 7.305 -2.518 1 96.69 132 GLY B CA 1
ATOM 2837 C C . GLY B 1 132 ? -7.199 6.246 -2.756 1 96.69 132 GLY B C 1
ATOM 2838 O O . GLY B 1 132 ? -7.246 5.168 -2.162 1 96.69 132 GLY B O 1
ATOM 2839 N N . CYS B 1 133 ? -6.207 6.543 -3.582 1 96.5 133 CYS B N 1
ATOM 2840 C CA . CYS B 1 133 ? -5.219 5.562 -4.012 1 96.5 133 CYS B CA 1
ATOM 2841 C C . CYS B 1 133 ? -4.395 5.062 -2.83 1 96.5 133 CYS B C 1
ATOM 2843 O O . CYS B 1 133 ? -3.777 3.998 -2.902 1 96.5 133 CYS B O 1
ATOM 2845 N N . THR B 1 134 ? -4.418 5.816 -1.733 1 98.25 134 THR B N 1
ATOM 2846 C CA . THR B 1 134 ? -3.625 5.43 -0.57 1 98.25 134 THR B CA 1
ATOM 2847 C C . THR B 1 134 ? -4.496 4.723 0.466 1 98.25 134 THR B C 1
ATOM 2849 O O . THR B 1 134 ? -4.059 4.488 1.594 1 98.25 134 THR B O 1
ATOM 2852 N N . ASP B 1 135 ? -5.75 4.496 0.182 1 97.88 135 ASP B N 1
ATOM 2853 C CA . ASP B 1 135 ? -6.719 3.787 1.015 1 97.88 135 ASP B CA 1
ATOM 2854 C C . ASP B 1 135 ? -6.859 4.453 2.381 1 97.88 135 ASP B C 1
ATOM 2856 O O . ASP B 1 135 ? -6.695 3.801 3.414 1 97.88 135 ASP B O 1
ATOM 2860 N N . PRO B 1 136 ? -7.266 5.691 2.385 1 98.56 136 PRO B N 1
ATOM 2861 C CA . PRO B 1 136 ? -7.367 6.414 3.656 1 98.56 136 PRO B CA 1
ATOM 2862 C C . PRO B 1 136 ? -8.328 5.746 4.641 1 98.56 136 PRO B C 1
ATOM 2864 O O . PRO B 1 136 ? -8.125 5.828 5.855 1 98.56 136 PRO B O 1
ATOM 2867 N N . LEU B 1 137 ? -9.297 5.043 4.172 1 98.31 137 LEU B N 1
ATOM 2868 C CA . LEU B 1 137 ? -10.289 4.43 5.059 1 98.31 137 LEU B CA 1
ATOM 2869 C C . LEU B 1 137 ? -9.719 3.191 5.738 1 98.31 137 LEU B C 1
ATOM 2871 O O . LEU B 1 137 ? -10.336 2.631 6.641 1 98.31 137 LEU B O 1
ATOM 2875 N N . CYS B 1 138 ? -8.586 2.77 5.336 1 97.25 138 CYS B N 1
ATOM 2876 C CA . CYS B 1 138 ? -7.945 1.609 5.945 1 97.25 138 CYS B CA 1
ATOM 2877 C C . CYS B 1 138 ? -6.887 2.039 6.953 1 97.25 138 CYS B C 1
ATOM 2879 O O . CYS B 1 138 ? -6.137 1.205 7.465 1 97.25 138 CYS B O 1
ATOM 2881 N N . ALA B 1 139 ? -6.801 3.277 7.277 1 98.31 139 ALA B N 1
ATOM 2882 C CA . ALA B 1 139 ? -5.805 3.828 8.195 1 98.31 139 ALA B CA 1
ATOM 2883 C C . ALA B 1 139 ? -6.445 4.285 9.5 1 98.31 139 ALA B C 1
ATOM 2885 O O . ALA B 1 139 ? -7.664 4.469 9.562 1 98.31 139 ALA B O 1
ATOM 2886 N N . ASP B 1 140 ? -5.617 4.449 10.516 1 98.81 140 ASP B N 1
ATOM 2887 C CA . ASP B 1 140 ? -6.094 4.996 11.781 1 98.81 140 ASP B CA 1
ATOM 2888 C C . ASP B 1 140 ? -6.609 6.422 11.609 1 98.81 140 ASP B C 1
ATOM 2890 O O . ASP B 1 140 ? -7.586 6.816 12.25 1 98.81 140 ASP B O 1
ATOM 2894 N N . PHE B 1 141 ? -5.965 7.16 10.805 1 98.94 141 PHE B N 1
ATOM 2895 C CA . PHE B 1 141 ? -6.324 8.516 10.414 1 98.94 141 PHE B CA 1
ATOM 2896 C C . PHE B 1 141 ? -6.195 8.711 8.914 1 98.94 141 PHE B C 1
ATOM 2898 O O . PHE B 1 141 ? -5.098 8.594 8.359 1 98.94 141 PHE B O 1
ATOM 2905 N N . GLY B 1 142 ? -7.305 8.945 8.25 1 98.88 142 GLY B N 1
ATOM 2906 C CA . GLY B 1 142 ? -7.348 9.086 6.805 1 98.88 142 GLY B CA 1
ATOM 2907 C C . GLY B 1 142 ? -7.883 10.43 6.355 1 98.88 142 GLY B C 1
ATOM 2908 O O . GLY B 1 142 ? -8.812 10.969 6.965 1 98.88 142 GLY B O 1
ATOM 2909 N N . VAL B 1 143 ? -7.293 10.953 5.293 1 98.94 143 VAL B N 1
ATOM 2910 C CA . VAL B 1 143 ? -7.656 12.266 4.766 1 98.94 143 VAL B CA 1
ATOM 2911 C C . VAL B 1 143 ? -7.895 12.164 3.26 1 98.94 143 VAL B C 1
ATOM 2913 O O . VAL B 1 143 ? -7.109 11.547 2.539 1 98.94 143 VAL B O 1
ATOM 2916 N N . ILE B 1 144 ? -8.969 12.734 2.777 1 98.75 144 ILE B N 1
ATOM 2917 C CA . ILE B 1 144 ? -9.266 12.758 1.349 1 98.75 144 ILE B CA 1
ATOM 2918 C C . ILE B 1 144 ? -9.625 14.18 0.921 1 98.75 144 ILE B C 1
ATOM 2920 O O . ILE B 1 144 ? -10.531 14.797 1.487 1 98.75 144 ILE B O 1
ATOM 2924 N N . ALA B 1 145 ? -8.938 14.68 -0.059 1 98.5 145 ALA B N 1
ATOM 2925 C CA . ALA B 1 145 ? -9.289 15.984 -0.614 1 98.5 145 ALA B CA 1
ATOM 2926 C C . ALA B 1 145 ? -10.602 15.914 -1.387 1 98.5 145 ALA B C 1
ATOM 2928 O O . ALA B 1 145 ? -10.836 14.977 -2.15 1 98.5 145 ALA B O 1
ATOM 2929 N N . LYS B 1 146 ? -11.398 16.891 -1.173 1 97.25 146 LYS B N 1
ATOM 2930 C CA . LYS B 1 146 ? -12.695 16.984 -1.834 1 97.25 146 LYS B CA 1
ATOM 2931 C C . LYS B 1 146 ? -12.781 18.219 -2.719 1 97.25 146 LYS B C 1
ATOM 2933 O O . LYS B 1 146 ? -13.758 18.406 -3.443 1 97.25 146 LYS B O 1
ATOM 2938 N N . GLY B 1 147 ? -11.836 19.016 -2.67 1 96.69 147 GLY B N 1
ATOM 2939 C CA . GLY B 1 147 ? -11.664 20.266 -3.377 1 96.69 147 GLY B CA 1
ATOM 2940 C C . GLY B 1 147 ? -10.492 21.094 -2.861 1 96.69 147 GLY B C 1
ATOM 2941 O O . GLY B 1 147 ? -9.695 20.609 -2.051 1 96.69 147 GLY B O 1
ATOM 2942 N N . LYS B 1 148 ? -10.328 22.297 -3.385 1 95.88 148 LYS B N 1
ATOM 2943 C CA . LYS B 1 148 ? -9.273 23.172 -2.891 1 95.88 148 LYS B CA 1
ATOM 2944 C C . LYS B 1 148 ? -9.484 23.516 -1.418 1 95.88 148 LYS B C 1
ATOM 2946 O O . LYS B 1 148 ? -10.531 24.047 -1.044 1 95.88 148 LYS B O 1
ATOM 2951 N N . ASP B 1 149 ? -8.562 23.156 -0.622 1 96.94 149 ASP B N 1
ATOM 2952 C CA . ASP B 1 149 ? -8.547 23.406 0.815 1 96.94 149 ASP B CA 1
ATOM 2953 C C . ASP B 1 149 ? -9.773 22.812 1.495 1 96.94 149 ASP B C 1
ATOM 2955 O O . ASP B 1 149 ? -10.328 23.406 2.426 1 96.94 149 ASP B O 1
ATOM 2959 N N . LYS B 1 150 ? -10.273 21.734 1.015 1 97.75 150 LYS B N 1
ATOM 2960 C CA . LYS B 1 150 ? -11.398 20.984 1.559 1 97.75 150 LYS B CA 1
ATOM 2961 C C . LYS B 1 150 ? -11.062 19.5 1.688 1 97.75 150 LYS B C 1
ATOM 2963 O O . LYS B 1 150 ? -10.727 18.844 0.696 1 97.75 150 LYS B O 1
ATOM 2968 N N . TYR B 1 151 ? -11.164 19.016 2.865 1 98.38 151 TYR B N 1
ATOM 2969 C CA . TYR B 1 151 ? -10.766 17.641 3.139 1 98.38 151 TYR B CA 1
ATOM 2970 C C . TYR B 1 151 ? -11.789 16.953 4.035 1 98.38 151 TYR B C 1
ATOM 2972 O O . TYR B 1 151 ? -12.328 17.562 4.957 1 98.38 151 TYR B O 1
ATOM 2980 N N . ASP B 1 152 ? -12.078 15.742 3.713 1 98.56 152 ASP B N 1
ATOM 2981 C CA . ASP B 1 152 ? -12.758 14.852 4.648 1 98.56 152 ASP B CA 1
ATOM 2982 C C . ASP B 1 152 ? -11.758 14.102 5.52 1 98.56 152 ASP B C 1
ATOM 2984 O O . ASP B 1 152 ? -10.648 13.781 5.074 1 98.56 152 ASP B O 1
ATOM 2988 N N . VAL B 1 153 ? -12.133 13.828 6.766 1 98.81 153 VAL B N 1
ATOM 2989 C CA . VAL B 1 153 ? -11.266 13.125 7.695 1 98.81 153 VAL B CA 1
ATOM 2990 C C . VAL B 1 153 ? -11.977 11.883 8.227 1 98.81 153 VAL B C 1
ATOM 2992 O O . VAL B 1 153 ? -13.156 11.93 8.57 1 98.81 153 VAL B O 1
ATOM 2995 N N . TYR B 1 154 ? -11.266 10.812 8.234 1 98.81 154 TYR B N 1
ATOM 2996 C CA . TYR B 1 154 ? -11.742 9.516 8.703 1 98.81 154 TYR B CA 1
ATOM 2997 C C . TYR B 1 154 ? -10.852 8.977 9.812 1 98.81 154 TYR B C 1
ATOM 2999 O O . TYR B 1 154 ? -9.641 9.188 9.805 1 98.81 154 TYR B O 1
ATOM 3007 N N . ILE B 1 155 ? -11.453 8.203 10.805 1 98.88 155 ILE B N 1
ATOM 3008 C CA . ILE B 1 155 ? -10.602 7.605 11.828 1 98.88 155 ILE B CA 1
ATOM 3009 C C . ILE B 1 155 ? -11.086 6.191 12.133 1 98.88 155 ILE B C 1
ATOM 3011 O O . ILE B 1 155 ? -12.234 5.844 11.859 1 98.88 155 ILE B O 1
ATOM 3015 N N . GLY B 1 156 ? -10.164 5.383 12.602 1 98.69 156 GLY B N 1
ATOM 3016 C CA . GLY B 1 156 ? -10.531 4.09 13.164 1 98.69 156 GLY B CA 1
ATOM 3017 C C . GLY B 1 156 ? -10.391 2.947 12.18 1 98.69 156 GLY B C 1
ATOM 3018 O O . GLY B 1 156 ? -10.891 1.847 12.43 1 98.69 156 GLY B O 1
ATOM 3019 N N . GLY B 1 157 ? -9.797 3.195 11.039 1 98.12 157 GLY B N 1
ATOM 3020 C CA . GLY B 1 157 ? -9.516 2.113 10.109 1 98.12 157 GLY B CA 1
ATOM 3021 C C . GLY B 1 157 ? -8.422 1.183 10.594 1 98.12 157 GLY B C 1
ATOM 3022 O O . GLY B 1 157 ? -7.629 1.545 11.469 1 98.12 157 GLY B O 1
ATOM 3023 N N . ARG B 1 158 ? -8.445 0.006 10.039 1 96 158 ARG B N 1
ATOM 3024 C CA . ARG B 1 158 ? -7.445 -1.004 10.375 1 96 158 ARG B CA 1
ATOM 3025 C C . ARG B 1 158 ? -7.145 -1.901 9.18 1 96 158 ARG B C 1
ATOM 3027 O O . ARG B 1 158 ? -8.062 -2.457 8.57 1 96 158 ARG B O 1
ATOM 3034 N N . GLY B 1 159 ? -5.895 -1.919 8.82 1 93.69 159 GLY B N 1
ATOM 3035 C CA . GLY B 1 159 ? -5.43 -2.842 7.793 1 93.69 159 GLY B CA 1
ATOM 3036 C C . GLY B 1 159 ? -4.398 -3.828 8.305 1 93.69 159 GLY B C 1
ATOM 3037 O O . GLY B 1 159 ? -4.234 -3.994 9.516 1 93.69 159 GLY B O 1
ATOM 3038 N N . SER B 1 160 ? -3.844 -4.605 7.367 1 92.06 160 SER B N 1
ATOM 3039 C CA . SER B 1 160 ? -2.82 -5.59 7.695 1 92.06 160 SER B CA 1
ATOM 3040 C C . SER B 1 160 ? -3.322 -6.582 8.742 1 92.06 160 SER B C 1
ATOM 3042 O O . SER B 1 160 ? -2.691 -6.77 9.781 1 92.06 160 SER B O 1
ATOM 3044 N N . THR B 1 161 ? -4.422 -7.113 8.516 1 91.88 161 THR B N 1
ATOM 3045 C CA . THR B 1 161 ? -5.07 -8.07 9.414 1 91.88 161 THR B CA 1
ATOM 3046 C C . THR B 1 161 ? -6.121 -8.883 8.664 1 91.88 161 THR B C 1
ATOM 3048 O O . THR B 1 161 ? -6.555 -8.492 7.574 1 91.88 161 THR B O 1
ATOM 3051 N N . VAL B 1 162 ? -6.461 -9.977 9.219 1 92.38 162 VAL B N 1
ATOM 3052 C CA . VAL B 1 162 ? -7.535 -10.797 8.664 1 92.38 162 VAL B CA 1
ATOM 3053 C C . VAL B 1 162 ? -8.891 -10.25 9.109 1 92.38 162 VAL B C 1
ATOM 3055 O O . VAL B 1 162 ? -9.93 -10.703 8.641 1 92.38 162 VAL B O 1
ATOM 3058 N N . LYS B 1 163 ? -8.93 -9.328 9.977 1 94.88 163 LYS B N 1
ATOM 3059 C CA . LYS B 1 163 ? -10.156 -8.68 10.438 1 94.88 163 LYS B CA 1
ATOM 3060 C C . LYS B 1 163 ? -10.109 -7.176 10.203 1 94.88 163 LYS B C 1
ATOM 3062 O O . LYS B 1 163 ? -10.188 -6.391 11.148 1 94.88 163 LYS B O 1
ATOM 3067 N N . PRO B 1 164 ? -10.062 -6.816 9.008 1 96.88 164 PRO B N 1
ATOM 3068 C CA . PRO B 1 164 ? -9.914 -5.395 8.688 1 96.88 164 PRO B CA 1
ATOM 3069 C C . PRO B 1 164 ? -11.172 -4.586 8.992 1 96.88 164 PRO B C 1
ATOM 3071 O O . PRO B 1 164 ? -12.273 -5.141 9.031 1 96.88 164 PRO B O 1
ATOM 3074 N N . ILE B 1 165 ? -10.992 -3.295 9.289 1 97.62 165 ILE B N 1
ATOM 3075 C CA . ILE B 1 165 ? -12.062 -2.342 9.586 1 97.62 165 ILE B CA 1
ATOM 3076 C C . ILE B 1 165 ? -11.883 -1.089 8.727 1 97.62 165 ILE B C 1
ATOM 3078 O O . ILE B 1 165 ? -10.766 -0.594 8.57 1 97.62 165 ILE B O 1
ATOM 3082 N N . HIS B 1 166 ? -12.961 -0.607 8.133 1 98.25 166 HIS B N 1
ATOM 3083 C CA . HIS B 1 166 ? -12.922 0.678 7.445 1 98.25 166 HIS B CA 1
ATOM 3084 C C . HIS B 1 166 ? -13.234 1.825 8.398 1 98.25 166 HIS B C 1
ATOM 3086 O O . HIS B 1 166 ? -14.109 1.705 9.258 1 98.25 166 HIS B O 1
ATOM 3092 N N . ALA B 1 167 ? -12.586 2.865 8.258 1 98.56 167 ALA B N 1
ATOM 3093 C CA . ALA B 1 167 ? -12.68 4.035 9.125 1 98.56 167 ALA B CA 1
ATOM 3094 C C . ALA B 1 167 ? -14.023 4.738 8.961 1 98.56 167 ALA B C 1
ATOM 3096 O O . ALA B 1 167 ? -14.734 4.496 7.984 1 98.56 167 ALA B O 1
ATOM 3097 N N . THR B 1 168 ? -14.352 5.582 9.945 1 98.25 168 THR B N 1
ATOM 3098 C CA . THR B 1 168 ? -15.562 6.387 9.953 1 98.25 168 THR B CA 1
ATOM 3099 C C . THR B 1 168 ? -15.242 7.863 9.734 1 98.25 168 THR B C 1
ATOM 3101 O O . THR B 1 168 ? -14.305 8.391 10.328 1 98.25 168 THR B O 1
ATOM 3104 N N . LYS B 1 169 ? -16.031 8.492 8.891 1 98 169 LYS B N 1
ATOM 3105 C CA . LYS B 1 169 ? -15.844 9.922 8.633 1 98 169 LYS B CA 1
ATOM 3106 C C . LYS B 1 169 ? -16.234 10.758 9.852 1 98 169 LYS B C 1
ATOM 3108 O O . LYS B 1 169 ? -17.328 10.586 10.406 1 98 169 LYS B O 1
ATOM 3113 N N . ILE B 1 170 ? -15.344 11.727 10.227 1 98.12 170 ILE B N 1
ATOM 3114 C CA . ILE B 1 170 ? -15.688 12.523 11.398 1 98.12 170 ILE B CA 1
ATOM 3115 C C . ILE B 1 170 ? -15.742 14 11.023 1 98.12 170 ILE B C 1
ATOM 3117 O O . ILE B 1 170 ? -16.312 14.812 11.75 1 98.12 170 ILE B O 1
ATOM 3121 N N . TYR B 1 171 ? -15.094 14.43 10 1 97.94 171 TYR B N 1
ATOM 3122 C CA . TYR B 1 171 ? -15.164 15.797 9.5 1 97.94 171 TYR B CA 1
ATOM 3123 C C . TYR B 1 171 ? -15.398 15.82 7.992 1 97.94 171 TYR B C 1
ATOM 3125 O O . TYR B 1 171 ? -14.82 15.016 7.258 1 97.94 171 TYR B O 1
ATOM 3133 N N . ASN B 1 172 ? -16.219 16.703 7.543 1 96.62 172 ASN B N 1
ATOM 3134 C CA . ASN B 1 172 ? -16.516 16.922 6.133 1 96.62 172 ASN B CA 1
ATOM 3135 C C . ASN B 1 172 ? -16.047 18.281 5.668 1 96.62 172 ASN B C 1
ATOM 3137 O O . ASN B 1 172 ? -16.438 19.312 6.234 1 96.62 172 ASN B O 1
ATOM 3141 N N . ASN B 1 173 ? -15.172 18.266 4.637 1 97 173 ASN B N 1
ATOM 3142 C CA . ASN B 1 173 ? -14.797 19.5 3.938 1 97 173 ASN B CA 1
ATOM 3143 C C . ASN B 1 173 ? -14.148 20.5 4.883 1 97 173 ASN B C 1
ATOM 3145 O O . ASN B 1 173 ? -14.547 21.672 4.914 1 97 173 ASN B O 1
ATOM 3149 N N . ILE B 1 174 ? -13.258 20.078 5.613 1 97.81 174 ILE B N 1
ATOM 3150 C CA . ILE B 1 174 ? -12.562 21.016 6.484 1 97.81 174 ILE B CA 1
ATOM 3151 C C . ILE B 1 174 ? -11.281 21.5 5.805 1 97.81 174 ILE B C 1
ATOM 3153 O O . ILE B 1 174 ? -10.781 20.859 4.875 1 97.81 174 ILE B O 1
ATOM 3157 N N . SER B 1 175 ? -10.773 22.594 6.258 1 97.25 175 SER B N 1
ATOM 3158 C CA . SER B 1 175 ? -9.578 23.188 5.656 1 97.25 175 SER B CA 1
ATOM 3159 C C . SER B 1 175 ? -8.328 22.375 5.984 1 97.25 175 SER B C 1
ATOM 3161 O O . SER B 1 175 ? -8.352 21.547 6.891 1 97.25 175 SER B O 1
ATOM 3163 N N . ARG B 1 176 ? -7.301 22.641 5.25 1 97.75 176 ARG B N 1
ATOM 3164 C CA . ARG B 1 176 ? -6 22.031 5.477 1 97.75 176 ARG B CA 1
ATOM 3165 C C . ARG B 1 176 ? -5.531 22.25 6.914 1 97.75 176 ARG B C 1
ATOM 3167 O O . ARG B 1 176 ? -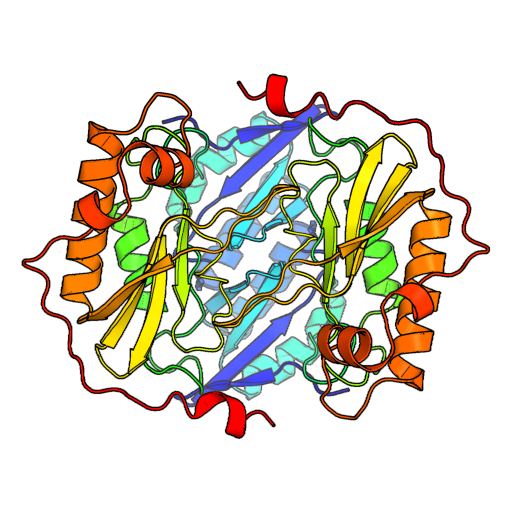5.066 21.312 7.57 1 97.75 176 ARG B O 1
ATOM 3174 N N . GLU B 1 177 ? -5.605 23.453 7.34 1 97.38 177 GLU B N 1
ATOM 3175 C CA . GLU B 1 177 ? -5.223 23.781 8.711 1 97.38 177 GLU B CA 1
ATOM 3176 C C . GLU B 1 177 ? -6.059 22.984 9.711 1 97.38 177 GLU B C 1
ATOM 3178 O O . GLU B 1 177 ? -5.531 22.5 10.711 1 97.38 177 GLU B O 1
ATOM 3183 N N . ASN B 1 178 ? -7.312 22.844 9.43 1 98.19 178 ASN B N 1
ATOM 3184 C CA . ASN B 1 178 ? -8.195 22.125 10.352 1 98.19 178 ASN B CA 1
ATOM 3185 C C . ASN B 1 178 ? -7.949 20.625 10.312 1 98.19 178 ASN B C 1
ATOM 3187 O O . ASN B 1 178 ? -8.25 19.922 11.273 1 98.19 178 ASN B O 1
ATOM 3191 N N . VAL B 1 179 ? -7.434 20.109 9.18 1 98.75 179 VAL B N 1
ATOM 3192 C CA . VAL B 1 179 ? -6.996 18.719 9.164 1 98.75 179 VAL B CA 1
ATOM 3193 C C . VAL B 1 179 ? -5.895 18.5 10.203 1 98.75 179 VAL B C 1
ATOM 3195 O O . VAL B 1 179 ? -5.918 17.531 10.953 1 98.75 179 VAL B O 1
ATOM 3198 N N . LYS B 1 180 ? -4.965 19.438 10.242 1 98.56 180 LYS B N 1
ATOM 3199 C CA . LYS B 1 180 ? -3.865 19.359 11.203 1 98.56 180 LYS B CA 1
ATOM 3200 C C . LYS B 1 180 ? -4.379 19.469 12.633 1 98.56 180 LYS B C 1
ATOM 3202 O O . LYS B 1 180 ? -3.941 18.719 13.516 1 98.56 180 LYS B O 1
ATOM 3207 N N . ASN B 1 181 ? -5.293 20.375 12.812 1 98.44 181 ASN B N 1
ATOM 3208 C CA . ASN B 1 181 ? -5.902 20.5 14.133 1 98.44 181 ASN B CA 1
ATOM 3209 C C . ASN B 1 181 ? -6.637 19.219 14.531 1 98.44 181 ASN B C 1
ATOM 3211 O O . ASN B 1 181 ? -6.578 18.797 15.688 1 98.44 181 ASN B O 1
ATOM 3215 N N . ALA B 1 182 ? -7.352 18.688 13.586 1 98.75 182 ALA B N 1
ATOM 3216 C CA . ALA B 1 182 ? -8.078 17.438 13.836 1 98.75 182 ALA B CA 1
ATOM 3217 C C . ALA B 1 182 ? -7.121 16.312 14.227 1 98.75 182 ALA B C 1
ATOM 3219 O O . ALA B 1 182 ? -7.387 15.57 15.172 1 98.75 182 ALA B O 1
ATOM 3220 N N . LEU B 1 183 ? -6.039 16.188 13.5 1 98.94 183 LEU B N 1
ATOM 3221 C CA . LEU B 1 183 ? -5.051 15.156 13.812 1 98.94 183 LEU B CA 1
ATOM 3222 C C . LEU B 1 183 ? -4.5 15.336 15.219 1 98.94 183 LEU B C 1
ATOM 3224 O O . LEU B 1 183 ? -4.398 14.367 15.984 1 98.94 183 LEU B O 1
ATOM 3228 N N . LYS B 1 184 ? -4.121 16.562 15.508 1 98.75 184 LYS B N 1
ATOM 3229 C CA . LYS B 1 184 ? -3.615 16.844 16.844 1 98.75 184 LYS B CA 1
ATOM 3230 C C . LYS B 1 184 ? -4.629 16.438 17.922 1 98.75 184 LYS B C 1
ATOM 3232 O O . LYS B 1 184 ? -4.27 15.797 18.906 1 98.75 184 LYS B O 1
ATOM 3237 N N . TYR B 1 185 ? -5.832 16.797 17.703 1 98.81 185 TYR B N 1
ATOM 3238 C CA . TYR B 1 185 ? -6.879 16.5 18.672 1 98.81 185 TYR B CA 1
ATOM 3239 C C . TYR B 1 185 ? -7.078 14.992 18.812 1 98.81 185 TYR B C 1
ATOM 3241 O O . TYR B 1 185 ? -7.141 14.469 19.938 1 98.81 185 TYR B O 1
ATOM 3249 N N . VAL B 1 186 ? -7.188 14.289 17.719 1 98.88 186 VAL B N 1
ATOM 3250 C CA . VAL B 1 186 ? -7.387 12.844 17.719 1 98.88 186 VAL B CA 1
ATOM 3251 C C . VAL B 1 186 ? -6.227 12.164 18.438 1 98.88 186 VAL B C 1
ATOM 3253 O O . VAL B 1 186 ? -6.445 11.273 19.266 1 98.88 186 VAL B O 1
ATOM 3256 N N . LEU B 1 187 ? -5.004 12.578 18.141 1 98.88 187 LEU B N 1
ATOM 3257 C CA . LEU B 1 187 ? -3.828 11.992 18.781 1 98.88 187 LEU B CA 1
ATOM 3258 C C . LEU B 1 187 ? -3.82 12.266 20.281 1 98.88 187 LEU B C 1
ATOM 3260 O O . LEU B 1 187 ? -3.496 11.375 21.078 1 98.88 187 LEU B O 1
ATOM 3264 N N . ASP B 1 188 ? -4.156 13.492 20.656 1 98.69 188 ASP B N 1
ATOM 3265 C CA . ASP B 1 188 ? -4.203 13.836 22.078 1 98.69 188 ASP B CA 1
ATOM 3266 C C . ASP B 1 188 ? -5.188 12.945 22.828 1 98.69 188 ASP B C 1
ATOM 3268 O O . ASP B 1 188 ? -4.863 12.406 23.891 1 98.69 188 ASP B O 1
ATOM 3272 N N . VAL B 1 189 ? -6.398 12.82 22.297 1 98.81 189 VAL B N 1
ATOM 3273 C CA . VAL B 1 189 ? -7.41 11.977 22.922 1 98.81 189 VAL B CA 1
ATOM 3274 C C . VAL B 1 189 ? -6.922 10.531 22.969 1 98.81 189 VAL B C 1
ATOM 3276 O O . VAL B 1 189 ? -7.039 9.867 24 1 98.81 189 VAL B O 1
ATOM 3279 N N . TYR B 1 190 ? -6.379 10.023 21.891 1 98.88 190 TYR B N 1
ATOM 3280 C CA . TYR B 1 190 ? -5.895 8.656 21.812 1 98.88 190 TYR B CA 1
ATOM 3281 C C . TYR B 1 190 ? -4.812 8.391 22.859 1 98.88 190 TYR B C 1
ATOM 3283 O O . TYR B 1 190 ? -4.84 7.375 23.547 1 98.88 190 TYR B O 1
ATOM 3291 N N . ILE B 1 191 ? -3.852 9.32 22.969 1 98.62 191 ILE B N 1
ATOM 3292 C CA . ILE B 1 191 ? -2.742 9.18 23.906 1 98.62 191 ILE B CA 1
ATOM 3293 C C . ILE B 1 191 ? -3.268 9.219 25.344 1 98.62 191 ILE B C 1
ATOM 3295 O O . ILE B 1 191 ? -2.791 8.484 26.203 1 98.62 191 ILE B O 1
ATOM 3299 N N . GLU B 1 192 ? -4.262 9.984 25.578 1 98.5 192 GLU B N 1
ATOM 3300 C CA . GLU B 1 192 ? -4.816 10.148 26.922 1 98.5 192 GLU B CA 1
ATOM 3301 C C . GLU B 1 192 ? -5.703 8.969 27.297 1 98.5 192 GLU B C 1
ATOM 3303 O O . GLU B 1 192 ? -5.645 8.477 28.422 1 98.5 192 GLU B O 1
ATOM 3308 N N . GLU B 1 193 ? -6.508 8.539 26.359 1 98.56 193 GLU B N 1
ATOM 3309 C CA . GLU B 1 193 ? -7.582 7.613 26.703 1 98.56 193 GLU B CA 1
ATOM 3310 C C . GLU B 1 193 ? -7.227 6.188 26.297 1 98.56 193 GLU B C 1
ATOM 3312 O O . GLU B 1 193 ? -7.848 5.227 26.766 1 98.56 193 GLU B O 1
ATOM 3317 N N . GLY B 1 194 ? -6.316 6.008 25.344 1 98.5 194 GLY B N 1
ATOM 3318 C CA . GLY B 1 194 ? -5.973 4.676 24.875 1 98.5 194 GLY B CA 1
ATOM 3319 C C . GLY B 1 194 ? -5.266 3.838 25.938 1 98.5 194 GLY B C 1
ATOM 3320 O O . GLY B 1 194 ? -4.469 4.355 26.719 1 98.5 194 GLY B O 1
ATOM 3321 N N . LYS B 1 195 ? -5.492 2.578 25.922 1 98.12 195 LYS B N 1
ATOM 3322 C CA . LYS B 1 195 ? -4.777 1.63 26.766 1 98.12 195 LYS B CA 1
ATOM 3323 C C . LYS B 1 195 ? -3.551 1.069 26.062 1 98.12 195 LYS B C 1
ATOM 3325 O O . LYS B 1 195 ? -3.473 1.104 24.828 1 98.12 195 LYS B O 1
ATOM 3330 N N . LYS B 1 196 ? -2.611 0.605 26.844 1 96.31 196 LYS B N 1
ATOM 3331 C CA . LYS B 1 196 ? -1.396 0.028 26.281 1 96.31 196 LYS B CA 1
ATOM 3332 C C . LYS B 1 196 ? -1.725 -1.078 25.281 1 96.31 196 LYS B C 1
ATOM 3334 O O . LYS B 1 196 ? -2.518 -1.974 25.578 1 96.31 196 LYS B O 1
ATOM 3339 N N . LYS B 1 197 ? -1.183 -0.965 24.047 1 94.88 197 LYS B N 1
ATOM 3340 C CA . LYS B 1 197 ? -1.305 -1.943 22.969 1 94.88 197 LYS B CA 1
ATOM 3341 C C . LYS B 1 197 ? -2.715 -1.947 22.391 1 94.88 197 LYS B C 1
ATOM 3343 O O . LYS B 1 197 ? -3.139 -2.932 21.781 1 94.88 197 LYS B O 1
ATOM 3348 N N . GLU B 1 198 ? -3.381 -0.912 22.672 1 96.94 198 GLU B N 1
ATOM 3349 C CA . GLU B 1 198 ? -4.723 -0.764 22.109 1 96.94 198 GLU B CA 1
ATOM 3350 C C . GLU B 1 198 ? -4.711 0.09 20.844 1 96.94 198 GLU B C 1
ATOM 3352 O O . GLU B 1 198 ? -4.328 1.261 20.891 1 96.94 198 GLU B O 1
ATOM 3357 N N . ARG B 1 199 ? -5.109 -0.527 19.75 1 97.12 199 ARG B N 1
ATOM 3358 C CA . ARG B 1 199 ? -5.277 0.257 18.531 1 97.12 199 ARG B CA 1
ATOM 3359 C C . ARG B 1 199 ? -6.414 1.263 18.672 1 97.12 199 ARG B C 1
ATOM 3361 O O . ARG B 1 199 ? -7.359 1.033 19.438 1 97.12 199 ARG B O 1
ATOM 3368 N N . ILE B 1 200 ? -6.371 2.299 17.953 1 98.56 200 ILE B N 1
ATOM 3369 C CA . ILE B 1 200 ? -7.289 3.412 18.172 1 98.56 200 ILE B CA 1
ATOM 3370 C C . ILE B 1 200 ? -8.727 2.953 17.922 1 98.56 200 ILE B C 1
ATOM 3372 O O . ILE B 1 200 ? -9.656 3.428 18.578 1 98.56 200 ILE B O 1
ATOM 3376 N N . PHE B 1 201 ? -8.984 2.025 16.969 1 98.06 201 PHE B N 1
ATOM 3377 C CA . PHE B 1 201 ? -10.352 1.585 16.719 1 98.06 201 PHE B CA 1
ATOM 3378 C C . PHE B 1 201 ? -10.961 0.978 17.969 1 98.06 201 PHE B C 1
ATOM 3380 O O . PHE B 1 201 ? -12.164 1.119 18.203 1 98.06 201 PHE B O 1
ATOM 3387 N N . ARG B 1 202 ? -10.211 0.297 18.75 1 98 202 ARG B N 1
ATOM 3388 C CA . ARG B 1 202 ? -10.695 -0.268 20.016 1 98 202 ARG B CA 1
ATOM 3389 C C . ARG B 1 202 ? -10.992 0.83 21.031 1 98 202 ARG B C 1
ATOM 3391 O O . ARG B 1 202 ? -11.945 0.727 21.797 1 98 202 ARG B O 1
ATOM 3398 N N . THR B 1 203 ? -10.094 1.816 21.094 1 98.69 203 THR B N 1
ATOM 3399 C CA . THR B 1 203 ? -10.344 2.963 21.969 1 98.69 203 THR B CA 1
ATOM 3400 C C . THR B 1 203 ? -11.664 3.639 21.594 1 98.69 203 THR B C 1
ATOM 3402 O O . THR B 1 203 ? -12.469 3.959 22.469 1 98.69 203 THR B O 1
ATOM 3405 N N . ILE B 1 204 ? -11.859 3.826 20.297 1 98.75 204 ILE B N 1
ATOM 3406 C CA . ILE B 1 204 ? -13.086 4.426 19.797 1 98.75 204 ILE B CA 1
ATOM 3407 C C . ILE B 1 204 ? -14.289 3.598 20.25 1 98.75 204 ILE B C 1
ATOM 3409 O O . ILE B 1 204 ? -15.297 4.148 20.703 1 98.75 204 ILE B O 1
ATOM 3413 N N . ASN B 1 205 ? -14.188 2.291 20.141 1 98.12 205 ASN B N 1
ATOM 3414 C CA . ASN B 1 205 ? -15.273 1.401 20.531 1 98.12 205 ASN B CA 1
ATOM 3415 C C . ASN B 1 205 ? -15.57 1.52 22.031 1 98.12 205 ASN B C 1
ATOM 3417 O O . ASN B 1 205 ? -16.719 1.402 22.438 1 98.12 205 ASN B O 1
ATOM 3421 N N . ARG B 1 206 ? -14.547 1.718 22.812 1 98.31 206 ARG B N 1
ATOM 3422 C CA . ARG B 1 206 ? -14.688 1.746 24.266 1 98.31 206 ARG B CA 1
ATOM 3423 C C . ARG B 1 206 ? -15.289 3.068 24.734 1 98.31 206 ARG B C 1
ATOM 3425 O O . ARG B 1 206 ? -16.188 3.084 25.578 1 98.31 206 ARG B O 1
ATOM 3432 N N . ILE B 1 207 ? -14.836 4.203 24.156 1 98.44 207 ILE B N 1
ATOM 3433 C CA . ILE B 1 207 ? -15.188 5.477 24.781 1 98.44 207 ILE B CA 1
ATOM 3434 C C . ILE B 1 207 ? -16.141 6.25 23.875 1 98.44 207 ILE B C 1
ATOM 3436 O O . ILE B 1 207 ? -16.719 7.258 24.281 1 98.44 207 ILE B O 1
ATOM 3440 N N . GLY B 1 208 ? -16.266 5.836 22.594 1 98.44 208 GLY B N 1
ATOM 3441 C CA . GLY B 1 208 ? -17.156 6.504 21.656 1 98.44 208 GLY B CA 1
ATOM 3442 C C . GLY B 1 208 ? -16.422 7.418 20.688 1 98.44 208 GLY B C 1
ATOM 3443 O O . GLY B 1 208 ? -15.492 8.125 21.078 1 98.44 208 GLY B O 1
ATOM 3444 N N . ILE B 1 209 ? -16.891 7.492 19.469 1 98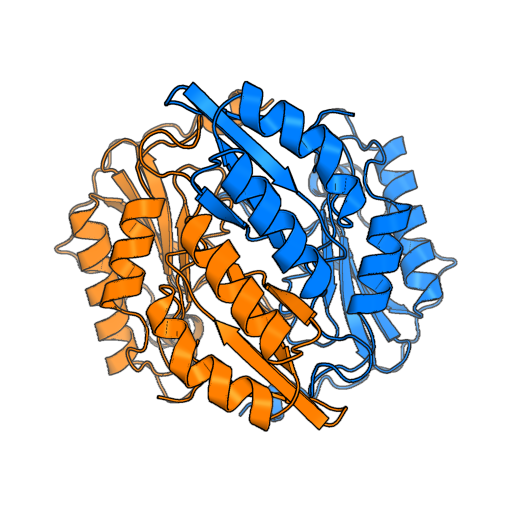.38 209 ILE B N 1
ATOM 3445 C CA . ILE B 1 209 ? -16.219 8.227 18.406 1 98.38 209 ILE B CA 1
ATOM 3446 C C . ILE B 1 209 ? -16.391 9.727 18.609 1 98.38 209 ILE B C 1
ATOM 3448 O O . ILE B 1 209 ? -15.547 10.523 18.203 1 98.38 209 ILE B O 1
ATOM 3452 N N . ASP B 1 210 ? -17.469 10.117 19.297 1 97.62 210 ASP B N 1
ATOM 3453 C CA . ASP B 1 210 ? -17.766 11.523 19.531 1 97.62 210 ASP B CA 1
ATOM 3454 C C . ASP B 1 210 ? -16.672 12.203 20.328 1 97.62 210 ASP B C 1
ATOM 3456 O O . ASP B 1 210 ? -16.422 13.406 20.172 1 97.62 210 ASP B O 1
ATOM 3460 N N . LYS B 1 211 ? -15.984 11.445 21.141 1 98.25 211 LYS B N 1
ATOM 3461 C CA . LYS B 1 211 ? -14.914 11.984 21.969 1 98.25 211 LYS B CA 1
ATOM 3462 C C . LYS B 1 211 ? -13.727 12.438 21.125 1 98.25 211 LYS B C 1
ATOM 3464 O O . LYS B 1 211 ? -12.875 13.195 21.594 1 98.25 211 LYS B O 1
ATOM 3469 N N . PHE B 1 212 ? -13.695 11.992 19.859 1 98.69 212 PHE B N 1
ATOM 3470 C CA . PHE B 1 212 ? -12.578 12.312 18.969 1 98.69 212 PHE B CA 1
ATOM 3471 C C . PHE B 1 212 ? -12.93 13.484 18.062 1 98.69 212 PHE B C 1
ATOM 3473 O O . PHE B 1 212 ? -12.148 13.852 17.188 1 98.69 212 PHE B O 1
ATOM 3480 N N . ILE B 1 213 ? -14.039 14.062 18.312 1 98 213 ILE B N 1
ATOM 3481 C CA . ILE B 1 213 ? -14.492 15.188 17.484 1 98 213 ILE B CA 1
ATOM 3482 C C . ILE B 1 213 ? -14.352 16.484 18.281 1 98 213 ILE B C 1
ATOM 3484 O O . ILE B 1 213 ? -14.922 16.625 19.359 1 98 213 ILE B O 1
ATOM 3488 N N . ASP B 1 214 ? -13.5 17.359 17.781 1 97.44 214 ASP B N 1
ATOM 3489 C CA . ASP B 1 214 ? -13.398 18.703 18.328 1 97.44 214 ASP B CA 1
ATOM 3490 C C . ASP B 1 214 ? -14.477 19.625 17.75 1 97.44 214 ASP B C 1
ATOM 3492 O O . ASP B 1 214 ? -14.414 20 16.578 1 97.44 214 ASP B O 1
ATOM 3496 N N . GLU B 1 215 ? -15.328 20.047 18.531 1 93.12 215 GLU B N 1
ATOM 3497 C CA . GLU B 1 215 ? -16.484 20.828 18.109 1 93.12 215 GLU B CA 1
ATOM 3498 C C . GLU B 1 215 ? -16.062 22.203 17.594 1 93.12 215 GLU B C 1
ATOM 3500 O O . GLU B 1 215 ? -16.828 22.875 16.891 1 93.12 215 GLU B O 1
ATOM 3505 N N . ASN B 1 216 ? -14.875 22.594 17.875 1 94.31 216 ASN B N 1
ATOM 3506 C CA . ASN B 1 216 ? -14.391 23.906 17.453 1 94.31 216 ASN B CA 1
ATOM 3507 C C . ASN B 1 216 ? -13.938 23.875 15.992 1 94.31 216 ASN B C 1
ATOM 3509 O O . ASN B 1 216 ? -13.688 24.922 15.398 1 94.31 216 ASN B O 1
ATOM 3513 N N . ILE B 1 217 ? -13.812 22.688 15.422 1 94.19 217 ILE B N 1
ATOM 3514 C CA . ILE B 1 217 ? -13.406 22.578 14.023 1 94.19 217 ILE B CA 1
ATOM 3515 C C . ILE B 1 217 ? -14.625 22.719 13.125 1 94.19 217 ILE B C 1
ATOM 3517 O O . ILE B 1 217 ? -15.523 21.875 13.141 1 94.19 217 ILE B O 1
ATOM 3521 N N . LYS B 1 218 ? -14.703 23.781 12.398 1 85 218 LYS B N 1
ATOM 3522 C CA . LYS B 1 218 ? -15.836 24.141 11.547 1 85 218 LYS B CA 1
ATOM 3523 C C . LYS B 1 218 ? -15.82 23.344 10.25 1 85 218 LYS B C 1
ATOM 3525 O O . LYS B 1 218 ? -14.789 23.266 9.57 1 85 218 LYS B O 1
ATOM 3530 N N . GLU B 1 219 ? -16.922 22.656 9.961 1 87.75 219 GLU B N 1
ATOM 3531 C CA . GLU B 1 219 ? -17.094 21.938 8.703 1 87.75 219 GLU B CA 1
ATOM 3532 C C . GLU B 1 219 ? -17.75 22.828 7.645 1 87.75 219 GLU B C 1
ATOM 3534 O O . GLU B 1 219 ? -18.469 23.766 7.973 1 87.75 219 GLU B O 1
ATOM 3539 N N . ASN B 1 220 ? -17.188 22.734 6.457 1 77.44 220 ASN B N 1
ATOM 3540 C CA . ASN B 1 220 ? -17.828 23.438 5.352 1 77.44 220 ASN B CA 1
ATOM 3541 C C . ASN B 1 220 ? -18.938 22.594 4.719 1 77.44 220 ASN B C 1
ATOM 3543 O O . ASN B 1 220 ? -18.672 21.5 4.215 1 77.44 220 ASN B O 1
ATOM 3547 N N . LYS B 1 221 ? -20.156 22.594 5.129 1 61.47 221 LYS B N 1
ATOM 3548 C CA . LYS B 1 2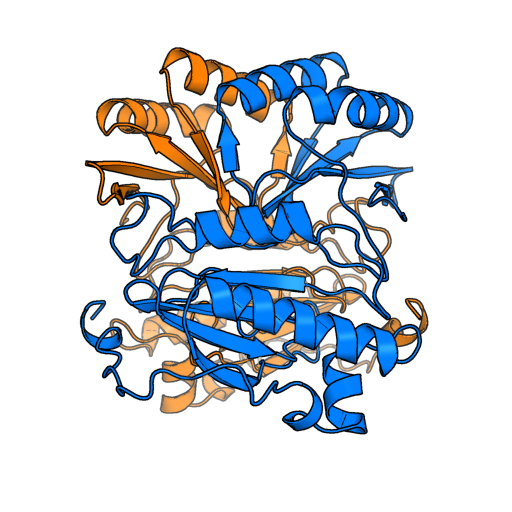21 ? -21.312 21.797 4.73 1 61.47 221 LYS B CA 1
ATOM 3549 C C . LYS B 1 221 ? -21.641 22 3.258 1 61.47 221 LYS B C 1
ATOM 3551 O O . LYS B 1 221 ? -22.75 21.688 2.814 1 61.47 221 LYS B O 1
ATOM 3556 N N . LYS B 1 222 ? -20.953 22.625 2.426 1 55.56 222 LYS B N 1
ATOM 3557 C CA . LYS B 1 222 ? -21.531 22.641 1.084 1 55.56 222 LYS B CA 1
ATOM 3558 C C . LYS B 1 222 ? 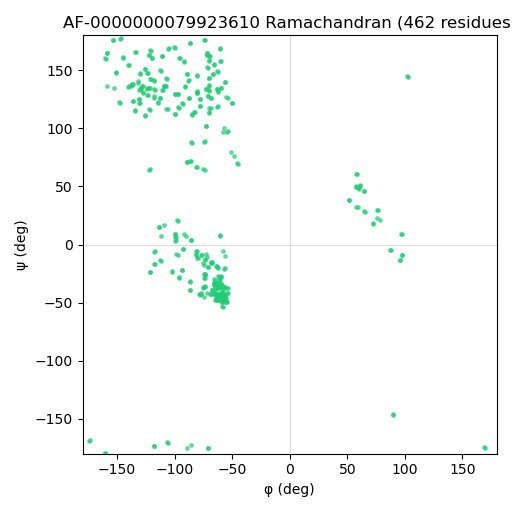-21.406 21.281 0.414 1 55.56 222 LYS B C 1
ATOM 3560 O O . LYS B 1 222 ? -20.328 20.688 0.39 1 55.56 222 LYS B O 1
ATOM 3565 N N . GLU B 1 223 ? -22.438 20.469 0.342 1 48.59 223 GLU B N 1
ATOM 3566 C CA . GLU B 1 223 ? -22.562 19.125 -0.196 1 48.59 223 GLU B CA 1
ATOM 3567 C C . GLU B 1 223 ? -21.953 19.031 -1.596 1 48.59 223 GLU B C 1
ATOM 3569 O O . GLU B 1 223 ? -22.375 19.75 -2.506 1 48.59 223 GLU B O 1
ATOM 3574 N N . TYR B 1 224 ? -20.766 18.984 -1.779 1 44.59 224 TYR B N 1
ATOM 3575 C CA . TYR B 1 224 ? -20.281 18.781 -3.141 1 44.59 224 TYR B CA 1
ATOM 3576 C C . TYR B 1 224 ? -20.578 17.359 -3.611 1 44.59 224 TYR B C 1
ATOM 3578 O O . TYR B 1 224 ? -20.484 16.406 -2.832 1 44.59 224 TYR B O 1
ATOM 3586 N N . ILE B 1 225 ? -21.453 17.203 -4.598 1 38.91 225 ILE B N 1
ATOM 3587 C CA . ILE B 1 225 ? -21.781 15.961 -5.297 1 38.91 225 ILE B CA 1
ATOM 3588 C C . ILE B 1 225 ? -20.516 15.328 -5.852 1 38.91 225 ILE B C 1
ATOM 3590 O O . ILE B 1 225 ? -19.734 15.992 -6.539 1 38.91 225 ILE B O 1
ATOM 3594 N N . ASP B 1 226 ? -19.922 14.469 -5.301 1 42.31 226 ASP B N 1
ATOM 3595 C CA . ASP B 1 226 ? -18.828 13.609 -5.746 1 42.31 226 ASP B CA 1
ATOM 3596 C C . ASP B 1 226 ? -19.109 13.07 -7.148 1 42.31 226 ASP B C 1
ATOM 3598 O O . ASP B 1 226 ? -19.984 12.227 -7.336 1 42.31 226 ASP B O 1
ATOM 3602 N N . GLU B 1 227 ? -19.078 13.875 -8.141 1 36.44 227 GLU B N 1
ATOM 3603 C CA . GLU B 1 227 ? -19.266 13.422 -9.516 1 36.44 227 GLU B CA 1
ATOM 3604 C C . GLU B 1 227 ? -18.219 12.367 -9.891 1 36.44 227 GLU B C 1
ATOM 3606 O O . GLU B 1 227 ? -18.156 11.938 -11.047 1 36.44 227 GLU B O 1
ATOM 3611 N N . GLU B 1 228 ? -17.375 12.117 -9.148 1 37.12 228 GLU B N 1
ATOM 3612 C CA . GLU B 1 228 ? -16.203 11.43 -9.672 1 37.12 228 GLU B CA 1
ATOM 3613 C C . GLU B 1 228 ? -16.578 10.086 -10.297 1 37.12 228 GLU B C 1
ATOM 3615 O O . GLU B 1 228 ? -15.727 9.391 -10.844 1 37.12 228 GLU B O 1
ATOM 3620 N N . PHE B 1 229 ? -17.531 9.367 -9.844 1 36.03 229 PHE B N 1
ATOM 3621 C CA . PHE B 1 229 ? -17.719 8.086 -10.516 1 36.03 229 PHE B CA 1
ATOM 3622 C C . PHE B 1 229 ? -17.922 8.281 -12.016 1 36.03 229 PHE B C 1
ATOM 3624 O O . PHE B 1 229 ? -17.734 7.344 -12.797 1 36.03 229 PHE B O 1
ATOM 3631 N N . LEU B 1 230 ? -18.297 9.414 -12.484 1 33.19 230 LEU B N 1
ATOM 3632 C CA . LEU B 1 230 ? -18.734 9.484 -13.875 1 33.19 230 LEU B CA 1
ATOM 3633 C C . LEU B 1 230 ? -17.531 9.406 -14.82 1 33.19 230 LEU B C 1
ATOM 3635 O O . LEU B 1 230 ? -17.688 9.023 -15.984 1 33.19 230 LEU B O 1
ATOM 3639 N N . ALA B 1 231 ? -16.5 10.172 -14.469 1 30.52 231 ALA B N 1
ATOM 3640 C CA . ALA B 1 231 ? -15.578 10.352 -15.586 1 30.52 231 ALA B CA 1
ATOM 3641 C C . ALA B 1 231 ? -14.773 9.086 -15.852 1 30.52 231 ALA B C 1
ATOM 3643 O O . ALA B 1 231 ? -14.094 8.977 -16.875 1 30.52 231 ALA B O 1
ATOM 3644 N N . PHE B 1 232 ? -14.383 8.352 -14.805 1 32.03 232 PHE B N 1
ATOM 3645 C CA . PHE B 1 232 ? -13.555 7.223 -15.219 1 32.03 232 PHE B CA 1
ATOM 3646 C C . PHE B 1 232 ? -14.398 6.16 -15.922 1 32.03 232 PHE B C 1
ATOM 3648 O O . PHE B 1 232 ? -13.867 5.148 -16.375 1 32.03 232 PHE B O 1
ATOM 3655 N N . ILE B 1 233 ? -15.656 6.266 -15.883 1 26.11 233 ILE B N 1
ATOM 3656 C CA . ILE B 1 233 ? -16.344 5.328 -16.75 1 26.11 233 ILE B CA 1
ATOM 3657 C C . ILE B 1 233 ? -16.062 5.668 -18.219 1 26.11 233 ILE B C 1
ATOM 3659 O O . ILE B 1 233 ? -16.172 6.824 -18.625 1 26.11 233 ILE B O 1
#

Sequence (466 aa):
MEKAIFEQINGSYAMVLVSNCGVISVDSLCDFSIKLKELQVPVVKLSTRQTLVVVGSEEQLKKVEIMAPEYNFKVGNFGSQVRNVKGCSAGEGLCKRQLDTALNLGIEIENEYFGIQTPHDFKIAVAGCSRGCTDPLCADFGVIAKGKDKYDVYIGGRGSTVKPIHATKIYNNISRENVKNALKYVLDVYIEEGKKKERIFRTINRIGIDKFIDENIKENKKEYIDEEFLAFIMEKAIFEQINGSYAMVLVSNCGVISVDSLCDFSIKLKELQVPVVKLSTRQTLVVVGSEEQLKKVEIMAPEYNFKVGNFGSQVRNVKGCSAGEGLCKRQLDTALNLGIEIENEYFGIQTPHDFKIAVAGCSRGCTDPLCADFGVIAKGKDKYDVYIGGRGSTVKPIHATKIYNNISRENVKNALKYVLDVYIEEGKKKERIFRTINRIGIDKFIDENIKENKKEYIDEEFLAFI